Protein AF-A0A927Z2U0-F1 (afdb_monomer)

Solvent-accessible surface area (backbone atoms only — not comparable to full-atom values): 30606 Å² total; per-residue (Å²): 119,67,67,68,53,53,53,54,51,50,52,51,52,52,51,51,52,51,50,50,49,49,51,50,52,56,64,72,67,60,66,59,66,60,62,73,82,60,28,68,40,69,66,58,48,52,53,52,35,52,51,41,39,68,37,99,80,33,80,69,80,88,70,48,33,47,65,49,30,54,66,37,40,65,49,78,51,30,48,90,81,65,57,80,66,95,55,67,40,54,61,51,50,56,79,65,33,74,45,30,27,30,44,34,40,48,46,58,77,95,71,49,55,42,65,80,46,63,65,58,57,59,70,41,84,51,36,31,31,42,32,46,34,44,34,87,47,94,77,64,63,58,61,52,70,34,67,63,23,27,34,44,31,38,35,46,14,51,42,50,74,55,66,44,36,66,51,24,43,49,20,26,32,42,32,38,28,46,19,61,56,47,78,59,72,59,36,60,44,43,28,71,46,28,26,33,44,33,41,26,47,17,62,53,56,79,68,64,36,59,55,72,41,61,49,88,52,27,28,34,44,28,47,20,48,11,70,41,46,76,71,84,49,50,76,85,36,29,88,43,25,31,34,40,32,44,27,40,15,58,28,66,71,78,73,76,36,50,73,18,82,57,32,68,43,52,32,42,22,48,10,38,50,53,54,54,74,46,56,82,24,45,20,63,64,37,69,68,38,68,50,32,50,56,66,22,20,48,77,46,48,49,87,75,78,90,75,86,81,79,80,78,89,76,91,73,94,72,82,93,78,80,88,82,90,80,91,79,90,80,88,81,82,85,75,82,74,76,81,74,89,57,72,42,79,40,69,29,94,52,37,36,40,41,25,33,63,65,90,76,54,46,56,50,58,44,76,60,87,71,85,71,91,80,62,75,55,70,65,60,36,49,77,73,69,57,81,86,91,66,78,51,78,47,39,33,43,39,42,36,31,30,78,42,80,45,78,89,38,86,39,47,37,77,55,63,38,62,91,27,24,43,40,36,39,55,58,52,73,81,75,60,71,71,55,75,68,51,74,47,36,30,40,46,47,97,88,72,49,74,45,82,43,77,59,50,77,55,97,55,32,41,35,35,70,41,60,68,69,42,43,35,37,41,39,39,38,55,57,81,80,89,78,68,99,70,81,80,93,78,87,71,46,74,73,45,54,72,60,44,64,73,67,42,54,64,52,52,53,49,50,53,51,50,47,54,50,49,51,50,51,51,52,50,50,52,53,49,51,54,54,50,54,60,53,53,59,66,72,77,111

Secondary structure (DSSP, 8-state):
-HHHHHHHHHHHHHHHHHHHHHHHHHHTSSPPBPPGGGSS-HHHHHHHHHHHHHSTT---SSS-BHHHHHH--EEEEEGGGT---SSPBP-TTGGG-TT--EEEEE--GGGPPPBTTGGGGGG-TT-SEEEE-S---S--GGGGG-TT--EEE-TT---S--GGGGG-TT-SEEE-TT-TT---GGGGGG-TT-SEEE-TTS-----HHHHHHT-TT--EEE-TTSS----TTGGGTTTT-SEEE-TTS--------TT-TT--EEE-TTS---HHHHGGGS-HHHHTSTTHHHHTTTTSPPSS---TT--S-----------------------------PPEEEEETTEEEEE---TTEEEEEEEE-S--TT--HHHHHHHTT---SSEEEEEEEEEEEEEEEETTEEEEEE---TT-EEEEEE--TTTS-S-EEEEEEEEEPTTS-EEEE-EEEETTEEEEEESS-SEEEEEEEE--------S---SSSHHHHHTTHHHHHHHHHHHHHHHHHHHHHHHHHHHHHHHHHHHHHTTT-

pLDDT: mean 78.48, std 21.74, range [22.83, 98.81]

Sequence (541 aa):
MGLKYVVRKLYIIIGIMLLVALMMSVSVYADEVIDKSEFASEELYNALLDICDRGENGNRNGVIDKSEAEQLGKIELNFERGFKFTEDISLKGIENFPNITEFWWKFQKEDVKQIVDLERIAELEKIDVLALFHQERDDWSFLHNFDNLYFLSLEGSNVDDISFLKNNPRLDGLDLRYCTNIEDFSYIKYCDNMGSLILAETNLEDASFLYEAKFDRIWHLSLSKTPVSDVFFLPDMLDTLENIDFNDMYLEKLPDMSGAEKLSVLSLGGNFLNADEVYNLLPPLVISNPNWLNETGLNQQREGTFDNSEGTSTDNNEQPTSTEENTEENTETNTDESIENNVSTMTDGYVKVEGIFESGAYLEAVKIVGYLDYIDYEKDLYKYQIITGEENVMYYDISVYKDVMISGNVVKLKVQPKGGAKVTIALTDEEIYGHVKEVFVFRWEADGTMTLIECDYDDGVVTFQSDHFSIFSIVMTKIISDDNGNDNGSKNEEWKMANSLKKWIPLAIIVVVLFVVLVGIIVYEIIRRELYKKIEIRFKE

Nearest PDB structures (foldseek):
  4fmz-assembly1_A  TM=7.402E-01  e=5.936E-11  Listeria monocytogenes serotype 4b str. F2365
  8h64-assembly2_C  TM=6.485E-01  e=1.768E-10  Listeria monocytogenes EGD-e
  2omv-assembly1_A  TM=6.295E-01  e=2.156E-10  Listeria monocytogenes EGD-e
  2omu-assembly1_A  TM=6.068E-01  e=4.537E-10  Listeria monocytogenes EGD-e
  6hlu-assembly1_A  TM=7.838E-01  e=6.660E-07  Chlorobaculum tepidum

Radius of gyration: 35.34 Å; Cα contacts (8 Å, |Δi|>4): 926; chains: 1; bounding box: 129×79×78 Å

Structure (mmCIF, N/CA/C/O backbone):
data_AF-A0A927Z2U0-F1
#
_entry.id   AF-A0A927Z2U0-F1
#
loop_
_atom_site.group_PDB
_atom_site.id
_atom_site.type_symbol
_atom_site.label_atom_id
_atom_site.label_alt_id
_atom_site.label_comp_id
_atom_site.label_asym_id
_atom_site.label_entity_id
_atom_site.label_seq_id
_atom_site.pdbx_PDB_ins_code
_atom_site.Cartn_x
_atom_site.Cartn_y
_atom_site.Cartn_z
_atom_site.occupancy
_atom_site.B_iso_or_equiv
_atom_site.auth_seq_id
_atom_site.auth_comp_id
_atom_site.auth_asym_id
_atom_site.auth_atom_id
_atom_site.pdbx_PDB_model_num
ATOM 1 N N . MET A 1 1 ? -65.933 38.365 43.587 1.00 52.34 1 MET A N 1
ATOM 2 C CA . MET A 1 1 ? -64.479 38.387 43.884 1.00 52.34 1 MET A CA 1
ATOM 3 C C . MET A 1 1 ? -63.786 37.025 43.733 1.00 52.34 1 MET A C 1
ATOM 5 O O . MET A 1 1 ? -62.613 37.033 43.391 1.00 52.34 1 MET A O 1
ATOM 9 N N . GLY A 1 2 ? -64.465 35.876 43.892 1.00 54.16 2 GLY A N 1
ATOM 10 C CA . GLY A 1 2 ? -63.821 34.547 43.831 1.00 54.16 2 GLY A CA 1
ATOM 11 C C . GLY A 1 2 ? -63.220 34.137 42.475 1.00 54.16 2 GLY A C 1
ATOM 12 O O . GLY A 1 2 ? -62.098 33.650 42.437 1.00 54.16 2 GLY A O 1
ATOM 13 N N . LEU A 1 3 ? -63.899 34.403 41.352 1.00 48.62 3 LEU A N 1
ATOM 14 C CA . LEU A 1 3 ? -63.445 33.924 40.035 1.00 48.62 3 LEU A CA 1
ATOM 15 C C . LEU A 1 3 ? -62.126 34.573 39.572 1.00 48.62 3 LEU A C 1
ATOM 17 O O . LEU A 1 3 ? -61.235 33.882 39.097 1.00 48.62 3 LEU A O 1
ATOM 21 N N . LYS A 1 4 ? -61.949 35.886 39.791 1.00 52.53 4 LYS A N 1
ATOM 22 C CA . LYS A 1 4 ? -60.693 36.592 39.464 1.00 52.53 4 LYS A CA 1
ATOM 23 C C . LYS A 1 4 ? -59.502 36.080 40.282 1.00 52.53 4 LYS A C 1
ATOM 25 O O . LYS A 1 4 ? -58.386 36.054 39.776 1.00 52.53 4 LYS A O 1
ATOM 30 N N . TYR A 1 5 ? -59.735 35.673 41.531 1.00 55.12 5 TYR A N 1
ATOM 31 C CA . TYR A 1 5 ? -58.689 35.132 42.399 1.00 55.12 5 TYR A CA 1
ATOM 32 C C . TYR A 1 5 ? -58.269 33.718 41.970 1.00 55.12 5 TYR A C 1
ATOM 34 O O . TYR A 1 5 ? -57.076 33.434 41.883 1.00 55.12 5 TYR A O 1
ATOM 42 N N . VAL A 1 6 ? -59.240 32.864 41.625 1.00 60.53 6 VAL A N 1
ATOM 43 C CA . VAL A 1 6 ? -58.990 31.501 41.120 1.00 60.53 6 VAL A CA 1
ATOM 44 C C . VAL A 1 6 ? -58.246 31.536 39.786 1.00 60.53 6 VAL A C 1
ATOM 46 O O . VAL A 1 6 ? -57.233 30.862 39.635 1.00 60.53 6 VAL A O 1
ATOM 49 N N . VAL A 1 7 ? -58.680 32.391 38.858 1.00 61.06 7 VAL A N 1
ATOM 50 C CA . VAL A 1 7 ? -58.034 32.554 37.548 1.00 61.06 7 VAL A CA 1
ATOM 51 C C . VAL A 1 7 ? -56.586 33.035 37.701 1.00 61.06 7 VAL A C 1
ATOM 53 O O . VAL A 1 7 ? -55.688 32.484 37.072 1.00 61.06 7 VAL A O 1
ATOM 56 N N . ARG A 1 8 ? -56.314 33.991 38.600 1.00 60.28 8 ARG A N 1
ATOM 57 C CA . ARG A 1 8 ? -54.949 34.490 38.845 1.00 60.28 8 ARG A CA 1
ATOM 58 C C . ARG A 1 8 ? -54.020 33.422 39.438 1.00 60.28 8 ARG A C 1
ATOM 60 O O . ARG A 1 8 ? -52.862 33.361 39.044 1.00 60.28 8 ARG A O 1
ATOM 67 N N . LYS A 1 9 ? -54.514 32.565 40.342 1.00 59.75 9 LYS A N 1
ATOM 68 C CA . LYS A 1 9 ? -53.739 31.420 40.855 1.00 59.75 9 LYS A CA 1
ATOM 69 C C . LYS A 1 9 ? -53.483 30.367 39.778 1.00 59.75 9 LYS A C 1
ATOM 71 O O . LYS A 1 9 ? -52.380 29.839 39.720 1.00 59.75 9 LYS A O 1
ATOM 76 N N . LEU A 1 10 ? -54.465 30.102 38.918 1.00 58.41 10 LEU A N 1
ATOM 77 C CA . LEU A 1 10 ? -54.320 29.143 37.824 1.00 58.41 10 LEU A CA 1
ATOM 78 C C . LEU A 1 10 ? -53.243 29.592 36.823 1.00 58.41 10 LEU A C 1
ATOM 80 O O . LEU A 1 10 ? -52.400 28.788 36.446 1.00 58.41 10 LEU A O 1
ATOM 84 N N . TYR A 1 11 ? -53.194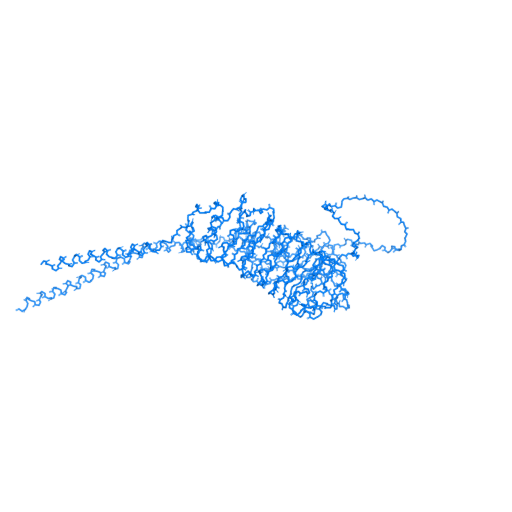 30.885 36.480 1.00 64.56 11 TYR A N 1
ATOM 85 C CA . TYR A 1 11 ? -52.130 31.441 35.633 1.00 64.56 11 TYR A CA 1
ATOM 86 C C . TYR A 1 11 ? -50.736 31.339 36.261 1.00 64.56 11 TYR A C 1
ATOM 88 O O . TYR A 1 11 ? -49.779 31.048 35.553 1.00 64.56 11 TYR A O 1
ATOM 96 N N . ILE A 1 12 ? -50.610 31.544 37.578 1.00 66.75 12 ILE A N 1
ATOM 97 C CA . ILE A 1 12 ? -49.323 31.394 38.278 1.00 66.75 12 ILE A CA 1
ATOM 98 C C . ILE A 1 12 ? -48.870 29.930 38.259 1.00 66.75 12 ILE A C 1
ATOM 100 O O . ILE A 1 12 ? -47.707 29.662 37.986 1.00 66.75 12 ILE A O 1
ATOM 104 N N . ILE A 1 13 ? -49.783 28.982 38.493 1.00 65.75 13 ILE A N 1
ATOM 105 C CA . ILE A 1 13 ? -49.467 27.546 38.472 1.00 65.75 13 ILE A CA 1
ATOM 106 C C . ILE A 1 13 ? -49.063 27.095 37.064 1.00 65.75 13 ILE A C 1
ATOM 108 O O . ILE A 1 13 ? -48.046 26.428 36.919 1.00 65.75 13 ILE A O 1
ATOM 112 N N . ILE A 1 14 ? -49.805 27.503 36.030 1.00 68.25 14 ILE A N 1
ATOM 113 C CA . ILE A 1 14 ? -49.473 27.186 34.633 1.00 68.25 14 ILE A CA 1
ATOM 114 C C . ILE A 1 14 ? -48.138 27.827 34.235 1.00 68.25 14 ILE A C 1
ATOM 116 O O . ILE A 1 14 ? -47.324 27.178 33.590 1.00 68.25 14 ILE A O 1
ATOM 120 N N . GLY A 1 15 ? -47.879 29.069 34.656 1.00 69.62 15 GLY A N 1
ATOM 121 C CA . GLY A 1 15 ? -46.603 29.742 34.414 1.00 69.62 15 GLY A CA 1
ATOM 122 C C . GLY A 1 15 ? -45.422 29.022 35.065 1.00 69.62 15 GLY A C 1
ATOM 123 O O . GLY A 1 15 ? -44.396 28.843 34.420 1.00 69.62 15 GLY A O 1
ATOM 124 N N . ILE A 1 16 ? -45.579 28.548 36.306 1.00 69.56 16 ILE A N 1
ATOM 125 C CA . ILE A 1 16 ? -44.558 27.741 36.991 1.00 69.56 16 ILE A CA 1
ATOM 126 C C . ILE A 1 16 ? -44.376 26.392 36.288 1.00 69.56 16 ILE A C 1
ATOM 128 O O . ILE A 1 16 ? -43.244 25.992 36.061 1.00 69.56 16 ILE A O 1
ATOM 132 N N . MET A 1 17 ? -45.457 25.712 35.893 1.00 66.06 17 MET A N 1
ATOM 133 C CA . MET A 1 17 ? -45.371 24.439 35.165 1.00 66.06 17 MET A CA 1
ATOM 134 C C . MET A 1 17 ? -44.676 24.590 33.810 1.00 66.06 17 MET A C 1
ATOM 136 O O . MET A 1 17 ? -43.862 23.745 33.461 1.00 66.06 17 MET A O 1
ATOM 140 N N . LEU A 1 18 ? -44.948 25.668 33.071 1.00 68.81 18 LEU A N 1
ATOM 141 C CA . LEU A 1 18 ? -44.269 25.965 31.810 1.00 68.81 18 LEU A CA 1
ATOM 142 C C . LEU A 1 18 ? -42.797 26.310 32.027 1.00 68.81 18 LEU A C 1
ATOM 144 O O . LEU A 1 18 ? -41.967 25.847 31.260 1.00 68.81 18 LEU A O 1
ATOM 148 N N . LEU A 1 19 ? -42.458 27.072 33.072 1.00 65.62 19 LEU A N 1
ATOM 149 C CA . LEU A 1 19 ? -41.066 27.391 33.398 1.00 65.62 19 LEU A CA 1
ATOM 150 C C . LEU A 1 19 ? -40.290 26.136 33.815 1.00 65.62 19 LEU A C 1
ATOM 152 O O . LEU A 1 19 ? -39.163 25.946 33.380 1.00 65.62 19 LEU A O 1
ATOM 156 N N . VAL A 1 20 ? -40.912 25.262 34.609 1.00 64.56 20 VAL A N 1
ATOM 157 C CA . VAL A 1 20 ? -40.349 23.967 35.005 1.00 64.56 20 VAL A CA 1
ATOM 158 C C . VAL A 1 20 ? -40.204 23.050 33.793 1.00 64.56 20 VAL A C 1
ATOM 160 O O . VAL A 1 20 ? -39.156 22.442 33.648 1.00 64.56 20 VAL A O 1
ATOM 163 N N . ALA A 1 21 ? -41.185 22.992 32.889 1.00 58.91 21 ALA A N 1
ATOM 164 C CA . ALA A 1 21 ? -41.074 22.233 31.643 1.00 58.91 21 ALA A CA 1
ATOM 165 C C . ALA A 1 21 ? -39.977 22.792 30.722 1.00 58.91 21 ALA A C 1
ATOM 167 O O . ALA A 1 21 ? -39.250 22.016 30.115 1.00 58.91 21 ALA A O 1
ATOM 168 N N . LEU A 1 22 ? -39.809 24.119 30.665 1.00 58.81 22 LEU A N 1
ATOM 169 C CA . LEU A 1 22 ? -38.738 24.767 29.908 1.00 58.81 22 LEU A CA 1
ATOM 170 C C . LEU A 1 22 ? -37.366 24.462 30.528 1.00 58.81 22 LEU A C 1
ATOM 172 O O . LEU A 1 22 ? -36.440 24.095 29.817 1.00 58.81 22 LEU A O 1
ATOM 176 N N . MET A 1 23 ? -37.243 24.554 31.855 1.00 50.88 23 MET A N 1
ATOM 177 C CA . MET A 1 23 ? -36.018 24.216 32.585 1.00 50.88 23 MET A CA 1
ATOM 178 C C . MET A 1 23 ? -35.682 22.727 32.475 1.00 50.88 23 MET A C 1
ATOM 180 O O . MET A 1 23 ? -34.523 22.407 32.257 1.00 50.88 23 MET A O 1
ATOM 184 N N . MET A 1 24 ? -36.684 21.842 32.546 1.00 42.84 24 MET A N 1
ATOM 185 C CA . MET A 1 24 ? -36.526 20.408 32.295 1.00 42.84 24 MET A CA 1
ATOM 186 C C . MET A 1 24 ? -36.123 20.141 30.846 1.00 42.84 24 MET A C 1
ATOM 188 O O . MET A 1 24 ? -35.272 19.299 30.616 1.00 42.84 24 MET A O 1
ATOM 192 N N . SER A 1 25 ? -36.677 20.868 29.869 1.00 47.38 25 SER A N 1
ATOM 193 C CA . SER A 1 25 ? -36.251 20.722 28.475 1.00 47.38 25 SER A CA 1
ATOM 194 C C . SER A 1 25 ? -34.813 21.197 28.270 1.00 47.38 25 SER A C 1
ATOM 196 O O . SER A 1 25 ? -34.051 20.499 27.628 1.00 47.38 25 SER A O 1
ATOM 198 N N . VAL A 1 26 ? -34.392 22.309 28.883 1.00 41.88 26 VAL A N 1
ATOM 199 C CA . VAL A 1 26 ? -33.010 22.812 28.781 1.00 41.88 26 VAL A CA 1
ATOM 200 C C . VAL A 1 26 ? -32.018 21.899 29.512 1.00 41.88 26 VAL A C 1
ATOM 202 O O . VAL A 1 26 ? -30.926 21.682 29.006 1.00 41.88 26 VAL A O 1
ATOM 205 N N . SER A 1 27 ? -32.391 21.310 30.654 1.00 41.31 27 SER A N 1
ATOM 206 C CA . SER A 1 27 ? -31.545 20.335 31.361 1.00 41.31 27 SER A CA 1
ATOM 207 C C . SER A 1 27 ? -31.484 18.962 30.688 1.00 41.31 27 SER A C 1
ATOM 209 O O . SER A 1 27 ? -30.629 18.166 31.043 1.00 41.31 27 SER A O 1
ATOM 211 N N . VAL A 1 28 ? -32.403 18.665 29.763 1.00 43.31 28 VAL A N 1
ATOM 212 C CA . VAL A 1 28 ? -32.424 17.420 28.972 1.00 43.31 28 VAL A CA 1
ATOM 213 C C . VAL A 1 28 ? -31.562 17.535 27.701 1.00 43.31 28 VAL A C 1
ATOM 215 O O . VAL A 1 28 ? -31.321 16.526 27.056 1.00 43.31 28 VAL A O 1
ATOM 218 N N . TYR A 1 29 ? -31.054 18.729 27.366 1.00 47.78 29 TYR A N 1
ATOM 219 C CA . TYR A 1 29 ? -30.196 18.973 26.192 1.00 47.78 29 TYR A CA 1
ATOM 220 C C . TYR A 1 29 ? -28.752 19.380 26.530 1.00 47.78 29 TYR A C 1
ATOM 222 O O . TYR A 1 29 ? -28.023 19.795 25.635 1.00 47.78 29 TYR A O 1
ATOM 230 N N . ALA A 1 30 ? -28.334 19.320 27.796 1.00 55.41 30 ALA A N 1
ATOM 231 C CA . ALA A 1 30 ? -26.911 19.404 28.112 1.00 55.41 30 ALA A CA 1
ATOM 232 C C . ALA A 1 30 ? -26.368 17.976 28.063 1.00 55.41 30 ALA A C 1
ATOM 234 O O . ALA A 1 30 ? -26.598 17.220 29.010 1.00 55.41 30 ALA A O 1
ATOM 235 N N . ASP A 1 31 ? -25.745 17.604 26.944 1.00 71.62 31 ASP A N 1
ATOM 236 C CA . ASP A 1 31 ? -25.036 16.331 26.869 1.00 71.62 31 ASP A CA 1
ATOM 237 C C . ASP A 1 31 ? -23.980 16.262 27.976 1.00 71.62 31 ASP A C 1
ATOM 239 O O . ASP A 1 31 ? -23.391 17.267 28.387 1.00 71.62 31 ASP A O 1
ATOM 243 N N . GLU A 1 32 ? -23.809 15.063 28.523 1.00 87.19 32 GLU A N 1
ATOM 244 C CA . GLU A 1 32 ? -22.819 14.806 29.561 1.00 87.19 32 GLU A CA 1
ATOM 245 C C . GLU A 1 32 ? -21.423 15.003 28.961 1.00 87.19 32 GLU A C 1
ATOM 247 O O . GLU A 1 32 ? -21.048 14.304 28.025 1.00 87.19 32 GLU A O 1
ATOM 252 N N . VAL A 1 33 ? -20.674 15.978 29.478 1.00 92.62 33 VAL A N 1
ATOM 253 C CA . VAL A 1 33 ? -19.299 16.250 29.044 1.00 92.62 33 VAL A CA 1
ATOM 254 C C . VAL A 1 33 ? -18.369 15.225 29.680 1.00 92.62 33 VAL A C 1
ATOM 256 O O . VAL A 1 33 ? -18.395 15.055 30.902 1.00 92.62 33 VAL A O 1
ATOM 259 N N . ILE A 1 34 ? -17.537 14.577 28.867 1.00 94.38 34 ILE A N 1
ATOM 260 C CA . ILE A 1 34 ? -16.516 13.637 29.334 1.00 94.38 34 ILE A CA 1
ATOM 261 C C . ILE A 1 34 ? -15.383 14.435 29.986 1.00 94.38 34 ILE A C 1
ATOM 263 O O . ILE A 1 34 ? -14.859 15.394 29.410 1.00 94.38 34 ILE A O 1
ATOM 267 N N . ASP A 1 35 ? -15.004 14.062 31.209 1.00 94.00 35 ASP A N 1
ATOM 268 C CA . ASP A 1 35 ? -13.982 14.795 31.949 1.00 94.00 35 ASP A CA 1
ATOM 269 C C . ASP A 1 35 ? -12.598 14.520 31.343 1.00 94.00 35 ASP A C 1
ATOM 271 O O . ASP A 1 35 ? -12.150 13.379 31.233 1.00 94.00 35 ASP A O 1
ATOM 275 N N . LYS A 1 36 ? -11.871 15.585 30.993 1.00 95.25 36 LYS A N 1
ATOM 276 C CA . LYS A 1 36 ? -10.499 15.504 30.469 1.00 95.25 36 LYS A CA 1
ATOM 277 C C . LYS A 1 36 ? -9.554 14.693 31.372 1.00 95.25 36 LYS A C 1
ATOM 279 O O . LYS A 1 36 ? -8.580 14.133 30.879 1.00 95.25 36 LYS A O 1
ATOM 284 N N . SER A 1 37 ? -9.819 14.614 32.677 1.00 95.12 37 SER A N 1
ATOM 285 C CA . SER A 1 37 ? -9.034 13.814 33.631 1.00 95.12 37 SER A CA 1
ATOM 286 C C . SER A 1 37 ? -9.200 12.294 33.491 1.00 95.12 37 SER A C 1
ATOM 288 O O . SER A 1 37 ? -8.420 11.535 34.079 1.00 95.12 37 SER A O 1
ATOM 290 N N . GLU A 1 38 ? -10.176 11.832 32.708 1.00 96.19 38 GLU A N 1
ATOM 291 C CA . GLU A 1 38 ? -10.327 10.417 32.358 1.00 96.19 38 GLU A CA 1
ATOM 292 C C . GLU A 1 38 ? -9.217 9.948 31.406 1.00 96.19 38 GLU A C 1
ATOM 294 O O . GLU A 1 38 ? -8.817 8.783 31.453 1.00 96.19 38 GLU A O 1
ATOM 299 N N . PHE A 1 39 ? -8.636 10.874 30.640 1.00 96.38 39 PHE A N 1
ATOM 300 C CA . PHE A 1 39 ? -7.584 10.606 29.668 1.00 96.38 39 PHE A CA 1
ATOM 301 C C . PHE A 1 39 ? -6.190 10.595 30.303 1.00 96.38 39 PHE A C 1
ATOM 303 O O . PHE A 1 39 ? -5.923 11.302 31.278 1.00 96.38 39 PHE A O 1
ATOM 310 N N . ALA A 1 40 ? -5.279 9.784 29.756 1.00 92.25 40 ALA A N 1
ATOM 311 C CA . ALA A 1 40 ? -3.895 9.724 30.244 1.00 92.25 40 ALA A CA 1
ATOM 312 C C . ALA A 1 40 ? -3.102 11.010 29.984 1.00 92.25 40 ALA A C 1
ATOM 314 O O . ALA A 1 40 ? -2.299 11.404 30.832 1.00 92.25 40 ALA A O 1
ATOM 315 N N . SER A 1 41 ? -3.318 11.657 28.836 1.00 92.19 41 SER A N 1
ATOM 316 C CA . SER A 1 41 ? -2.621 12.886 28.471 1.00 92.19 41 SER A CA 1
ATOM 317 C C . SER A 1 41 ? -3.556 13.919 27.858 1.00 92.19 41 SER A C 1
ATOM 319 O O . SER A 1 41 ? -4.605 13.620 27.281 1.00 92.19 41 SER A O 1
ATOM 321 N N . GLU A 1 42 ? -3.143 15.178 27.984 1.00 93.44 42 GLU A N 1
ATOM 322 C CA . GLU A 1 42 ? -3.808 16.291 27.321 1.00 93.44 42 GLU A CA 1
ATOM 323 C C . GLU A 1 42 ? -3.674 16.205 25.797 1.00 93.44 42 GLU A C 1
ATOM 325 O O . GLU A 1 42 ? -4.597 16.609 25.093 1.00 93.44 42 GLU A O 1
ATOM 330 N N . GLU A 1 43 ? -2.577 15.649 25.278 1.00 93.62 43 GLU A N 1
ATOM 331 C CA . GLU A 1 43 ? -2.402 15.477 23.834 1.00 93.62 43 GLU A CA 1
ATOM 332 C C . GLU A 1 43 ? -3.394 14.465 23.260 1.00 93.62 43 GLU A C 1
ATOM 334 O O . GLU A 1 43 ? -3.986 14.750 22.220 1.00 93.62 43 GLU A O 1
ATOM 339 N N . LEU A 1 44 ? -3.645 13.339 23.948 1.00 94.69 44 LEU A N 1
ATOM 340 C CA . LEU A 1 44 ? -4.663 12.376 23.517 1.00 94.69 44 LEU A CA 1
ATOM 341 C C . LEU A 1 44 ? -6.051 13.018 23.525 1.00 94.69 44 LEU A C 1
ATOM 343 O O . LEU A 1 44 ? -6.764 12.949 22.526 1.00 94.69 44 LEU A O 1
ATOM 347 N N . TYR A 1 45 ? -6.420 13.675 24.629 1.00 96.25 45 TYR A N 1
ATOM 348 C CA . TYR A 1 45 ? -7.712 14.352 24.736 1.00 96.25 45 TYR A CA 1
ATOM 349 C C . TYR A 1 45 ? -7.901 15.384 23.621 1.00 96.25 45 TYR A C 1
ATOM 351 O O . TYR A 1 45 ? -8.932 15.392 22.957 1.00 96.25 45 TYR A O 1
ATOM 359 N N . ASN A 1 46 ? -6.904 16.239 23.383 1.00 94.12 46 ASN A N 1
ATOM 360 C CA . ASN A 1 46 ? -6.993 17.281 22.362 1.00 94.12 46 ASN A CA 1
ATOM 361 C C . ASN A 1 46 ? -7.069 16.692 20.945 1.00 94.12 46 ASN A C 1
ATOM 363 O O . ASN A 1 46 ? -7.774 17.245 20.104 1.00 94.12 46 ASN A O 1
ATOM 367 N N . ALA A 1 47 ? -6.376 15.581 20.676 1.00 94.44 47 ALA A N 1
ATOM 368 C CA . ALA A 1 47 ? -6.470 14.894 19.392 1.00 94.44 47 ALA A CA 1
ATOM 369 C C . ALA A 1 47 ? -7.869 14.295 19.170 1.00 94.44 47 ALA A C 1
ATOM 371 O O . ALA A 1 47 ? -8.461 14.481 18.108 1.00 94.44 47 ALA A O 1
ATOM 372 N N . LEU A 1 48 ? -8.433 13.635 20.185 1.00 95.00 48 LEU A N 1
ATOM 373 C CA . LEU A 1 48 ? -9.786 13.074 20.124 1.00 95.00 48 LEU A CA 1
ATOM 374 C C . LEU A 1 48 ? -10.860 14.166 20.039 1.00 95.00 48 LEU A C 1
ATOM 376 O O . LEU A 1 48 ? -11.824 14.009 19.294 1.00 95.00 48 LEU A O 1
ATOM 380 N N . LEU A 1 49 ? -10.667 15.290 20.733 1.00 94.81 49 LEU A N 1
ATOM 381 C CA . LEU A 1 49 ? -11.521 16.470 20.623 1.00 94.81 49 LEU A CA 1
ATOM 382 C C . LEU A 1 49 ? -11.513 17.033 19.200 1.00 94.81 49 LEU A C 1
ATOM 384 O O . LEU A 1 49 ? -12.578 17.267 18.643 1.00 94.81 49 LEU A O 1
ATOM 388 N N . ASP A 1 50 ? -10.338 17.210 18.588 1.00 92.62 50 ASP A N 1
ATOM 389 C CA . ASP A 1 50 ? -10.238 17.690 17.204 1.00 92.62 50 ASP A CA 1
ATOM 390 C C . ASP A 1 50 ? -10.947 16.742 16.224 1.00 92.62 50 ASP A C 1
ATOM 392 O O . ASP A 1 50 ? -11.646 17.202 15.321 1.00 92.62 50 ASP A O 1
ATOM 396 N N . ILE A 1 51 ? -10.842 15.424 16.438 1.00 92.06 51 ILE A N 1
ATOM 397 C CA . ILE A 1 51 ? -11.577 14.426 15.650 1.00 92.06 51 ILE A CA 1
ATOM 398 C C . ILE A 1 51 ? -13.093 14.584 15.833 1.00 92.06 51 ILE A C 1
ATOM 400 O O . ILE A 1 51 ? -13.819 14.606 14.836 1.00 92.06 51 ILE A O 1
ATOM 404 N N . CYS A 1 52 ? -13.574 14.719 17.072 1.00 90.50 52 CYS A N 1
ATOM 405 C CA . CYS A 1 52 ? -14.999 14.905 17.362 1.00 90.50 52 CYS A CA 1
ATOM 406 C C . CYS A 1 52 ? -15.534 16.198 16.728 1.00 90.50 52 CYS A C 1
ATOM 408 O O . CYS A 1 52 ? -16.520 16.164 15.995 1.00 90.50 52 CYS A O 1
ATOM 410 N N . ASP A 1 53 ? -14.829 17.315 16.915 1.00 85.75 53 ASP A N 1
ATOM 411 C CA . ASP A 1 53 ? -15.233 18.650 16.459 1.00 85.75 53 ASP A CA 1
ATOM 412 C C . ASP A 1 53 ? -15.198 18.826 14.932 1.00 85.75 53 ASP A C 1
ATOM 414 O O . ASP A 1 53 ? -15.918 19.666 14.371 1.00 85.75 53 ASP A O 1
ATOM 418 N N . ARG A 1 54 ? -14.337 18.070 14.240 1.00 80.81 54 ARG A N 1
ATOM 419 C CA . ARG A 1 54 ? -14.265 18.054 12.770 1.00 80.81 54 ARG A CA 1
ATOM 420 C C . ARG A 1 54 ? -15.215 17.049 12.130 1.00 80.81 54 ARG A C 1
ATOM 422 O O . ARG A 1 54 ? -15.444 17.152 10.924 1.00 80.81 54 ARG A O 1
ATOM 429 N N . GLY A 1 55 ? -15.736 16.095 12.900 1.00 70.12 55 GLY A N 1
ATOM 430 C CA . GLY A 1 55 ? -16.695 15.105 12.427 1.00 70.12 55 GLY A CA 1
ATOM 431 C C . GLY A 1 55 ? -17.995 15.737 11.926 1.00 70.12 55 GLY A C 1
ATOM 432 O O . GLY A 1 55 ? -18.310 16.888 12.222 1.00 70.12 55 GLY A O 1
ATOM 433 N N . GLU A 1 56 ? -18.786 14.963 11.180 1.00 67.56 56 GLU A N 1
ATOM 4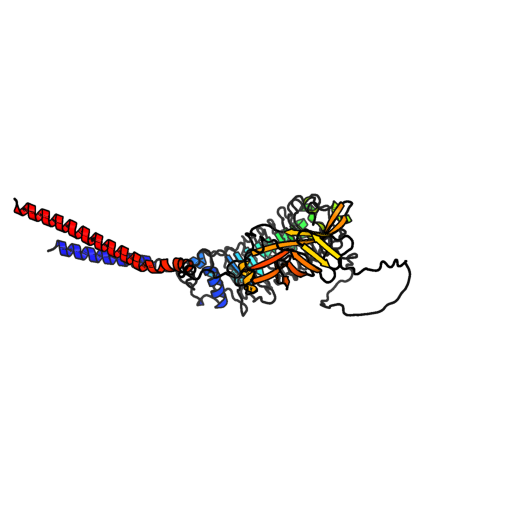34 C CA . GLU A 1 56 ? -20.061 15.412 10.594 1.00 67.56 56 GLU A CA 1
ATOM 435 C C . GLU A 1 56 ? -21.047 15.958 11.648 1.00 67.56 56 GLU A C 1
ATOM 437 O O . GLU A 1 56 ? -21.838 16.856 11.359 1.00 67.56 56 GLU A O 1
ATOM 442 N N . ASN A 1 57 ? -20.934 15.471 12.888 1.00 68.88 57 ASN A N 1
ATOM 443 C CA . ASN A 1 57 ? -21.764 15.863 14.027 1.00 68.88 57 ASN A CA 1
ATOM 444 C C . ASN A 1 57 ? -21.033 16.744 15.059 1.00 68.88 57 ASN A C 1
ATOM 446 O O . ASN A 1 57 ? -21.597 17.019 16.117 1.00 68.88 57 ASN A O 1
ATOM 450 N N . GLY A 1 58 ? -19.806 17.187 14.766 1.00 74.69 58 GLY A N 1
ATOM 451 C CA . GLY A 1 58 ? -18.993 17.984 15.682 1.00 74.69 58 GLY A CA 1
ATOM 452 C C . GLY A 1 58 ? -19.606 19.352 15.965 1.00 74.69 58 GLY A C 1
ATOM 453 O O . GLY A 1 58 ? -19.987 20.090 15.045 1.00 74.69 58 GLY A O 1
ATOM 454 N N . ASN A 1 59 ? -19.711 19.713 17.243 1.00 77.06 59 ASN A N 1
ATOM 455 C CA . ASN A 1 59 ? -20.385 20.946 17.652 1.00 77.06 59 ASN A CA 1
ATOM 456 C C . ASN A 1 59 ? -19.420 22.141 17.852 1.00 77.06 59 ASN A C 1
ATOM 458 O O . ASN A 1 59 ? -19.883 23.291 17.924 1.00 77.06 59 ASN A O 1
ATOM 462 N N . ARG A 1 60 ? -18.097 21.898 17.874 1.00 85.44 60 ARG A N 1
ATOM 463 C CA . ARG A 1 60 ? -17.029 22.904 18.044 1.00 85.44 60 ARG A CA 1
ATOM 464 C C . ARG A 1 60 ? -17.147 23.691 19.346 1.00 85.44 60 ARG A C 1
ATOM 466 O O . ARG A 1 60 ? -16.851 24.893 19.380 1.00 85.44 60 ARG A O 1
ATOM 473 N N . ASN A 1 61 ? -17.629 23.044 20.405 1.00 81.38 61 ASN A N 1
ATOM 474 C CA . ASN A 1 61 ? -17.796 23.640 21.730 1.00 81.38 61 ASN A CA 1
ATOM 475 C C . ASN A 1 61 ? -16.491 23.600 22.561 1.00 81.38 61 ASN A C 1
ATOM 477 O O . ASN A 1 61 ? -16.413 24.286 23.585 1.00 81.38 61 ASN A O 1
ATOM 481 N N . GLY A 1 62 ? -15.466 22.872 22.093 1.00 89.00 62 GLY A N 1
ATOM 482 C CA . GLY A 1 62 ? -14.161 22.735 22.742 1.00 89.00 62 GLY A CA 1
ATOM 483 C C . GLY A 1 62 ? -14.115 21.717 23.888 1.00 89.00 62 GLY A C 1
ATOM 484 O O . GLY A 1 62 ? -13.173 21.745 24.685 1.00 89.00 62 GLY A O 1
ATOM 485 N N . VAL A 1 63 ? -15.119 20.850 24.002 1.00 92.31 63 VAL A N 1
ATOM 486 C CA . VAL A 1 63 ? -15.173 19.713 24.924 1.00 92.31 63 VAL A CA 1
ATOM 487 C C . VAL A 1 63 ? -15.728 18.481 24.208 1.00 92.31 63 VAL A C 1
ATOM 489 O O . VAL A 1 63 ? -16.321 18.609 23.150 1.00 92.31 63 VAL A O 1
ATOM 492 N N . ILE A 1 64 ? -15.483 17.289 24.755 1.00 94.12 64 ILE A N 1
ATOM 493 C CA . ILE A 1 64 ? -16.023 16.050 24.185 1.00 94.12 64 ILE A CA 1
ATOM 494 C C . ILE A 1 64 ? -17.313 15.710 24.923 1.00 94.12 64 ILE A C 1
ATOM 496 O O . ILE A 1 64 ? -17.295 15.396 26.119 1.00 94.12 64 ILE A O 1
ATOM 500 N N . ASP A 1 65 ? -18.424 15.753 24.203 1.00 90.94 65 ASP A N 1
ATOM 501 C CA . ASP A 1 65 ? -19.729 15.383 24.730 1.00 90.94 65 ASP A CA 1
ATOM 502 C C . ASP A 1 65 ? -19.952 13.873 24.538 1.00 90.94 65 ASP A C 1
ATOM 504 O O . ASP A 1 65 ? -19.535 13.277 23.542 1.00 90.94 65 ASP A O 1
ATOM 508 N N . LYS A 1 66 ? -20.667 13.221 25.458 1.00 91.1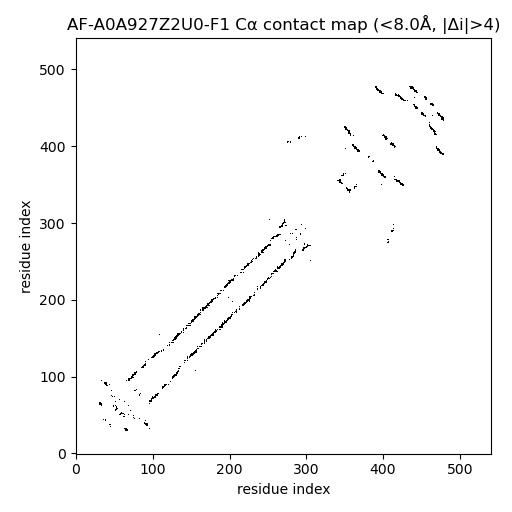2 66 LYS A N 1
ATOM 509 C CA . LYS A 1 66 ? -20.952 11.780 25.372 1.00 91.12 66 LYS A CA 1
ATOM 510 C C . LYS A 1 66 ? -21.632 11.385 24.060 1.00 91.12 66 LYS A C 1
ATOM 512 O O . LYS A 1 66 ? -21.306 10.349 23.492 1.00 91.12 66 LYS A O 1
ATOM 517 N N . SER A 1 67 ? -22.540 12.222 23.554 1.00 88.50 67 SER A N 1
ATOM 518 C CA . SER A 1 67 ? -23.172 11.993 22.253 1.00 88.50 67 SER A CA 1
ATOM 519 C C . SER A 1 67 ? -22.164 12.036 21.099 1.00 88.50 67 SER A C 1
ATOM 521 O O . SER A 1 67 ? -22.339 11.297 20.134 1.00 88.50 67 SER A O 1
ATOM 523 N N . GLU A 1 68 ? -21.130 12.879 21.156 1.00 91.25 68 GLU A N 1
ATOM 524 C CA . GLU A 1 68 ? -20.084 12.917 20.124 1.00 91.25 68 GLU A CA 1
ATOM 525 C C . GLU A 1 68 ? -19.248 11.638 20.172 1.00 91.25 68 GLU A C 1
ATOM 527 O O . GLU A 1 68 ? -19.053 10.989 19.144 1.00 91.25 68 GLU A O 1
ATOM 532 N N . ALA A 1 69 ? -18.846 11.217 21.374 1.00 93.00 69 ALA A N 1
ATOM 533 C CA . ALA A 1 69 ? -18.082 9.989 21.567 1.00 93.00 69 ALA A CA 1
ATOM 534 C C . ALA A 1 69 ? -18.867 8.725 21.160 1.00 93.00 69 ALA A C 1
ATOM 536 O O . ALA A 1 69 ? -18.308 7.812 20.555 1.00 93.00 69 ALA A O 1
ATOM 537 N N . GLU A 1 70 ? -20.177 8.680 21.429 1.00 92.56 70 GLU A N 1
ATOM 538 C CA . GLU A 1 70 ? -21.062 7.590 20.999 1.00 92.56 70 GLU A CA 1
ATOM 539 C C . GLU A 1 70 ? -21.315 7.588 19.482 1.00 92.56 70 GLU A C 1
ATOM 541 O O . GLU A 1 70 ? -21.591 6.535 18.912 1.00 92.56 70 GLU A O 1
ATOM 546 N N . GLN A 1 71 ? -21.256 8.729 18.799 1.00 90.81 71 GLN A N 1
ATOM 547 C CA . GLN A 1 71 ? -21.477 8.788 17.348 1.00 90.81 71 GLN A CA 1
ATOM 548 C C . GLN A 1 71 ? -20.206 8.541 16.538 1.00 90.81 71 GLN A C 1
ATOM 550 O O . GLN A 1 71 ? -20.292 8.231 15.347 1.00 90.81 71 GLN A O 1
ATOM 555 N N . LEU A 1 72 ? -19.035 8.684 17.158 1.00 92.56 72 LEU A N 1
ATOM 556 C CA . LEU A 1 72 ? -17.769 8.476 16.485 1.00 92.56 72 LEU A CA 1
ATOM 557 C C . LEU A 1 72 ? -17.578 6.987 16.163 1.00 92.56 72 LEU A C 1
ATOM 559 O O . LEU A 1 72 ? -17.527 6.148 17.058 1.00 92.56 72 LEU A O 1
ATOM 563 N N . GLY A 1 73 ? -17.467 6.674 14.870 1.00 94.00 73 GLY A N 1
ATOM 564 C CA . GLY A 1 73 ? -17.146 5.327 14.379 1.00 94.00 73 GLY A CA 1
ATOM 565 C C . GLY A 1 73 ? -15.675 5.139 14.001 1.00 94.00 73 GLY A C 1
ATOM 566 O O . GLY A 1 73 ? -15.196 4.013 13.912 1.00 94.00 73 GLY A O 1
ATOM 567 N N . LYS A 1 74 ? -14.937 6.234 13.797 1.00 95.00 74 LYS A N 1
ATOM 568 C CA . LYS A 1 74 ? -13.558 6.209 13.306 1.00 95.00 74 LYS A CA 1
ATOM 569 C C . LYS A 1 74 ? -12.671 7.158 14.098 1.00 95.00 74 LYS A C 1
ATOM 571 O O . LYS A 1 74 ? -12.933 8.359 14.140 1.00 95.00 74 LYS A O 1
ATOM 576 N N . ILE A 1 75 ? -11.572 6.631 14.627 1.00 95.00 75 ILE A N 1
ATOM 577 C CA . ILE A 1 75 ? -10.440 7.416 15.123 1.00 95.00 75 ILE A CA 1
ATOM 578 C C . ILE A 1 75 ? -9.307 7.273 14.114 1.00 95.00 75 ILE A C 1
ATOM 580 O O . ILE A 1 75 ? -8.845 6.172 13.831 1.00 95.00 75 ILE A O 1
ATOM 584 N N . GLU A 1 76 ? -8.860 8.396 13.559 1.00 93.50 76 GLU A N 1
ATOM 585 C CA . GLU A 1 76 ? -7.699 8.437 12.674 1.00 93.50 76 GLU A CA 1
ATOM 586 C C . GLU A 1 76 ? -6.713 9.495 13.159 1.00 93.50 76 GLU A C 1
ATOM 588 O O . GLU A 1 76 ? -6.917 10.700 12.975 1.00 93.50 76 GLU A O 1
ATOM 593 N N . LEU A 1 77 ? -5.653 8.997 13.793 1.00 91.75 77 LEU A N 1
ATOM 594 C CA . LEU A 1 77 ? -4.515 9.734 14.312 1.00 91.75 77 LEU A CA 1
ATOM 595 C C . LEU A 1 77 ? -3.361 9.557 13.325 1.00 91.75 77 LEU A C 1
ATOM 597 O O . LEU A 1 77 ? -2.785 8.476 13.212 1.00 91.75 77 LEU A O 1
ATOM 601 N N . ASN A 1 78 ? -3.060 10.610 12.568 1.00 86.31 78 ASN A N 1
ATOM 602 C CA . ASN A 1 78 ? -1.994 10.593 11.578 1.00 86.31 78 ASN A CA 1
ATOM 603 C C . ASN A 1 78 ? -1.276 11.948 11.470 1.00 86.31 78 ASN A C 1
ATOM 605 O O . ASN A 1 78 ? -1.817 12.993 11.855 1.00 86.31 78 ASN A O 1
ATOM 609 N N . PHE A 1 79 ? -0.049 11.921 10.943 1.00 77.69 79 PHE A N 1
ATOM 610 C CA . PHE A 1 79 ? 0.773 13.123 10.763 1.00 77.69 79 PHE A CA 1
ATOM 611 C C . PHE A 1 79 ? 0.157 14.116 9.762 1.00 77.69 79 PHE A C 1
ATOM 613 O O . PHE A 1 79 ? 0.254 15.327 9.958 1.00 77.69 79 PHE A O 1
ATOM 620 N N . GLU A 1 80 ? -0.522 13.623 8.722 1.00 77.81 80 GLU A N 1
ATOM 621 C CA . GLU A 1 80 ? -1.154 14.441 7.672 1.00 77.81 80 GLU A CA 1
ATOM 622 C C . GLU A 1 80 ? -2.258 15.358 8.220 1.00 77.81 80 GLU A C 1
ATOM 624 O O . GLU A 1 80 ? -2.465 16.469 7.734 1.00 77.81 80 GLU A O 1
ATOM 629 N N . ARG A 1 81 ? -2.935 14.935 9.292 1.00 76.06 81 ARG A N 1
ATOM 630 C CA . ARG A 1 81 ? -3.920 15.739 10.031 1.00 76.06 81 ARG A CA 1
ATOM 631 C C . ARG A 1 81 ? -3.280 16.736 10.998 1.00 76.06 81 ARG A C 1
ATOM 633 O O . ARG A 1 81 ? -3.993 17.516 11.629 1.00 76.06 81 ARG A O 1
ATOM 640 N N . GLY A 1 82 ? -1.952 16.748 11.090 1.00 81.19 82 GLY A N 1
ATOM 641 C CA . GLY A 1 82 ? -1.181 17.641 11.946 1.00 81.19 82 GLY A CA 1
ATOM 642 C C . GLY A 1 82 ? -1.104 17.192 13.403 1.00 81.19 82 GLY A C 1
ATOM 643 O O . GLY A 1 82 ? -0.650 17.973 14.242 1.00 81.19 82 GLY A O 1
ATOM 644 N N . PHE A 1 83 ? -1.525 15.964 13.724 1.00 84.69 83 PHE A N 1
ATOM 645 C CA . PHE A 1 83 ? -1.341 15.419 15.065 1.00 84.69 83 PHE A CA 1
ATOM 646 C C . PHE A 1 83 ? 0.144 15.174 15.324 1.00 84.69 83 PHE A C 1
ATOM 648 O O . PHE A 1 83 ? 0.864 14.679 14.459 1.00 84.69 83 PHE A O 1
ATOM 655 N N . LYS A 1 84 ? 0.609 15.551 16.516 1.00 84.56 84 LYS A N 1
ATOM 656 C CA . LYS A 1 84 ? 1.979 15.323 16.981 1.00 84.56 84 LYS A CA 1
ATOM 657 C C . LYS A 1 84 ? 1.947 15.032 18.471 1.00 84.56 84 LYS A C 1
ATOM 659 O O . LYS A 1 84 ? 1.343 15.791 19.226 1.00 84.56 84 LYS A O 1
ATOM 664 N N . PHE A 1 85 ? 2.626 13.969 18.874 1.00 88.75 85 PHE A N 1
ATOM 665 C CA . PHE A 1 85 ? 2.765 13.578 20.271 1.00 88.75 85 PHE A CA 1
ATOM 666 C C . PHE A 1 85 ? 4.197 13.838 20.729 1.00 88.75 85 PHE A C 1
ATOM 668 O O . PHE A 1 85 ? 5.154 13.550 20.006 1.00 88.75 85 PHE A O 1
ATOM 675 N N . THR A 1 86 ? 4.359 14.442 21.907 1.00 89.94 86 THR A N 1
ATOM 676 C CA . THR A 1 86 ? 5.698 14.795 22.406 1.00 89.94 86 THR A CA 1
ATOM 677 C C . THR A 1 86 ? 6.384 13.630 23.119 1.00 89.94 86 THR A C 1
ATOM 679 O O . THR A 1 86 ? 7.616 13.556 23.134 1.00 89.94 86 THR A O 1
ATOM 682 N N . GLU A 1 87 ? 5.601 12.665 23.593 1.00 91.81 87 GLU A N 1
ATOM 683 C CA . GLU A 1 87 ? 6.021 11.465 24.313 1.00 91.81 87 GLU A CA 1
ATOM 684 C C . GLU A 1 87 ? 5.174 10.247 23.921 1.00 91.81 87 GLU A C 1
ATOM 686 O O . GLU A 1 87 ? 4.161 10.387 23.233 1.00 91.81 87 GLU A O 1
ATOM 691 N N . ASP A 1 88 ? 5.617 9.059 24.338 1.00 93.62 88 ASP A N 1
ATOM 692 C CA . ASP A 1 88 ? 4.848 7.819 24.209 1.00 93.62 88 ASP A CA 1
ATOM 693 C C . ASP A 1 88 ? 3.479 7.972 24.872 1.00 93.62 88 ASP A C 1
ATOM 695 O O . ASP A 1 88 ? 3.357 8.537 25.963 1.00 93.62 88 ASP A O 1
ATOM 699 N N . ILE A 1 89 ? 2.436 7.487 24.203 1.00 92.88 89 ILE A N 1
ATOM 700 C CA . ILE A 1 89 ? 1.057 7.742 24.602 1.00 92.88 89 ILE A CA 1
ATOM 701 C C . ILE A 1 89 ? 0.449 6.525 25.285 1.00 92.88 89 ILE A C 1
ATOM 703 O O . ILE A 1 89 ? 0.613 5.390 24.846 1.00 92.88 89 ILE A O 1
ATOM 707 N N . SER A 1 90 ? -0.321 6.772 26.338 1.00 95.06 90 SER A N 1
ATOM 708 C CA . SER A 1 90 ? -1.307 5.814 26.832 1.00 95.06 90 SER A CA 1
ATOM 709 C C . SER A 1 90 ? -2.664 6.138 26.220 1.00 95.06 90 SER A C 1
ATOM 711 O O . SER A 1 90 ? -3.060 7.303 26.200 1.00 95.06 90 SER A O 1
ATOM 713 N N . LEU A 1 91 ? -3.392 5.117 25.770 1.00 95.56 91 LEU A N 1
ATOM 714 C CA . LEU A 1 91 ? -4.753 5.222 25.238 1.00 95.56 91 LEU A CA 1
ATOM 715 C C . LEU A 1 91 ? -5.831 5.248 26.328 1.00 95.56 91 LEU A C 1
ATOM 717 O O . LEU A 1 91 ? -7.013 5.130 26.024 1.00 95.56 91 LEU A O 1
ATOM 721 N N . LYS A 1 92 ? -5.476 5.395 27.607 1.00 96.69 92 LYS A N 1
ATOM 722 C CA . LYS A 1 92 ? -6.479 5.532 28.670 1.00 96.69 92 LYS A CA 1
ATOM 723 C C . LYS A 1 92 ? -7.446 6.682 28.352 1.00 96.69 92 LYS A C 1
ATOM 725 O O . LYS A 1 92 ? -7.004 7.792 28.047 1.00 96.69 92 LYS A O 1
ATOM 730 N N . GLY A 1 93 ? -8.741 6.413 28.487 1.00 95.44 93 GLY A N 1
ATOM 731 C CA . GLY A 1 93 ? -9.842 7.293 28.109 1.00 95.44 93 GLY A CA 1
ATOM 732 C C . GLY A 1 93 ? -10.462 6.923 26.758 1.00 95.44 93 GLY A C 1
ATOM 733 O O . GLY A 1 93 ? -11.545 7.416 26.448 1.00 95.44 93 GLY A O 1
ATOM 734 N N . ILE A 1 94 ? -9.827 6.046 25.967 1.00 95.44 94 ILE A N 1
ATOM 735 C CA . ILE A 1 94 ? -10.382 5.553 24.698 1.00 95.44 94 ILE A CA 1
ATOM 736 C C . ILE A 1 94 ? -11.650 4.714 24.900 1.00 95.44 94 ILE A C 1
ATOM 738 O O . ILE A 1 94 ? -12.513 4.686 24.027 1.00 95.44 94 ILE A O 1
ATOM 742 N N . GLU A 1 95 ? -11.817 4.107 26.077 1.00 94.19 95 GLU A N 1
ATOM 743 C CA . GLU A 1 95 ? -13.019 3.368 26.472 1.00 94.19 95 GLU A CA 1
ATOM 744 C C . GLU A 1 95 ? -14.296 4.232 26.472 1.00 94.19 95 GLU A C 1
ATOM 746 O O . GLU A 1 95 ? -15.408 3.705 26.425 1.00 94.19 95 GLU A O 1
ATOM 751 N N . ASN A 1 96 ? -14.154 5.563 26.463 1.00 95.44 96 ASN A N 1
ATOM 752 C CA . ASN A 1 96 ? -15.270 6.496 26.323 1.00 95.44 96 ASN A CA 1
ATOM 753 C C . ASN A 1 96 ? -15.864 6.550 24.904 1.00 95.44 96 ASN A C 1
ATOM 755 O O . ASN A 1 96 ? -16.890 7.201 24.714 1.00 95.44 96 ASN A O 1
ATOM 759 N N . PHE A 1 97 ? -15.270 5.860 23.924 1.00 95.44 97 PHE A N 1
ATOM 760 C CA . PHE A 1 97 ? -15.718 5.814 22.527 1.00 95.44 97 PHE A CA 1
ATOM 761 C C . PHE A 1 97 ? -16.234 4.406 22.165 1.00 95.44 97 PHE A C 1
ATOM 763 O O . PHE A 1 97 ? -15.553 3.630 21.494 1.00 95.44 97 PHE A O 1
ATOM 770 N N . PRO A 1 98 ? -17.455 4.031 22.591 1.00 94.00 98 PRO A N 1
ATOM 771 C CA . PRO A 1 98 ? -17.925 2.640 22.561 1.00 94.00 98 PRO A CA 1
ATOM 772 C C . PRO A 1 98 ? -18.323 2.120 21.170 1.00 94.00 98 PRO A C 1
ATOM 774 O O . PRO A 1 98 ? -18.651 0.941 21.017 1.00 94.00 98 PRO A O 1
ATOM 777 N N . ASN A 1 99 ? -18.385 2.994 20.163 1.00 95.25 99 ASN A N 1
ATOM 778 C CA . ASN A 1 99 ? -18.869 2.666 18.819 1.00 95.25 99 ASN A CA 1
ATOM 779 C C . ASN A 1 99 ? -17.777 2.732 17.745 1.00 95.25 99 ASN A C 1
ATOM 781 O O . ASN A 1 99 ? -18.101 2.692 16.561 1.00 95.25 99 ASN A O 1
ATOM 785 N N . ILE A 1 100 ? -16.507 2.778 18.153 1.00 96.12 100 ILE A N 1
ATOM 786 C CA . ILE A 1 100 ? -15.376 2.761 17.228 1.00 96.12 100 ILE A CA 1
ATOM 787 C C . ILE A 1 100 ? -15.312 1.419 16.506 1.00 96.12 100 ILE A C 1
ATOM 789 O O . ILE A 1 100 ? -15.170 0.366 17.127 1.00 96.12 100 ILE A O 1
ATOM 793 N N . THR A 1 101 ? -15.395 1.491 15.183 1.00 96.75 101 THR A N 1
ATOM 794 C CA . THR A 1 101 ? -15.196 0.376 14.257 1.00 96.75 101 THR A CA 1
ATOM 795 C C . THR A 1 101 ? -13.861 0.477 13.534 1.00 96.75 101 THR A C 1
ATOM 797 O O . THR A 1 101 ? -13.328 -0.535 13.088 1.00 96.75 101 THR A O 1
ATOM 800 N N . GLU A 1 102 ? -13.295 1.682 13.439 1.00 97.50 102 GLU A N 1
ATOM 801 C CA . GLU A 1 102 ? -12.011 1.915 12.790 1.00 97.50 102 GLU A CA 1
ATOM 802 C C . GLU A 1 102 ? -11.039 2.678 13.691 1.00 97.50 102 GLU A C 1
ATOM 804 O O . GLU A 1 102 ? -11.315 3.811 14.103 1.00 97.50 102 GLU A O 1
ATOM 809 N N . PHE A 1 103 ? -9.868 2.096 13.938 1.00 97.06 103 PHE A N 1
ATOM 810 C CA . PHE A 1 103 ? -8.782 2.755 14.658 1.00 97.06 103 PHE A CA 1
ATOM 811 C C . PHE A 1 103 ? -7.519 2.792 13.800 1.00 97.06 103 PHE A C 1
ATOM 813 O O . PHE A 1 103 ? -6.977 1.752 13.426 1.00 97.06 103 PHE A O 1
ATOM 820 N N . TRP A 1 104 ? -7.041 4.001 13.507 1.00 95.69 104 TRP A N 1
ATOM 821 C CA . TRP A 1 104 ? -5.858 4.227 12.690 1.00 95.69 104 TRP A CA 1
ATOM 822 C C . TRP A 1 104 ? -4.827 5.064 13.447 1.00 95.69 104 TRP A C 1
ATOM 824 O O . TRP A 1 104 ? -5.079 6.224 13.774 1.00 95.69 104 TRP A O 1
ATOM 834 N N . TRP A 1 105 ? -3.650 4.485 13.655 1.00 94.12 105 TRP A N 1
ATOM 835 C CA . TRP A 1 105 ? -2.438 5.134 14.139 1.00 94.12 105 TRP A CA 1
ATOM 836 C C . TRP A 1 105 ? -1.398 5.113 13.012 1.00 94.12 105 TRP A C 1
ATOM 838 O O . TRP A 1 105 ? -0.680 4.129 12.845 1.00 94.12 105 TRP A O 1
ATOM 848 N N . LYS A 1 106 ? -1.358 6.180 12.201 1.00 89.94 106 LYS A N 1
ATOM 849 C CA . LYS A 1 106 ? -0.505 6.300 11.001 1.00 89.94 106 LYS A CA 1
ATOM 850 C C . LYS A 1 106 ? 0.504 7.435 11.163 1.00 89.94 106 LYS A C 1
ATOM 852 O O . LYS A 1 106 ? 0.306 8.553 10.680 1.00 89.94 106 LYS A O 1
ATOM 857 N N . PHE A 1 107 ? 1.579 7.162 11.879 1.00 86.25 107 PHE A N 1
ATOM 858 C CA . PHE A 1 107 ? 2.718 8.074 11.984 1.00 86.25 107 PHE A CA 1
ATOM 859 C C . PHE A 1 107 ? 3.895 7.496 11.197 1.00 86.25 107 PHE A C 1
ATOM 861 O O . PHE A 1 107 ? 3.894 6.300 10.945 1.00 86.25 107 PHE A O 1
ATOM 868 N N . GLN A 1 108 ? 4.855 8.328 10.785 1.00 78.19 108 GLN A N 1
ATOM 869 C CA . GLN A 1 108 ? 6.075 7.898 10.081 1.00 78.19 108 GLN A CA 1
ATOM 870 C C . GLN A 1 108 ? 7.188 7.564 11.077 1.00 78.19 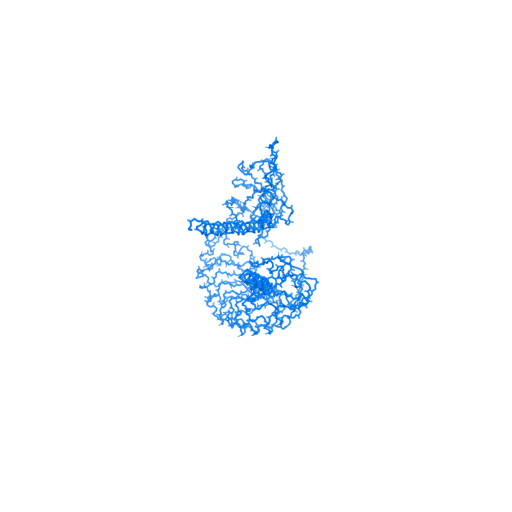108 GLN A C 1
ATOM 872 O O . GLN A 1 108 ? 7.292 8.233 12.107 1.00 78.19 108 GLN A O 1
ATOM 877 N N . LYS A 1 109 ? 8.022 6.564 10.764 1.00 77.56 109 LYS A N 1
ATOM 878 C CA . LYS A 1 109 ? 9.022 5.963 11.666 1.00 77.56 109 LYS A CA 1
ATOM 879 C C . LYS A 1 109 ? 9.826 6.968 12.501 1.00 77.56 109 LYS A C 1
ATOM 881 O O . LYS A 1 109 ? 10.008 6.746 13.694 1.00 77.56 109 LYS A O 1
ATOM 886 N N . GLU A 1 110 ? 10.293 8.066 11.912 1.00 74.31 110 GLU A N 1
ATOM 887 C CA . GLU A 1 110 ? 11.170 9.045 12.570 1.00 74.31 110 GLU A CA 1
ATOM 888 C C . GLU A 1 110 ? 10.467 9.879 13.656 1.00 74.31 110 GLU A C 1
ATOM 890 O O . GLU A 1 110 ? 11.130 10.395 14.558 1.00 74.31 110 GLU A O 1
ATOM 895 N N . ASP A 1 111 ? 9.138 9.982 13.592 1.00 69.81 111 ASP A N 1
ATOM 896 C CA . ASP A 1 111 ? 8.309 10.817 14.468 1.00 69.81 111 ASP A CA 1
ATOM 897 C C . ASP A 1 111 ? 7.309 9.996 15.317 1.00 69.81 111 ASP A C 1
ATOM 899 O O . ASP A 1 111 ? 6.516 10.578 16.067 1.00 69.81 111 ASP A O 1
ATOM 903 N N . VAL A 1 112 ? 7.318 8.654 15.238 1.00 79.44 112 VAL A N 1
ATOM 904 C CA . VAL A 1 112 ? 6.330 7.812 15.939 1.00 79.44 112 VAL A CA 1
ATOM 905 C C . VAL A 1 112 ? 6.613 7.738 17.436 1.00 79.44 112 VAL A C 1
ATOM 907 O O . VAL A 1 112 ? 7.687 7.346 17.890 1.00 79.44 112 VAL A O 1
ATOM 910 N N . LYS A 1 113 ? 5.584 8.069 18.213 1.00 91.31 113 LYS A N 1
ATOM 911 C CA . LYS A 1 113 ? 5.489 7.746 19.635 1.00 91.31 113 LYS A CA 1
ATOM 912 C C . LYS A 1 113 ? 4.842 6.385 19.820 1.00 91.31 113 LYS A C 1
ATOM 914 O O . LYS A 1 113 ? 3.946 6.015 19.061 1.00 91.31 113 LYS A O 1
ATOM 919 N N . GLN A 1 114 ? 5.308 5.643 20.814 1.00 92.25 114 GLN A N 1
ATOM 920 C CA . GLN A 1 114 ? 4.805 4.304 21.084 1.00 92.25 114 GLN A CA 1
ATOM 921 C C . GLN A 1 114 ? 3.486 4.384 21.847 1.00 92.25 114 GLN A C 1
ATOM 923 O O . GLN A 1 114 ? 3.316 5.241 22.717 1.00 92.25 114 GLN A O 1
ATOM 928 N N . ILE A 1 115 ? 2.556 3.480 21.545 1.00 93.00 115 ILE A N 1
ATOM 929 C CA . ILE A 1 115 ? 1.387 3.260 22.390 1.00 93.00 115 ILE A CA 1
ATOM 930 C C . ILE A 1 115 ? 1.793 2.293 23.503 1.00 93.00 115 ILE A C 1
ATOM 932 O O . ILE A 1 115 ? 2.031 1.104 23.277 1.00 93.00 115 ILE A O 1
ATOM 936 N N . VAL A 1 116 ? 1.865 2.797 24.733 1.00 93.31 116 VAL A N 1
ATOM 937 C CA . VAL A 1 116 ? 2.394 2.016 25.860 1.00 93.31 116 VAL A CA 1
ATOM 938 C C . VAL A 1 116 ? 1.435 0.929 26.343 1.00 93.31 116 VAL A C 1
ATOM 940 O O . VAL A 1 116 ? 1.888 -0.027 26.966 1.00 93.31 116 VAL A O 1
ATOM 943 N N . ASP A 1 117 ? 0.139 1.037 26.042 1.00 93.12 117 ASP A N 1
ATOM 944 C CA . ASP A 1 117 ? -0.937 0.153 26.509 1.00 93.12 117 ASP A CA 1
ATOM 945 C C . ASP A 1 117 ? -1.909 -0.252 25.380 1.00 93.12 117 ASP A C 1
ATOM 947 O O . ASP A 1 117 ? -3.129 -0.123 25.506 1.00 93.12 117 ASP A O 1
ATOM 951 N N . LEU A 1 118 ? -1.365 -0.772 24.268 1.00 90.69 118 LEU A N 1
ATOM 952 C CA . LEU A 1 118 ? -2.129 -1.256 23.102 1.00 90.69 118 LEU A CA 1
ATOM 953 C C . LEU A 1 118 ? -3.256 -2.229 23.463 1.00 90.69 118 LEU A C 1
ATOM 955 O O . LEU A 1 118 ? -4.279 -2.259 22.783 1.00 90.69 118 LEU A O 1
ATOM 959 N N . GLU A 1 119 ? -3.111 -2.993 24.547 1.00 89.31 119 GLU A N 1
ATOM 960 C CA . GLU A 1 119 ? -4.155 -3.890 25.036 1.00 89.31 119 GLU A CA 1
ATOM 961 C C . GLU A 1 119 ? -5.487 -3.178 25.336 1.00 89.31 119 GLU A C 1
ATOM 963 O O . GLU A 1 119 ? -6.531 -3.823 25.287 1.00 89.31 119 GLU A O 1
ATOM 968 N N . ARG A 1 120 ? -5.495 -1.855 25.562 1.00 92.12 120 ARG A N 1
ATOM 969 C CA . ARG A 1 120 ? -6.731 -1.060 25.690 1.00 92.12 120 ARG A CA 1
ATOM 970 C C . ARG A 1 120 ? -7.563 -1.024 24.419 1.00 92.12 120 ARG A C 1
ATOM 972 O O . ARG A 1 120 ? -8.774 -0.860 24.497 1.00 92.12 120 ARG A O 1
ATOM 979 N N . ILE A 1 121 ? -6.949 -1.205 23.251 1.00 91.50 121 ILE A N 1
ATOM 980 C CA . ILE A 1 121 ? -7.691 -1.307 21.989 1.00 91.50 121 ILE A CA 1
ATOM 981 C C . ILE A 1 121 ? -8.619 -2.528 22.034 1.00 91.50 121 ILE A C 1
ATOM 983 O O . ILE A 1 121 ? -9.699 -2.484 21.457 1.00 91.50 121 ILE A O 1
ATOM 987 N N . ALA A 1 122 ? -8.267 -3.587 22.776 1.00 88.25 122 ALA A N 1
ATOM 988 C CA . ALA A 1 122 ? -9.140 -4.749 22.954 1.00 88.25 122 ALA A CA 1
ATOM 989 C C . ALA A 1 122 ? -10.427 -4.441 23.743 1.00 88.25 122 ALA A C 1
ATOM 991 O O . ALA A 1 122 ? -11.354 -5.246 23.716 1.00 88.25 122 ALA A O 1
ATOM 992 N N . GLU A 1 123 ? -10.516 -3.290 24.420 1.00 87.50 123 GLU A N 1
ATOM 993 C CA . GLU A 1 123 ? -11.754 -2.813 25.055 1.00 87.50 123 GLU A CA 1
ATOM 994 C C . GLU A 1 123 ? -12.750 -2.249 24.019 1.00 87.50 123 GLU A C 1
ATOM 996 O O . GLU A 1 123 ? -13.940 -2.112 24.307 1.00 87.50 123 GLU A O 1
ATOM 1001 N N . LEU A 1 124 ? -12.295 -1.964 22.793 1.00 91.75 124 LEU A N 1
ATOM 1002 C CA . LEU A 1 124 ? -13.134 -1.537 21.676 1.00 91.75 124 LEU A CA 1
ATOM 1003 C C . LEU A 1 124 ? -13.737 -2.770 20.980 1.00 91.75 124 LEU A C 1
ATOM 1005 O O . LEU A 1 124 ? -13.214 -3.289 19.997 1.00 91.75 124 LEU A O 1
ATOM 1009 N N . GLU A 1 125 ? -14.873 -3.244 21.492 1.00 87.38 125 GLU A N 1
ATOM 1010 C CA . GLU A 1 125 ? -15.512 -4.511 21.080 1.00 87.38 125 GLU A CA 1
ATOM 1011 C C . GLU A 1 125 ? -15.971 -4.573 19.605 1.00 87.38 125 GLU A C 1
ATOM 1013 O O . GLU A 1 125 ? -16.374 -5.634 19.127 1.00 87.38 125 GLU A O 1
ATOM 1018 N N . LYS A 1 126 ? -15.974 -3.443 18.886 1.00 94.00 126 LYS A N 1
ATOM 1019 C CA . LYS A 1 126 ? -16.545 -3.311 17.532 1.00 94.00 126 LYS A CA 1
ATOM 1020 C C . LYS A 1 126 ? -15.508 -3.063 16.441 1.00 94.00 126 LYS A C 1
ATOM 1022 O O . LYS A 1 126 ? -15.892 -2.704 15.334 1.00 94.00 126 LYS A O 1
ATOM 1027 N N . ILE A 1 127 ? -14.221 -3.220 16.745 1.00 96.12 127 ILE A N 1
ATOM 1028 C CA . ILE A 1 127 ? -13.153 -2.980 15.775 1.00 96.12 127 ILE A CA 1
ATOM 1029 C C . ILE A 1 127 ? -13.271 -3.953 14.599 1.00 96.12 127 ILE A C 1
ATOM 1031 O O . ILE A 1 127 ? -13.154 -5.171 14.747 1.00 96.12 127 ILE A O 1
ATOM 1035 N N . ASP A 1 128 ? -13.450 -3.358 13.428 1.00 97.19 128 ASP A N 1
ATOM 1036 C CA . ASP A 1 128 ? -13.514 -4.003 12.124 1.00 97.19 128 ASP A CA 1
ATOM 1037 C C . ASP A 1 128 ? -12.254 -3.662 11.296 1.00 97.19 128 ASP A C 1
ATOM 1039 O O . ASP A 1 128 ? -11.793 -4.471 10.486 1.00 97.19 128 ASP A O 1
ATOM 1043 N N . VAL A 1 129 ? -11.660 -2.487 11.549 1.00 98.38 129 VAL A N 1
ATOM 1044 C CA . VAL A 1 129 ? -10.439 -1.971 10.912 1.00 98.38 129 VAL A CA 1
ATOM 1045 C C . VAL A 1 129 ? -9.446 -1.526 11.974 1.00 98.38 129 VAL A C 1
ATOM 1047 O O . VAL A 1 129 ? -9.745 -0.647 12.789 1.00 98.38 129 VAL A O 1
ATOM 1050 N N . LEU A 1 130 ? -8.237 -2.076 11.918 1.00 98.06 130 LEU A N 1
ATOM 1051 C CA . LEU A 1 130 ? -7.148 -1.699 12.808 1.00 98.06 130 LEU A CA 1
ATOM 1052 C C . LEU A 1 130 ? -5.870 -1.425 12.018 1.00 98.06 130 LEU A C 1
ATOM 1054 O O . LEU A 1 130 ? -5.393 -2.278 11.274 1.00 98.06 130 LEU A O 1
ATOM 1058 N N . ALA A 1 131 ? -5.294 -0.244 12.210 1.00 97.44 131 ALA A N 1
ATOM 1059 C CA . ALA A 1 131 ? -4.002 0.124 11.651 1.00 97.44 131 ALA A CA 1
ATOM 1060 C C . ALA A 1 131 ? -3.101 0.697 12.744 1.00 97.44 131 ALA A C 1
ATOM 1062 O O . ALA A 1 131 ? -3.442 1.709 13.359 1.00 97.44 131 ALA A O 1
ATOM 1063 N N . LEU A 1 132 ? -1.961 0.053 12.976 1.00 95.56 132 LEU A N 1
ATOM 1064 C CA . LEU A 1 132 ? -0.996 0.394 14.019 1.00 95.56 132 LEU A CA 1
ATOM 1065 C C . LEU A 1 132 ? 0.404 0.436 13.409 1.00 95.56 132 LEU A C 1
ATOM 1067 O O . LEU A 1 132 ? 1.062 -0.593 13.291 1.00 95.56 132 LEU A O 1
ATOM 1071 N N . PHE A 1 133 ? 0.838 1.619 12.977 1.00 94.12 133 PHE A N 1
ATOM 1072 C CA . PHE A 1 133 ? 2.095 1.763 12.245 1.00 94.12 133 PHE A CA 1
ATOM 1073 C C . PHE A 1 133 ? 3.261 1.988 13.215 1.00 94.12 133 PHE A C 1
ATOM 1075 O O . PHE A 1 133 ? 3.123 2.699 14.220 1.00 94.12 133 PHE A O 1
ATOM 1082 N N . HIS A 1 134 ? 4.412 1.401 12.887 1.00 93.56 134 HIS A N 1
ATOM 1083 C CA . HIS A 1 134 ? 5.697 1.577 13.570 1.00 93.56 134 HIS A CA 1
ATOM 1084 C C . HIS A 1 134 ? 5.649 1.420 15.098 1.00 93.56 134 HIS A C 1
ATOM 1086 O O . HIS A 1 134 ? 6.212 2.232 15.839 1.00 93.56 134 HIS A O 1
ATOM 1092 N N . GLN A 1 135 ? 4.964 0.381 15.578 1.00 94.12 135 GLN A N 1
ATOM 1093 C CA . GLN A 1 135 ? 4.948 0.031 16.997 1.00 94.12 135 GLN A CA 1
ATOM 1094 C C . GLN A 1 135 ? 6.058 -0.972 17.338 1.00 94.12 135 GLN A C 1
ATOM 1096 O O . GLN A 1 135 ? 6.195 -2.017 16.705 1.00 94.12 135 GLN A O 1
ATOM 1101 N N . GLU A 1 136 ? 6.832 -0.681 18.378 1.00 90.25 136 GLU A N 1
ATOM 1102 C CA . GLU A 1 136 ? 7.921 -1.514 18.894 1.00 90.25 136 GLU A CA 1
ATOM 1103 C C . GLU A 1 136 ? 7.416 -2.379 20.062 1.00 90.25 136 GLU A C 1
ATOM 1105 O O . GLU A 1 136 ? 7.703 -2.123 21.233 1.00 90.25 136 GLU A O 1
ATOM 1110 N N . ARG A 1 137 ? 6.605 -3.395 19.750 1.00 83.69 137 ARG A N 1
ATOM 1111 C CA . ARG A 1 137 ? 6.010 -4.321 20.727 1.00 83.69 137 ARG A CA 1
ATOM 1112 C C . ARG A 1 137 ? 6.332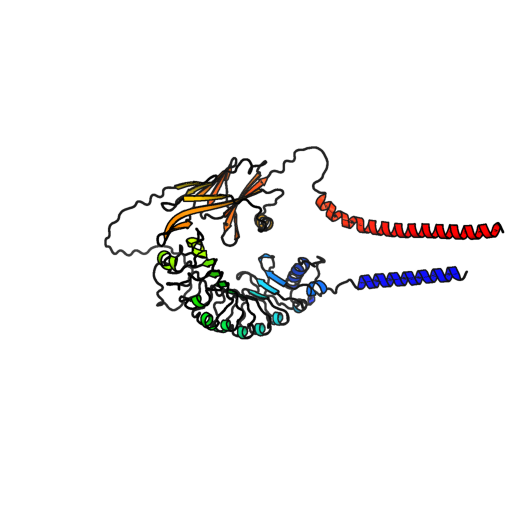 -5.765 20.369 1.00 83.69 137 ARG A C 1
ATOM 1114 O O . ARG A 1 137 ? 6.283 -6.127 19.207 1.00 83.69 137 ARG A O 1
ATOM 1121 N N . ASP A 1 138 ? 6.567 -6.586 21.387 1.00 81.38 138 ASP A N 1
ATOM 1122 C CA . ASP A 1 138 ? 6.851 -8.019 21.206 1.00 81.38 138 ASP A CA 1
ATOM 1123 C C . ASP A 1 138 ? 5.598 -8.900 21.384 1.00 81.38 138 ASP A C 1
ATOM 1125 O O . ASP A 1 138 ? 5.628 -10.093 21.115 1.00 81.38 138 ASP A O 1
ATOM 1129 N N . ASP A 1 139 ? 4.486 -8.344 21.884 1.00 88.88 139 ASP A N 1
ATOM 1130 C CA . ASP A 1 139 ? 3.259 -9.104 22.165 1.00 88.88 139 ASP A CA 1
ATOM 1131 C C . ASP A 1 139 ? 2.042 -8.485 21.470 1.00 88.88 139 ASP A C 1
ATOM 1133 O O . ASP A 1 139 ? 1.519 -7.443 21.884 1.00 88.88 139 ASP A O 1
ATOM 1137 N N . TRP A 1 140 ? 1.585 -9.184 20.430 1.00 93.25 140 TRP A N 1
ATOM 1138 C CA . TRP A 1 140 ? 0.413 -8.862 19.613 1.00 93.25 140 TRP A CA 1
ATOM 1139 C C . TRP A 1 140 ? -0.803 -9.739 19.930 1.00 93.25 140 TRP A C 1
ATOM 1141 O O . TRP A 1 140 ? -1.805 -9.706 19.213 1.00 93.25 140 TRP A O 1
ATOM 1151 N N . SER A 1 141 ? -0.755 -10.524 21.012 1.00 90.44 141 SER A N 1
ATOM 1152 C CA . SER A 1 141 ? -1.795 -11.506 21.328 1.00 90.44 141 SER A CA 1
ATOM 1153 C C . SER A 1 141 ? -3.189 -10.890 21.463 1.00 90.44 141 SER A C 1
ATOM 1155 O O . SER A 1 141 ? -4.156 -11.531 21.065 1.00 90.44 141 SER A O 1
ATOM 1157 N N . PHE A 1 142 ? -3.317 -9.635 21.911 1.00 92.12 142 PHE A N 1
ATOM 1158 C CA . PHE A 1 142 ? -4.610 -8.948 22.060 1.00 92.12 142 PHE A CA 1
ATOM 1159 C C . PHE A 1 142 ? -5.461 -8.918 20.775 1.00 92.12 142 PHE A C 1
ATOM 1161 O O . PHE A 1 142 ? -6.686 -8.802 20.872 1.00 92.12 142 PHE A O 1
ATOM 1168 N N . LEU A 1 143 ? -4.846 -9.072 19.594 1.00 94.06 143 LEU A N 1
ATOM 1169 C CA . LEU A 1 143 ? -5.532 -9.155 18.301 1.00 94.06 143 LEU A CA 1
ATOM 1170 C C . LEU A 1 143 ? -6.486 -10.356 18.193 1.00 94.06 143 LEU A C 1
ATOM 1172 O O . LEU A 1 143 ? -7.428 -10.324 17.398 1.00 94.06 143 LEU A O 1
ATOM 1176 N N . HIS A 1 144 ? -6.318 -11.382 19.038 1.00 91.25 144 HIS A N 1
ATOM 1177 C CA . HIS A 1 144 ? -7.245 -12.513 19.117 1.00 91.25 144 HIS A CA 1
ATOM 1178 C C . HIS A 1 144 ? -8.661 -12.116 19.576 1.00 91.25 144 HIS A C 1
ATOM 1180 O O . HIS A 1 144 ? -9.553 -12.957 19.551 1.00 91.25 144 HIS A O 1
ATOM 1186 N N . ASN A 1 145 ? -8.867 -10.890 20.075 1.00 90.12 145 ASN A N 1
ATOM 1187 C CA . ASN A 1 145 ? -10.169 -10.417 20.557 1.00 90.12 145 ASN A CA 1
ATOM 1188 C C . ASN A 1 145 ? -11.065 -9.845 19.444 1.00 90.12 145 ASN A C 1
ATOM 1190 O O . ASN A 1 145 ? -12.250 -9.618 19.683 1.00 90.12 145 ASN A O 1
ATOM 1194 N N . PHE A 1 146 ? -10.532 -9.601 18.243 1.00 92.50 146 PHE A N 1
ATOM 1195 C CA . PHE A 1 146 ? -11.267 -8.939 17.161 1.00 92.50 146 PHE A CA 1
ATOM 1196 C C . PHE A 1 146 ? -11.832 -9.946 16.150 1.00 92.50 146 PHE A C 1
ATOM 1198 O O . PHE A 1 146 ? -11.324 -10.107 15.039 1.00 92.50 146 PHE A O 1
ATOM 1205 N N . ASP A 1 147 ? -12.926 -10.612 16.528 1.00 87.25 147 ASP A N 1
ATOM 1206 C CA . ASP A 1 147 ? -13.592 -11.647 15.713 1.00 87.25 147 ASP A CA 1
ATOM 1207 C C . ASP A 1 147 ? -14.135 -11.130 14.361 1.00 87.25 147 ASP A C 1
ATOM 1209 O O . ASP A 1 147 ? -14.343 -11.911 13.426 1.00 87.25 147 ASP A O 1
ATOM 1213 N N . ASN A 1 148 ? -14.411 -9.823 14.256 1.00 91.00 148 ASN A N 1
ATOM 1214 C CA . ASN A 1 148 ? -14.963 -9.184 13.054 1.00 91.00 148 ASN A CA 1
ATOM 1215 C C . ASN A 1 148 ? -13.923 -8.434 12.215 1.00 91.00 148 ASN A C 1
ATOM 1217 O O . ASN A 1 148 ? -14.292 -7.879 11.181 1.00 91.00 148 ASN A O 1
ATOM 1221 N N . LEU A 1 149 ? -12.648 -8.453 12.619 1.00 96.50 149 LEU A N 1
ATOM 1222 C CA . LEU A 1 149 ? -11.583 -7.729 11.935 1.00 96.50 149 LEU A CA 1
ATOM 1223 C C . LEU A 1 149 ? -11.515 -8.145 10.460 1.00 96.50 149 LEU A C 1
ATOM 1225 O O . LEU A 1 149 ? -11.269 -9.315 10.151 1.00 96.50 149 LEU A O 1
ATOM 1229 N N . TYR A 1 150 ? -11.743 -7.188 9.559 1.00 97.38 150 TYR A N 1
ATOM 1230 C CA . TYR A 1 150 ? -11.639 -7.395 8.114 1.00 97.38 150 TYR A CA 1
ATOM 1231 C C . TYR A 1 150 ? -10.424 -6.684 7.512 1.00 97.38 150 TYR A C 1
ATOM 1233 O O . TYR A 1 150 ? -9.968 -7.089 6.447 1.00 97.38 150 TYR A O 1
ATOM 1241 N N . PHE A 1 151 ? -9.868 -5.673 8.185 1.00 98.56 151 PHE A N 1
ATOM 1242 C CA . PHE A 1 151 ? -8.624 -5.025 7.773 1.00 98.56 151 PHE A CA 1
ATOM 1243 C C . PHE A 1 151 ? -7.656 -4.889 8.948 1.00 98.56 151 PHE A C 1
ATOM 1245 O O . PHE A 1 151 ? -8.009 -4.323 9.986 1.00 98.56 151 PHE A O 1
ATOM 1252 N N . LEU A 1 152 ? -6.424 -5.355 8.749 1.00 98.56 152 LEU A N 1
ATOM 1253 C CA . LEU A 1 152 ? -5.314 -5.184 9.679 1.00 98.56 152 LEU A CA 1
ATOM 1254 C C . LEU A 1 152 ? -4.093 -4.628 8.946 1.00 98.56 152 LEU A C 1
ATOM 1256 O O . LEU A 1 152 ? -3.628 -5.225 7.978 1.00 98.56 152 LEU A O 1
ATOM 1260 N N . SER A 1 153 ? -3.529 -3.535 9.452 1.00 98.38 153 SER A N 1
ATOM 1261 C CA . SER A 1 153 ? -2.194 -3.084 9.062 1.00 98.38 153 SER A CA 1
ATOM 1262 C C . SER A 1 153 ? -1.308 -2.910 10.288 1.00 98.38 153 SER A C 1
ATOM 1264 O O . SER A 1 153 ? -1.675 -2.209 11.234 1.00 98.38 153 SER A O 1
ATOM 1266 N N . LEU A 1 154 ? -0.141 -3.547 10.256 1.00 97.31 154 LEU A N 1
ATOM 1267 C CA . LEU A 1 154 ? 0.919 -3.414 11.257 1.00 97.31 154 LEU A CA 1
ATOM 1268 C C . LEU A 1 154 ? 2.189 -2.815 10.639 1.00 97.31 154 LEU A C 1
ATOM 1270 O O . LEU A 1 154 ? 3.282 -3.069 11.137 1.00 97.31 154 LEU A O 1
ATOM 1274 N N . GLU A 1 155 ? 2.049 -2.036 9.559 1.00 96.12 155 GLU A N 1
ATOM 1275 C CA . GLU A 1 155 ? 3.158 -1.499 8.763 1.00 96.12 155 GLU A CA 1
ATOM 1276 C C . GLU A 1 155 ? 4.324 -0.987 9.626 1.00 96.12 155 GLU A C 1
ATOM 1278 O O . GLU A 1 155 ? 4.170 -0.127 10.497 1.00 96.12 155 GLU A O 1
ATOM 1283 N N . GLY A 1 156 ? 5.506 -1.552 9.386 1.00 94.38 156 GLY A N 1
ATOM 1284 C CA . GLY A 1 156 ? 6.770 -1.200 10.016 1.00 94.38 156 GLY A CA 1
ATOM 1285 C C . GLY A 1 156 ? 6.813 -1.379 11.526 1.00 94.38 156 GLY A C 1
ATOM 1286 O O . GLY A 1 156 ? 7.701 -0.810 12.162 1.00 94.38 156 GLY A O 1
ATOM 1287 N N . SER A 1 157 ? 5.869 -2.127 12.097 1.00 95.62 157 SER A N 1
ATOM 1288 C CA . SER A 1 157 ? 5.901 -2.550 13.492 1.00 95.62 157 SER A CA 1
ATOM 1289 C C . SER A 1 157 ? 6.828 -3.748 13.687 1.00 95.62 157 SER A C 1
ATOM 1291 O O . SER A 1 157 ? 7.052 -4.546 12.772 1.00 95.62 157 SER A O 1
ATOM 1293 N N . ASN A 1 158 ? 7.342 -3.897 14.906 1.00 94.44 158 ASN A N 1
ATOM 1294 C CA . ASN A 1 158 ? 8.057 -5.097 15.314 1.00 94.44 158 ASN A CA 1
ATOM 1295 C C . ASN A 1 158 ? 7.049 -6.239 15.492 1.00 94.44 158 ASN A C 1
ATOM 1297 O O . ASN A 1 158 ? 6.269 -6.219 16.435 1.00 94.44 158 ASN A O 1
ATOM 1301 N N . VAL A 1 159 ? 7.030 -7.207 14.579 1.00 95.69 159 VAL A N 1
ATOM 1302 C CA . VAL A 1 159 ? 6.161 -8.388 14.655 1.00 95.69 159 VAL A CA 1
ATOM 1303 C C . VAL A 1 159 ? 7.019 -9.607 14.351 1.00 95.69 159 VAL A C 1
ATOM 1305 O O . VAL A 1 159 ? 7.632 -9.661 13.288 1.00 95.69 159 VAL A O 1
ATOM 1308 N N . ASP A 1 160 ? 7.074 -10.561 15.274 1.00 95.00 160 ASP A N 1
ATOM 1309 C CA . ASP A 1 160 ? 7.799 -11.827 15.133 1.00 95.00 160 ASP A CA 1
ATOM 1310 C C . ASP A 1 160 ? 6.844 -13.031 15.042 1.00 95.00 160 ASP A C 1
ATOM 1312 O O . ASP A 1 160 ? 7.022 -13.907 14.191 1.00 95.00 160 ASP A O 1
ATOM 1316 N N . ASP A 1 161 ? 5.777 -13.027 15.847 1.00 95.44 161 ASP A N 1
ATOM 1317 C CA . ASP A 1 161 ? 4.714 -14.031 15.855 1.00 95.44 161 ASP A CA 1
ATOM 1318 C C . ASP A 1 161 ? 3.381 -13.479 15.319 1.00 95.44 161 ASP A C 1
ATOM 1320 O O . ASP A 1 161 ? 2.699 -12.676 15.960 1.00 95.44 161 ASP A O 1
ATOM 1324 N N . ILE A 1 162 ? 2.958 -13.991 14.160 1.00 96.62 162 ILE A N 1
ATOM 1325 C CA . ILE A 1 162 ? 1.646 -13.709 13.554 1.00 96.62 162 ILE A CA 1
ATOM 1326 C C . ILE A 1 162 ? 0.610 -14.816 13.814 1.00 96.62 162 ILE A C 1
ATOM 1328 O O . ILE A 1 162 ? -0.409 -14.917 13.123 1.00 96.62 162 ILE A O 1
ATOM 1332 N N . SER A 1 163 ? 0.830 -15.671 14.817 1.00 96.38 163 SER A N 1
ATOM 1333 C CA . SER A 1 163 ? -0.054 -16.805 15.107 1.00 96.38 163 SER A CA 1
ATOM 1334 C C . SER A 1 163 ? -1.482 -16.416 15.485 1.00 96.38 163 SER A C 1
ATOM 1336 O O . SER A 1 163 ? -2.405 -17.229 15.324 1.00 96.38 163 SER A O 1
ATOM 1338 N N . PHE A 1 164 ? -1.685 -15.168 15.919 1.00 94.69 164 PHE A N 1
ATOM 1339 C CA . PHE A 1 164 ? -2.996 -14.591 16.205 1.00 94.69 164 PHE A CA 1
ATOM 1340 C C . PHE A 1 164 ? -3.941 -14.620 14.993 1.00 94.69 164 PHE A C 1
ATOM 1342 O O . PHE A 1 164 ? -5.146 -14.765 15.205 1.00 94.69 164 PHE A O 1
ATOM 1349 N N . LEU A 1 165 ? -3.420 -14.611 13.753 1.00 96.31 165 LEU A N 1
ATOM 1350 C CA . LEU A 1 165 ? -4.211 -14.635 12.511 1.00 96.31 165 LEU A CA 1
ATOM 1351 C C . LEU A 1 165 ? -5.134 -15.859 12.391 1.00 96.31 165 LEU A C 1
ATOM 1353 O O . LEU A 1 165 ? -6.155 -15.798 11.709 1.00 96.31 165 LEU A O 1
ATOM 1357 N N . LYS A 1 166 ? -4.859 -16.948 13.127 1.00 95.38 166 LYS A N 1
ATOM 1358 C CA . LYS A 1 166 ? -5.780 -18.097 13.266 1.00 95.38 166 LYS A CA 1
ATOM 1359 C C . LYS A 1 166 ? -7.179 -17.707 13.757 1.00 95.38 166 LYS A C 1
ATOM 1361 O O . LYS A 1 166 ? -8.120 -18.469 13.543 1.00 95.38 166 LYS A O 1
ATOM 1366 N N . ASN A 1 167 ? -7.305 -16.573 14.444 1.00 93.81 167 ASN A N 1
ATOM 1367 C CA . ASN A 1 167 ? -8.558 -16.091 15.020 1.00 93.81 167 ASN A CA 1
ATOM 1368 C C . ASN A 1 167 ? -9.246 -15.026 14.152 1.00 93.81 167 ASN A C 1
ATOM 1370 O O . ASN A 1 167 ? -10.348 -14.610 14.490 1.00 93.81 167 ASN A O 1
ATOM 1374 N N . ASN A 1 168 ? -8.652 -14.613 13.026 1.00 93.81 168 ASN A N 1
ATOM 1375 C CA . ASN A 1 168 ? -9.197 -13.560 12.165 1.00 93.81 168 ASN A CA 1
ATOM 1376 C C . ASN A 1 168 ? -9.527 -14.078 10.743 1.00 93.81 168 ASN A C 1
ATOM 1378 O O . ASN A 1 168 ? -9.077 -13.499 9.755 1.00 93.81 168 ASN A O 1
ATOM 1382 N N . PRO A 1 169 ? -10.358 -15.132 10.583 1.00 94.25 169 PRO A N 1
ATOM 1383 C CA . PRO A 1 169 ? -10.659 -15.717 9.267 1.00 94.25 169 PRO A CA 1
ATOM 1384 C C . PRO A 1 169 ? -11.442 -14.777 8.328 1.00 94.25 169 PRO A C 1
ATOM 1386 O O . PRO A 1 169 ? -11.673 -15.092 7.160 1.00 94.25 169 PRO A O 1
ATOM 1389 N N . ARG A 1 170 ? -11.907 -13.633 8.845 1.00 95.81 170 ARG A N 1
ATOM 1390 C CA . ARG A 1 170 ? -12.646 -12.600 8.108 1.00 95.81 170 ARG A CA 1
ATOM 1391 C C . ARG A 1 170 ? -11.759 -11.527 7.486 1.00 95.81 170 ARG A C 1
ATOM 1393 O O . ARG A 1 170 ? -12.304 -10.690 6.773 1.00 95.81 170 ARG A O 1
ATOM 1400 N N . LEU A 1 171 ? -10.447 -11.563 7.729 1.00 97.50 171 LEU A N 1
ATOM 1401 C CA . LEU A 1 171 ? -9.518 -10.619 7.120 1.00 97.50 171 LEU A CA 1
ATOM 1402 C C . LEU A 1 171 ? -9.631 -10.670 5.595 1.00 97.50 171 LEU A C 1
ATOM 1404 O O . LEU A 1 171 ? -9.452 -11.718 4.978 1.00 97.50 171 LEU A O 1
ATOM 1408 N N . ASP A 1 172 ? -9.948 -9.509 5.038 1.00 98.06 172 ASP A N 1
ATOM 1409 C CA . ASP A 1 172 ? -9.982 -9.189 3.616 1.00 98.06 172 ASP A CA 1
ATOM 1410 C C . ASP A 1 172 ? -8.728 -8.385 3.241 1.00 98.06 172 ASP A C 1
ATOM 1412 O O . ASP A 1 172 ? -8.158 -8.590 2.178 1.00 98.06 172 ASP A O 1
ATOM 1416 N N . GLY A 1 173 ? -8.229 -7.529 4.138 1.00 98.69 173 GLY A N 1
ATOM 1417 C CA . GLY A 1 173 ? -6.976 -6.797 3.961 1.00 98.69 173 GLY A CA 1
ATOM 1418 C C . GLY A 1 173 ? -5.958 -7.082 5.061 1.00 98.69 173 GLY A C 1
ATOM 1419 O O . GLY A 1 173 ? -6.272 -6.939 6.245 1.00 98.69 173 GLY A O 1
ATOM 1420 N N . LEU A 1 174 ? -4.733 -7.427 4.668 1.00 98.81 174 LEU A N 1
ATOM 1421 C CA . LEU A 1 174 ? -3.586 -7.564 5.562 1.00 98.81 174 LEU A CA 1
ATOM 1422 C C . LEU A 1 174 ? -2.368 -6.836 4.990 1.00 98.81 174 LEU A C 1
ATOM 1424 O O . LEU A 1 174 ? -1.904 -7.148 3.893 1.00 98.81 174 LEU A O 1
ATOM 1428 N N . ASP A 1 175 ? -1.828 -5.910 5.773 1.00 98.75 175 ASP A N 1
ATOM 1429 C CA . ASP A 1 175 ? -0.625 -5.152 5.443 1.00 98.75 175 ASP A CA 1
ATOM 1430 C C . ASP A 1 175 ? 0.422 -5.294 6.551 1.00 98.75 175 ASP A C 1
ATOM 1432 O O . ASP A 1 175 ? 0.242 -4.828 7.678 1.00 98.75 175 ASP A O 1
ATOM 1436 N N . LEU A 1 176 ? 1.514 -5.976 6.218 1.00 98.50 176 LEU A N 1
ATOM 1437 C CA . LEU A 1 176 ? 2.658 -6.226 7.094 1.00 98.50 176 LEU A CA 1
ATOM 1438 C C . LEU A 1 176 ? 3.941 -5.653 6.489 1.00 98.50 176 LEU A C 1
ATOM 1440 O O . LEU A 1 176 ? 5.031 -6.160 6.757 1.00 98.50 176 LEU A O 1
ATOM 1444 N N . ARG A 1 177 ? 3.833 -4.629 5.633 1.00 97.62 177 ARG A N 1
ATOM 1445 C CA . ARG A 1 177 ? 5.015 -4.015 5.024 1.00 97.62 177 ARG A CA 1
ATOM 1446 C C . ARG A 1 177 ? 6.022 -3.591 6.076 1.00 97.62 177 ARG A C 1
ATOM 1448 O O . ARG A 1 177 ? 5.630 -3.124 7.139 1.00 97.62 177 ARG A O 1
ATOM 1455 N N . TYR A 1 178 ? 7.310 -3.731 5.777 1.00 96.19 178 TYR A N 1
ATOM 1456 C CA . TYR A 1 178 ? 8.406 -3.376 6.689 1.00 96.19 178 TYR A CA 1
ATOM 1457 C C . TYR A 1 178 ? 8.442 -4.153 8.024 1.00 96.19 178 TYR A C 1
ATOM 1459 O O . TYR A 1 178 ? 9.246 -3.820 8.897 1.00 96.19 178 TYR A O 1
ATOM 1467 N N . CYS A 1 179 ? 7.618 -5.190 8.219 1.00 96.94 179 CYS A N 1
ATOM 1468 C CA . CYS A 1 179 ? 7.732 -6.096 9.364 1.00 96.94 179 CYS A CA 1
ATOM 1469 C C . CYS A 1 179 ? 8.833 -7.134 9.094 1.00 96.94 179 CYS A C 1
ATOM 1471 O O . CYS A 1 179 ? 8.585 -8.200 8.535 1.00 96.94 179 CYS A O 1
ATOM 1473 N N . THR A 1 180 ? 10.074 -6.817 9.466 1.00 96.19 180 THR A N 1
ATOM 1474 C CA . THR A 1 180 ? 11.262 -7.600 9.070 1.00 96.19 180 THR A CA 1
ATOM 1475 C C . THR A 1 180 ? 11.599 -8.785 9.979 1.00 96.19 180 THR A C 1
ATOM 1477 O O . THR A 1 180 ? 12.568 -9.487 9.703 1.00 96.19 180 THR A O 1
ATOM 1480 N N . ASN A 1 181 ? 10.861 -8.988 11.074 1.00 95.94 181 ASN A N 1
ATOM 1481 C CA . ASN A 1 181 ? 11.193 -9.976 12.109 1.00 95.94 181 ASN A CA 1
ATOM 1482 C C . ASN A 1 181 ? 10.253 -11.194 12.123 1.00 95.94 181 ASN A C 1
ATOM 1484 O O . ASN A 1 181 ? 10.393 -12.047 12.996 1.00 95.94 181 ASN A O 1
ATOM 1488 N N . ILE A 1 182 ? 9.320 -11.302 11.170 1.00 96.88 182 ILE A N 1
ATOM 1489 C CA . ILE A 1 182 ? 8.332 -12.387 11.124 1.00 96.88 182 ILE A CA 1
ATOM 1490 C C . ILE A 1 182 ? 9.031 -13.696 10.747 1.00 96.88 182 ILE A C 1
ATOM 1492 O O . ILE A 1 182 ? 9.620 -13.806 9.675 1.00 96.88 182 ILE A O 1
ATOM 1496 N N . GLU A 1 183 ? 8.949 -14.720 11.595 1.00 92.31 183 GLU A N 1
ATOM 1497 C CA . GLU A 1 183 ? 9.623 -16.000 11.321 1.00 92.31 183 GLU A CA 1
ATOM 1498 C C . GLU A 1 183 ? 8.764 -16.978 10.498 1.00 92.31 183 GLU A C 1
ATOM 1500 O O . GLU A 1 183 ? 9.298 -17.771 9.723 1.00 92.31 183 GLU A O 1
ATOM 1505 N N . ASP A 1 184 ? 7.435 -16.946 10.659 1.00 96.81 184 ASP A N 1
ATOM 1506 C CA . ASP A 1 184 ? 6.516 -17.915 10.048 1.00 96.81 184 ASP A CA 1
ATOM 1507 C C . ASP A 1 184 ? 5.283 -17.237 9.431 1.00 96.81 184 ASP A C 1
ATOM 1509 O O . ASP A 1 184 ? 4.279 -16.971 10.096 1.00 96.81 184 ASP A O 1
ATOM 1513 N N . PHE A 1 185 ? 5.327 -17.028 8.114 1.00 98.19 185 PHE A N 1
ATOM 1514 C CA . PHE A 1 185 ? 4.214 -16.469 7.339 1.00 98.19 185 PHE A CA 1
ATOM 1515 C C . PHE A 1 185 ? 3.068 -17.466 7.094 1.00 98.19 185 PHE A C 1
ATOM 1517 O O . PHE A 1 185 ? 1.994 -17.082 6.621 1.00 98.19 185 PHE A O 1
ATOM 1524 N N . SER A 1 186 ? 3.233 -18.750 7.437 1.00 97.56 186 SER A N 1
ATOM 1525 C CA . SER A 1 186 ? 2.252 -19.791 7.103 1.00 97.56 186 SER A CA 1
ATOM 1526 C C . SER A 1 186 ? 0.904 -19.625 7.805 1.00 97.56 186 SER A C 1
ATOM 1528 O O . SER A 1 186 ? -0.085 -20.226 7.384 1.00 97.56 186 SER A O 1
ATOM 1530 N N . TYR A 1 187 ? 0.823 -18.792 8.843 1.00 97.56 187 TYR A N 1
ATOM 1531 C CA . TYR A 1 187 ? -0.423 -18.453 9.531 1.00 97.56 187 TYR A CA 1
ATOM 1532 C C . TYR A 1 187 ? -1.372 -17.584 8.698 1.00 97.56 187 TYR A C 1
ATOM 1534 O O . TYR A 1 187 ? -2.571 -17.570 8.974 1.00 97.56 187 TYR A O 1
ATOM 1542 N N . ILE A 1 188 ? -0.891 -16.932 7.639 1.00 98.06 188 ILE A N 1
ATOM 1543 C CA . ILE A 1 188 ? -1.744 -16.142 6.738 1.00 98.06 188 ILE A CA 1
ATOM 1544 C C . ILE A 1 188 ? -2.776 -17.035 6.028 1.00 98.06 188 ILE A C 1
ATOM 1546 O O . ILE A 1 188 ? -3.867 -16.580 5.695 1.00 98.06 188 ILE A O 1
ATOM 1550 N N . LYS A 1 189 ? -2.504 -18.340 5.878 1.00 96.75 189 LYS A N 1
ATOM 1551 C CA . LYS A 1 189 ? -3.433 -19.288 5.239 1.00 96.75 189 LYS A CA 1
ATOM 1552 C C . LYS A 1 189 ? -4.763 -19.496 5.965 1.00 96.75 189 LYS A C 1
ATOM 1554 O O . LYS A 1 189 ? -5.635 -20.149 5.410 1.00 96.75 189 LYS A O 1
ATOM 1559 N N . TYR A 1 190 ? -4.905 -19.011 7.200 1.00 96.19 190 TYR A N 1
ATOM 1560 C CA . TYR A 1 190 ? -6.171 -19.068 7.941 1.00 96.19 190 TYR A CA 1
ATOM 1561 C C . TYR A 1 190 ? -7.114 -17.895 7.608 1.00 96.19 190 TYR A C 1
ATOM 1563 O O . TYR A 1 190 ? -8.258 -17.886 8.061 1.00 96.19 190 TYR A O 1
ATOM 1571 N N . CYS A 1 191 ? -6.658 -16.911 6.826 1.00 96.19 191 CYS A N 1
ATOM 1572 C CA . CYS A 1 191 ? -7.436 -15.743 6.423 1.00 96.19 191 CYS A CA 1
ATOM 1573 C C . CYS A 1 191 ? -8.245 -16.025 5.143 1.00 96.19 191 CYS A C 1
ATOM 1575 O O . CYS A 1 191 ? -7.963 -15.476 4.082 1.00 96.19 191 CYS A O 1
ATOM 1577 N N . ASP A 1 192 ? -9.256 -16.892 5.234 1.00 90.19 192 ASP A N 1
ATOM 1578 C CA . ASP A 1 192 ? -10.018 -17.422 4.084 1.00 90.19 192 ASP A CA 1
ATOM 1579 C C . ASP A 1 192 ? -10.684 -16.354 3.184 1.00 90.19 192 ASP A C 1
ATOM 1581 O O . ASP A 1 192 ? -11.065 -16.649 2.050 1.00 90.19 192 ASP A O 1
ATOM 1585 N N . ASN A 1 193 ? -10.877 -15.126 3.681 1.00 95.62 193 ASN A N 1
ATOM 1586 C CA . ASN A 1 193 ? -11.528 -14.033 2.949 1.00 95.62 193 ASN A CA 1
ATOM 1587 C C . ASN A 1 193 ? -10.553 -13.040 2.303 1.00 95.62 193 ASN A C 1
ATOM 1589 O O . ASN A 1 193 ? -11.015 -12.016 1.809 1.00 95.62 193 ASN A O 1
ATOM 1593 N N . MET A 1 194 ? -9.252 -13.347 2.272 1.00 97.81 194 MET A N 1
ATOM 1594 C CA . MET A 1 194 ? -8.208 -12.441 1.786 1.00 97.81 194 MET A CA 1
ATOM 1595 C C . MET A 1 194 ? -8.498 -11.901 0.375 1.00 97.81 194 MET A C 1
ATOM 1597 O O . MET A 1 194 ? -8.556 -12.664 -0.595 1.00 97.81 194 MET A O 1
ATOM 1601 N N . GLY A 1 195 ? -8.624 -10.580 0.265 1.00 98.12 195 GLY A N 1
ATOM 1602 C CA . GLY A 1 195 ? -8.689 -9.829 -0.985 1.00 98.12 195 GLY A CA 1
ATOM 1603 C C . GLY A 1 195 ? -7.421 -9.021 -1.268 1.00 98.12 195 GLY A C 1
ATOM 1604 O O . GLY A 1 195 ? -7.003 -8.928 -2.419 1.00 98.12 195 GLY A O 1
ATOM 1605 N N . SER A 1 196 ? -6.772 -8.475 -0.240 1.00 98.69 196 SER A N 1
ATOM 1606 C CA . SER A 1 196 ? -5.572 -7.644 -0.359 1.00 98.69 196 SER A CA 1
ATOM 1607 C C . SER A 1 196 ? -4.491 -8.083 0.624 1.00 98.69 196 SER A C 1
ATOM 1609 O O . SER A 1 196 ? -4.679 -7.999 1.837 1.00 98.69 196 SER A O 1
ATOM 1611 N N . LEU A 1 197 ? -3.350 -8.527 0.096 1.00 98.81 197 LEU A N 1
ATOM 1612 C CA . LEU A 1 197 ? -2.204 -8.972 0.882 1.00 98.81 197 LEU A CA 1
ATOM 1613 C C . LEU A 1 197 ? -0.949 -8.188 0.496 1.00 98.81 197 LEU A C 1
ATOM 1615 O O . LEU A 1 197 ? -0.483 -8.266 -0.642 1.00 98.81 197 LEU A O 1
ATOM 1619 N N . ILE A 1 198 ? -0.384 -7.467 1.462 1.00 98.81 198 ILE A N 1
ATOM 1620 C CA . ILE A 1 198 ? 0.778 -6.602 1.263 1.00 98.81 198 ILE A CA 1
ATOM 1621 C C . ILE A 1 198 ? 1.878 -7.009 2.247 1.00 98.81 198 ILE A C 1
ATOM 1623 O O . ILE A 1 198 ? 1.767 -6.786 3.451 1.00 98.81 198 ILE A O 1
ATOM 1627 N N . LEU A 1 199 ? 2.942 -7.620 1.726 1.00 98.69 199 LEU A N 1
ATOM 1628 C CA . LEU A 1 199 ? 4.091 -8.133 2.485 1.00 98.69 199 LEU A CA 1
ATOM 1629 C C . LEU A 1 199 ? 5.415 -7.517 2.005 1.00 98.69 199 LEU A C 1
ATOM 1631 O O . LEU A 1 199 ? 6.476 -8.115 2.185 1.00 98.69 199 LEU A O 1
ATOM 1635 N N . ALA A 1 200 ? 5.364 -6.351 1.355 1.00 98.00 200 ALA A N 1
ATOM 1636 C CA . ALA A 1 200 ? 6.556 -5.731 0.789 1.00 98.00 200 ALA A CA 1
ATOM 1637 C C . ALA A 1 200 ? 7.591 -5.353 1.860 1.00 98.00 200 ALA A C 1
ATOM 1639 O O . ALA A 1 200 ? 7.240 -4.951 2.969 1.00 98.00 200 ALA A O 1
ATOM 1640 N N . GLU A 1 201 ? 8.875 -5.459 1.522 1.00 97.19 201 GLU A N 1
ATOM 1641 C CA . GLU A 1 201 ? 9.993 -5.165 2.435 1.00 97.19 201 GLU A CA 1
ATOM 1642 C C . GLU A 1 201 ? 9.940 -5.969 3.751 1.00 97.19 201 GLU A C 1
ATOM 1644 O O . GLU A 1 201 ? 10.357 -5.501 4.811 1.00 97.19 201 GLU A O 1
ATOM 1649 N N . THR A 1 202 ? 9.421 -7.198 3.688 1.00 98.44 202 THR A N 1
ATOM 1650 C CA . THR A 1 202 ? 9.519 -8.189 4.769 1.00 98.44 202 THR A CA 1
ATOM 1651 C C . THR A 1 202 ? 10.650 -9.183 4.500 1.00 98.44 202 THR A C 1
ATOM 1653 O O . THR A 1 202 ? 11.228 -9.232 3.414 1.00 98.44 202 THR A O 1
ATOM 1656 N N . ASN A 1 203 ? 10.954 -10.024 5.485 1.00 96.56 203 ASN A N 1
ATOM 1657 C CA . ASN A 1 203 ? 11.911 -11.126 5.372 1.00 96.56 203 ASN A CA 1
ATOM 1658 C C . ASN A 1 203 ? 11.293 -12.416 4.783 1.00 96.56 203 ASN A C 1
ATOM 1660 O O . ASN A 1 203 ? 11.799 -13.507 5.036 1.00 96.56 203 ASN A O 1
ATOM 1664 N N . LEU A 1 204 ? 10.190 -12.321 4.032 1.00 98.00 204 LEU A N 1
ATOM 1665 C CA . LEU A 1 204 ? 9.526 -13.480 3.433 1.00 98.00 204 LEU A CA 1
ATOM 1666 C C . LEU A 1 204 ? 10.417 -14.158 2.377 1.00 98.00 204 LEU A C 1
ATOM 1668 O O . LEU A 1 204 ? 10.692 -13.576 1.334 1.00 98.00 204 LEU A O 1
ATOM 1672 N N . GLU A 1 205 ? 10.790 -15.419 2.597 1.00 94.69 205 GLU A N 1
ATOM 1673 C CA . GLU A 1 205 ? 11.541 -16.221 1.610 1.00 94.69 205 GLU A CA 1
ATOM 1674 C C . GLU A 1 205 ? 10.701 -17.364 1.008 1.00 94.69 205 GLU A C 1
ATOM 1676 O O . GLU A 1 205 ? 10.835 -17.685 -0.172 1.00 94.69 205 GLU A O 1
ATOM 1681 N N . ASP A 1 206 ? 9.809 -17.970 1.803 1.00 94.88 206 ASP A N 1
ATOM 1682 C CA . ASP A 1 206 ? 8.951 -19.089 1.393 1.00 94.88 206 ASP A CA 1
ATOM 1683 C C . ASP A 1 206 ? 7.475 -18.673 1.311 1.00 94.88 206 ASP A C 1
ATOM 1685 O O . ASP A 1 206 ? 6.759 -18.589 2.311 1.00 94.88 206 ASP A O 1
ATOM 1689 N N . ALA A 1 207 ? 7.000 -18.463 0.084 1.00 96.62 207 ALA A N 1
ATOM 1690 C CA . ALA A 1 207 ? 5.619 -18.093 -0.211 1.00 96.62 207 ALA A CA 1
ATOM 1691 C C . ALA A 1 207 ? 4.673 -19.297 -0.418 1.00 96.62 207 ALA A C 1
ATOM 1693 O O . ALA A 1 207 ? 3.562 -19.131 -0.929 1.00 96.62 207 ALA A O 1
ATOM 1694 N N . SER A 1 208 ? 5.059 -20.518 -0.022 1.00 96.00 208 SER A N 1
ATOM 1695 C CA . SER A 1 208 ? 4.247 -21.728 -0.252 1.00 96.00 208 SER A CA 1
ATOM 1696 C C . SER A 1 208 ? 2.860 -21.686 0.389 1.00 96.00 208 SER A C 1
ATOM 1698 O O . SER A 1 208 ? 1.929 -22.329 -0.103 1.00 96.00 208 SER A O 1
ATOM 1700 N N . PHE A 1 209 ? 2.682 -20.891 1.445 1.00 96.56 209 PHE A N 1
ATOM 1701 C CA . PHE A 1 209 ? 1.378 -20.699 2.076 1.00 96.56 209 PHE A CA 1
ATOM 1702 C C . PHE A 1 209 ? 0.333 -20.106 1.117 1.00 96.56 209 PHE A C 1
ATOM 1704 O O . PHE A 1 209 ? -0.846 -20.406 1.281 1.00 96.56 209 PHE A O 1
ATOM 1711 N N . LEU A 1 210 ? 0.737 -19.327 0.103 1.00 96.38 210 LEU A N 1
ATOM 1712 C CA . LEU A 1 210 ? -0.177 -18.770 -0.903 1.00 96.38 210 LEU A CA 1
ATOM 1713 C C . LEU A 1 210 ? -0.837 -19.874 -1.735 1.00 96.38 210 LEU A C 1
ATOM 1715 O O . LEU A 1 210 ? -2.041 -19.832 -1.987 1.00 96.38 210 LEU A O 1
ATOM 1719 N N . TYR A 1 211 ? -0.065 -20.898 -2.100 1.00 93.31 211 TYR A N 1
ATOM 1720 C CA . TYR A 1 211 ? -0.573 -22.074 -2.804 1.00 93.31 211 TYR A CA 1
ATOM 1721 C C . TYR A 1 211 ? -1.462 -22.947 -1.900 1.00 93.31 211 TYR A C 1
ATOM 1723 O O . TYR A 1 211 ? -2.479 -23.483 -2.344 1.00 93.31 211 TYR A O 1
ATOM 1731 N N . GLU A 1 212 ? -1.114 -23.085 -0.614 1.00 93.50 212 GLU A N 1
ATOM 1732 C CA . GLU A 1 212 ? -1.929 -23.838 0.351 1.00 93.50 212 GLU A CA 1
ATOM 1733 C C . GLU A 1 212 ? -3.277 -23.169 0.648 1.00 93.50 212 GLU A C 1
ATOM 1735 O O . GLU A 1 212 ? -4.283 -23.870 0.789 1.00 93.50 212 GLU A O 1
ATOM 1740 N N . ALA A 1 213 ? -3.286 -21.839 0.764 1.00 92.38 213 ALA A N 1
ATOM 1741 C CA . ALA A 1 213 ? -4.435 -21.066 1.219 1.00 92.38 213 ALA A CA 1
ATOM 1742 C C . ALA A 1 213 ? -5.568 -20.989 0.190 1.00 92.38 213 ALA A C 1
ATOM 1744 O O . ALA A 1 213 ? -6.729 -20.930 0.583 1.00 92.38 213 ALA A O 1
ATOM 1745 N N . LYS A 1 214 ? -5.241 -21.027 -1.113 1.00 88.00 214 LYS A N 1
ATOM 1746 C CA . LYS A 1 214 ? -6.211 -20.911 -2.219 1.00 88.00 214 LYS A CA 1
ATOM 1747 C C . LYS A 1 214 ? -7.119 -19.691 -2.064 1.00 88.00 214 LYS A C 1
ATOM 1749 O O . LYS A 1 214 ? -8.335 -19.807 -1.923 1.00 88.00 214 LYS A O 1
ATOM 1754 N N . PHE A 1 215 ? -6.510 -18.511 -2.042 1.00 94.31 215 PHE A N 1
ATOM 1755 C CA . PHE A 1 215 ? -7.243 -17.256 -1.920 1.00 94.31 215 PHE A CA 1
ATOM 1756 C C . PHE A 1 215 ? -8.071 -16.961 -3.180 1.00 94.31 215 PHE A C 1
ATOM 1758 O O . PHE A 1 215 ? -7.663 -16.190 -4.040 1.00 94.31 215 PHE A O 1
ATOM 1765 N N . ASP A 1 216 ? -9.279 -17.521 -3.259 1.00 92.94 216 ASP A N 1
ATOM 1766 C CA . ASP A 1 216 ? -10.212 -17.387 -4.393 1.00 92.94 216 ASP A CA 1
ATOM 1767 C C . ASP A 1 216 ? -10.804 -15.962 -4.560 1.00 92.94 216 ASP A C 1
ATOM 1769 O O . ASP A 1 216 ? -11.758 -15.755 -5.318 1.00 92.94 216 ASP A O 1
ATOM 1773 N N . ARG A 1 217 ? -10.314 -14.976 -3.796 1.00 95.56 217 ARG A N 1
ATOM 1774 C CA . ARG A 1 217 ? -10.788 -13.581 -3.777 1.00 95.56 217 ARG A CA 1
ATOM 1775 C C . ARG A 1 217 ? -9.670 -12.546 -3.849 1.00 95.56 217 ARG A C 1
ATOM 1777 O O . ARG A 1 217 ? -9.981 -11.356 -3.871 1.00 95.56 217 ARG A O 1
ATOM 1784 N N . ILE A 1 218 ? -8.407 -12.974 -3.903 1.00 97.69 218 ILE A N 1
ATOM 1785 C CA . ILE A 1 218 ? -7.275 -12.051 -3.883 1.00 97.69 218 ILE A CA 1
ATOM 1786 C C . ILE A 1 218 ? -7.260 -11.205 -5.158 1.00 97.69 218 ILE A C 1
ATOM 1788 O O . ILE A 1 218 ? -7.154 -11.727 -6.267 1.00 97.69 218 ILE A O 1
ATOM 1792 N N . TRP A 1 219 ? -7.401 -9.895 -4.996 1.00 98.19 219 TRP A N 1
ATOM 1793 C CA . TRP A 1 219 ? -7.366 -8.907 -6.070 1.00 98.19 219 TRP A CA 1
ATOM 1794 C C . TRP A 1 219 ? -6.096 -8.049 -6.005 1.00 98.19 219 TRP 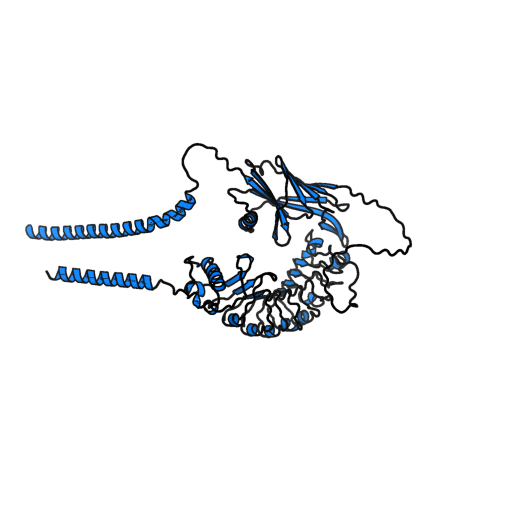A C 1
ATOM 1796 O O . TRP A 1 219 ? -5.661 -7.546 -7.039 1.00 98.19 219 TRP A O 1
ATOM 1806 N N . HIS A 1 220 ? -5.459 -7.930 -4.833 1.00 98.56 220 HIS A N 1
ATOM 1807 C CA . HIS A 1 220 ? -4.201 -7.205 -4.650 1.00 98.56 220 HIS A CA 1
ATOM 1808 C C . HIS A 1 220 ? -3.159 -8.059 -3.925 1.00 98.56 220 HIS A C 1
ATOM 1810 O O . HIS A 1 220 ? -3.402 -8.539 -2.817 1.00 98.56 220 HIS A O 1
ATOM 1816 N N . LEU A 1 221 ? -1.990 -8.225 -4.545 1.00 98.69 221 LEU A N 1
ATOM 1817 C CA . LEU A 1 221 ? -0.858 -8.943 -3.966 1.00 98.69 221 LEU A CA 1
ATOM 1818 C C . LEU A 1 221 ? 0.433 -8.147 -4.165 1.00 98.69 221 LEU A C 1
ATOM 1820 O O . LEU A 1 221 ? 0.870 -7.942 -5.296 1.00 98.69 221 LEU A O 1
ATOM 1824 N N . SER A 1 222 ? 1.071 -7.749 -3.068 1.00 98.69 222 SER A N 1
ATOM 1825 C CA . SER A 1 222 ? 2.394 -7.122 -3.090 1.00 98.69 222 SER A CA 1
ATOM 1826 C C . SER A 1 222 ? 3.378 -7.937 -2.260 1.00 98.69 222 SER A C 1
ATOM 1828 O O . SER A 1 222 ? 3.190 -8.117 -1.057 1.00 98.69 222 SER A O 1
ATOM 1830 N N . LEU A 1 223 ? 4.430 -8.419 -2.919 1.00 98.56 223 LEU A N 1
ATOM 1831 C CA . LEU A 1 223 ? 5.577 -9.109 -2.314 1.00 98.56 223 LEU A CA 1
ATOM 1832 C C . LEU A 1 223 ? 6.891 -8.375 -2.636 1.00 98.56 223 LEU A C 1
ATOM 1834 O O . LEU A 1 223 ? 7.972 -8.954 -2.555 1.00 98.56 223 LEU A O 1
ATOM 1838 N N . SER A 1 224 ? 6.788 -7.110 -3.045 1.00 98.12 224 SER A N 1
ATOM 1839 C CA . SER A 1 224 ? 7.910 -6.286 -3.486 1.00 98.12 224 SER A CA 1
ATOM 1840 C C . SER A 1 224 ? 9.052 -6.264 -2.468 1.00 98.12 224 SER A C 1
ATOM 1842 O O . SER A 1 224 ? 8.819 -6.188 -1.261 1.00 98.12 224 SER A O 1
ATOM 1844 N N . LYS A 1 225 ? 10.298 -6.337 -2.947 1.00 97.19 225 LYS A N 1
ATOM 1845 C CA . LYS A 1 225 ? 11.518 -6.335 -2.124 1.00 97.19 225 LYS A CA 1
ATOM 1846 C C . LYS A 1 225 ? 11.534 -7.416 -1.032 1.00 97.19 225 LYS A C 1
ATOM 1848 O O . LYS A 1 225 ? 12.081 -7.202 0.049 1.00 97.19 225 LYS A O 1
ATOM 1853 N N . THR A 1 226 ? 10.939 -8.573 -1.304 1.00 98.19 226 THR A N 1
ATOM 1854 C CA . THR A 1 226 ? 11.124 -9.782 -0.490 1.00 98.19 226 THR A CA 1
ATOM 1855 C C . THR A 1 226 ? 12.120 -10.726 -1.175 1.00 98.19 226 THR A C 1
ATOM 1857 O O . THR A 1 226 ? 12.263 -10.677 -2.399 1.00 98.19 226 THR A O 1
ATOM 1860 N N . PRO A 1 227 ? 12.809 -11.614 -0.437 1.00 95.94 227 PRO A N 1
ATOM 1861 C CA . PRO A 1 227 ? 13.665 -12.641 -1.045 1.00 95.94 227 PRO A CA 1
ATOM 1862 C C . PRO A 1 227 ? 12.944 -13.731 -1.871 1.00 95.94 227 PRO A C 1
ATOM 1864 O O . PRO A 1 227 ? 13.603 -14.648 -2.373 1.00 95.94 227 PRO A O 1
ATOM 1867 N N . VAL A 1 228 ? 11.613 -13.684 -2.012 1.00 96.38 228 VAL A N 1
ATOM 1868 C CA . VAL A 1 228 ? 10.845 -14.650 -2.816 1.00 96.38 228 VAL A CA 1
ATOM 1869 C C . VAL A 1 228 ? 11.211 -14.517 -4.294 1.00 96.38 228 VAL A C 1
ATOM 1871 O O . VAL A 1 228 ? 10.851 -13.539 -4.934 1.00 96.38 228 VAL A O 1
ATOM 1874 N N . SER A 1 229 ? 11.833 -15.548 -4.865 1.00 92.81 229 SER A N 1
ATOM 1875 C CA . SER A 1 229 ? 12.283 -15.559 -6.271 1.00 92.81 229 SER A CA 1
ATOM 1876 C C . SER A 1 229 ? 11.541 -16.557 -7.177 1.00 92.81 229 SER A C 1
ATOM 1878 O O . SER A 1 229 ? 11.725 -16.542 -8.396 1.00 92.81 229 SER A O 1
ATOM 1880 N N . ASP A 1 230 ? 10.674 -17.415 -6.620 1.00 93.25 230 ASP A N 1
ATOM 1881 C CA . ASP A 1 230 ? 9.781 -18.293 -7.390 1.00 93.25 230 ASP A CA 1
ATOM 1882 C C . ASP A 1 230 ? 8.315 -18.012 -7.039 1.00 93.25 230 ASP A C 1
ATOM 1884 O O . ASP A 1 230 ? 7.890 -18.111 -5.888 1.00 93.25 230 ASP A O 1
ATOM 1888 N N . VAL A 1 231 ? 7.532 -17.688 -8.064 1.00 96.50 231 VAL A N 1
ATOM 1889 C CA . VAL A 1 231 ? 6.117 -17.317 -7.972 1.00 96.50 231 VAL A CA 1
ATOM 1890 C C . VAL A 1 231 ? 5.196 -18.435 -8.474 1.00 96.50 231 VAL A C 1
ATOM 1892 O O . VAL A 1 231 ? 4.192 -18.197 -9.143 1.00 96.50 231 VAL A O 1
ATOM 1895 N N . PHE A 1 232 ? 5.530 -19.689 -8.165 1.00 95.44 232 PHE A N 1
ATOM 1896 C CA . PHE A 1 232 ? 4.787 -20.880 -8.601 1.00 95.44 232 PHE A CA 1
ATOM 1897 C C . PHE A 1 232 ? 3.295 -20.900 -8.219 1.00 95.44 232 PHE A C 1
ATOM 1899 O O . PHE A 1 232 ? 2.534 -21.660 -8.812 1.00 95.44 232 PHE A O 1
ATOM 1906 N N . PHE A 1 233 ? 2.883 -20.098 -7.234 1.00 95.12 233 PHE A N 1
ATOM 1907 C CA . PHE A 1 233 ? 1.501 -19.973 -6.760 1.00 95.12 233 PHE A CA 1
ATOM 1908 C C . PHE A 1 233 ? 0.614 -19.105 -7.674 1.00 95.12 233 PHE A C 1
ATOM 1910 O O . PHE A 1 233 ? -0.608 -19.215 -7.613 1.00 95.12 233 PHE A O 1
ATOM 1917 N N . LEU A 1 234 ? 1.202 -18.248 -8.521 1.00 95.69 234 LEU A N 1
ATOM 1918 C CA . LEU A 1 234 ? 0.474 -17.294 -9.373 1.00 95.69 234 LEU A CA 1
ATOM 1919 C C . LEU A 1 234 ? -0.607 -17.918 -10.267 1.00 95.69 234 LEU A C 1
ATOM 1921 O O . LEU A 1 234 ? -1.694 -17.343 -10.331 1.00 95.69 234 LEU A O 1
ATOM 1925 N N . PRO A 1 235 ? -0.362 -19.049 -10.964 1.00 94.75 235 PRO A N 1
ATOM 1926 C CA . PRO A 1 235 ? -1.338 -19.614 -11.895 1.00 94.75 235 PRO A CA 1
ATOM 1927 C C . PRO A 1 235 ? -2.709 -19.907 -11.274 1.00 94.75 235 PRO A C 1
ATOM 1929 O O . PRO A 1 235 ? -3.714 -19.820 -11.974 1.00 94.75 235 PRO A O 1
ATOM 1932 N N . ASP A 1 236 ? -2.766 -20.211 -9.973 1.00 92.38 236 ASP A N 1
ATOM 1933 C CA . ASP A 1 236 ? -4.009 -20.555 -9.271 1.00 92.38 236 ASP A CA 1
ATOM 1934 C C . ASP A 1 236 ? -4.840 -19.327 -8.844 1.00 92.38 236 ASP A C 1
ATOM 1936 O O . ASP A 1 236 ? -5.950 -19.488 -8.342 1.00 92.38 236 ASP A O 1
ATOM 1940 N N . MET A 1 237 ? -4.330 -18.107 -9.046 1.00 95.25 237 MET A N 1
ATOM 1941 C CA . MET A 1 237 ? -4.970 -16.846 -8.627 1.00 95.25 237 MET A CA 1
ATOM 1942 C C . MET A 1 237 ? -5.151 -15.825 -9.766 1.00 95.25 237 MET A C 1
ATOM 1944 O O . MET A 1 237 ? -5.616 -14.708 -9.538 1.00 95.25 237 MET A O 1
ATOM 1948 N N . LEU A 1 238 ? -4.834 -16.190 -11.016 1.00 94.88 238 LEU A N 1
ATOM 1949 C CA . LEU A 1 238 ? -4.925 -15.275 -12.168 1.00 94.88 238 LEU A CA 1
ATOM 1950 C C . LEU A 1 238 ? -6.356 -14.782 -12.457 1.00 94.88 238 LEU A C 1
ATOM 1952 O O . LEU A 1 238 ? -6.527 -13.684 -12.981 1.00 94.88 238 LEU A O 1
ATOM 1956 N N . ASP A 1 239 ? -7.383 -15.555 -12.090 1.00 95.50 239 ASP A N 1
ATOM 1957 C CA . ASP A 1 239 ? -8.794 -15.221 -12.349 1.00 95.50 239 ASP A CA 1
ATOM 1958 C C . ASP A 1 239 ? -9.326 -14.072 -11.462 1.00 95.50 239 ASP A C 1
ATOM 1960 O O . ASP A 1 239 ? -10.415 -13.523 -11.708 1.00 95.50 239 ASP A O 1
ATOM 1964 N N . THR A 1 240 ? -8.600 -13.715 -10.398 1.00 96.38 240 THR A N 1
ATOM 1965 C CA . THR A 1 240 ? -9.034 -12.734 -9.391 1.00 96.38 240 THR A CA 1
ATOM 1966 C C . THR A 1 240 ? -8.117 -11.527 -9.284 1.00 96.38 240 THR A C 1
ATOM 1968 O O . THR A 1 240 ? -8.623 -10.450 -8.981 1.00 96.38 240 THR A O 1
ATOM 1971 N N . LEU A 1 241 ? -6.820 -11.683 -9.562 1.00 97.62 241 LEU A N 1
ATOM 1972 C CA . LEU A 1 241 ? -5.834 -10.615 -9.416 1.00 97.62 241 LEU A CA 1
ATOM 1973 C C . LEU A 1 241 ? -6.119 -9.425 -10.343 1.00 97.62 241 LEU A C 1
ATOM 1975 O O . LEU A 1 241 ? -6.247 -9.567 -11.558 1.00 97.62 241 LEU A O 1
ATOM 1979 N N . GLU A 1 242 ? -6.158 -8.240 -9.743 1.00 97.56 242 GLU A N 1
ATOM 1980 C CA . GLU A 1 242 ? -6.299 -6.946 -10.415 1.00 97.56 242 GLU A CA 1
ATOM 1981 C C . GLU A 1 242 ? -4.996 -6.143 -10.350 1.00 97.56 242 GLU A C 1
ATOM 1983 O O . GLU A 1 242 ? -4.669 -5.439 -11.311 1.00 97.56 242 GLU A O 1
ATOM 1988 N N . ASN A 1 243 ? -4.246 -6.300 -9.251 1.00 97.62 243 ASN A N 1
ATOM 1989 C CA . ASN A 1 243 ? -3.033 -5.557 -8.932 1.00 97.62 243 ASN A CA 1
ATOM 1990 C C . ASN A 1 243 ? -1.942 -6.481 -8.362 1.00 97.62 243 ASN A C 1
ATOM 1992 O O . ASN A 1 243 ? -2.153 -7.147 -7.345 1.00 97.62 243 ASN A O 1
ATOM 1996 N N . ILE A 1 244 ? -0.762 -6.471 -8.979 1.00 98.38 244 ILE A N 1
ATOM 1997 C CA . ILE A 1 244 ? 0.428 -7.199 -8.525 1.00 98.38 244 ILE A CA 1
ATOM 1998 C C . ILE A 1 244 ? 1.598 -6.229 -8.385 1.00 98.38 244 ILE A C 1
ATOM 2000 O O . ILE A 1 244 ? 1.908 -5.495 -9.322 1.00 98.38 244 ILE A O 1
ATOM 2004 N N . ASP A 1 245 ? 2.297 -6.292 -7.256 1.00 98.44 245 ASP A N 1
ATOM 2005 C CA . ASP A 1 245 ? 3.575 -5.611 -7.064 1.00 98.44 245 ASP A CA 1
ATOM 2006 C C . ASP A 1 245 ? 4.667 -6.598 -6.638 1.00 98.44 245 ASP A C 1
ATOM 2008 O O . ASP A 1 245 ? 4.731 -7.036 -5.487 1.00 98.44 245 ASP A O 1
ATOM 2012 N N . PHE A 1 246 ? 5.522 -6.940 -7.601 1.00 98.06 246 PHE A N 1
ATOM 2013 C CA . PHE A 1 246 ? 6.656 -7.848 -7.466 1.00 98.06 246 PHE A CA 1
ATOM 2014 C C . PHE A 1 246 ? 7.979 -7.165 -7.818 1.00 98.06 246 PHE A C 1
ATOM 2016 O O . PHE A 1 246 ? 8.890 -7.794 -8.362 1.00 98.06 246 PHE A O 1
ATOM 2023 N N . ASN A 1 247 ? 8.098 -5.862 -7.553 1.00 97.06 247 ASN A N 1
ATOM 2024 C CA . ASN A 1 247 ? 9.372 -5.178 -7.743 1.00 97.06 247 ASN A CA 1
ATOM 2025 C C . ASN A 1 247 ? 10.468 -5.802 -6.855 1.00 97.06 247 ASN A C 1
ATOM 2027 O O . ASN A 1 247 ? 10.195 -6.225 -5.737 1.00 97.06 247 ASN A O 1
ATOM 2031 N N . ASP A 1 248 ? 11.711 -5.846 -7.335 1.00 95.88 248 ASP A N 1
ATOM 2032 C CA . ASP A 1 248 ? 12.895 -6.221 -6.546 1.00 95.88 248 ASP A CA 1
ATOM 2033 C C . ASP A 1 248 ? 12.806 -7.581 -5.818 1.00 95.88 248 ASP A C 1
ATOM 2035 O O . ASP A 1 248 ? 13.314 -7.747 -4.711 1.00 95.88 248 ASP A O 1
ATOM 2039 N N . MET A 1 249 ? 12.184 -8.572 -6.455 1.00 96.44 249 MET A N 1
ATOM 2040 C CA . MET A 1 249 ? 12.047 -9.950 -5.955 1.00 96.44 249 MET A CA 1
ATOM 2041 C C . MET A 1 249 ? 13.085 -10.915 -6.546 1.00 96.44 249 MET A C 1
ATOM 2043 O O . MET A 1 249 ? 13.030 -12.123 -6.331 1.00 96.44 249 MET A O 1
ATOM 2047 N N . TYR A 1 250 ? 14.045 -10.397 -7.319 1.00 94.38 250 TYR A N 1
ATOM 2048 C CA . TYR A 1 250 ? 15.073 -11.202 -7.987 1.00 94.38 250 TYR A CA 1
ATOM 2049 C C . TYR A 1 250 ? 14.478 -12.279 -8.922 1.00 94.38 250 TYR A C 1
ATOM 2051 O O . TYR A 1 250 ? 15.078 -13.333 -9.124 1.00 94.38 250 TYR A O 1
ATOM 2059 N N . LEU A 1 251 ? 13.298 -12.028 -9.506 1.00 95.50 251 LEU A N 1
ATOM 2060 C CA . LEU A 1 251 ? 12.636 -12.965 -10.417 1.00 95.50 251 LEU A CA 1
ATOM 2061 C C . LEU A 1 251 ? 13.454 -13.143 -11.702 1.00 95.50 251 LEU A C 1
ATOM 2063 O O . LEU A 1 251 ? 13.781 -12.167 -12.375 1.00 95.50 251 LEU A O 1
ATOM 2067 N N . GLU A 1 252 ? 13.717 -14.394 -12.076 1.00 94.00 252 GLU A N 1
ATOM 2068 C CA . GLU A 1 252 ? 14.377 -14.753 -13.347 1.00 94.00 252 GLU A CA 1
ATOM 2069 C C . GLU A 1 252 ? 13.390 -15.274 -14.402 1.00 94.00 252 GLU A C 1
ATOM 2071 O O . GLU A 1 252 ? 13.696 -15.345 -15.589 1.00 94.00 252 GLU A O 1
ATOM 2076 N N . LYS A 1 253 ? 12.189 -15.672 -13.977 1.00 94.19 253 LYS A N 1
ATOM 2077 C CA . LYS A 1 253 ? 11.150 -16.239 -14.840 1.00 94.19 253 LYS A CA 1
ATOM 2078 C C . LYS A 1 253 ? 9.771 -15.838 -14.335 1.00 94.19 253 LYS A C 1
ATOM 2080 O O . LYS A 1 253 ? 9.561 -15.691 -13.132 1.00 94.19 253 LYS A O 1
ATOM 2085 N N . LEU A 1 254 ? 8.818 -15.760 -15.255 1.00 95.81 254 LEU A N 1
ATOM 2086 C CA . LEU A 1 254 ? 7.396 -15.659 -14.941 1.00 95.81 254 LEU A CA 1
ATOM 2087 C C . LEU A 1 254 ? 6.655 -16.897 -15.464 1.00 95.81 254 LEU A C 1
ATOM 2089 O O . LEU A 1 254 ? 7.062 -17.471 -16.479 1.00 95.81 254 LEU A O 1
ATOM 2093 N N . PRO A 1 255 ? 5.578 -17.337 -14.791 1.00 96.38 255 PRO A N 1
ATOM 2094 C CA . PRO A 1 255 ? 4.628 -18.264 -15.390 1.00 96.38 255 PRO A CA 1
ATOM 2095 C C . PRO A 1 255 ? 3.877 -17.591 -16.550 1.00 96.38 255 PRO A C 1
ATOM 2097 O O . PRO A 1 255 ? 3.959 -16.381 -16.747 1.00 96.38 255 PRO A O 1
ATOM 2100 N N . ASP A 1 256 ? 3.122 -18.376 -17.318 1.00 96.94 256 ASP A N 1
ATOM 2101 C CA . ASP A 1 256 ? 2.174 -17.823 -18.289 1.00 96.94 256 ASP A CA 1
ATOM 2102 C C . ASP A 1 256 ? 1.035 -17.108 -17.544 1.00 96.94 256 ASP A C 1
ATOM 2104 O O . ASP A 1 256 ? 0.267 -17.741 -16.818 1.00 96.94 256 ASP A O 1
ATOM 2108 N N . MET A 1 257 ? 0.954 -15.788 -17.709 1.00 96.25 257 MET A N 1
ATOM 2109 C CA . MET A 1 257 ? -0.046 -14.904 -17.103 1.00 96.25 257 MET A CA 1
ATOM 2110 C C . MET A 1 257 ? -1.068 -14.402 -18.134 1.00 96.25 257 MET A C 1
ATOM 2112 O O . MET A 1 257 ? -1.885 -13.537 -17.819 1.00 96.25 257 MET A O 1
ATOM 2116 N N . SER A 1 258 ? -1.069 -14.945 -19.359 1.00 94.31 258 SER A N 1
ATOM 2117 C CA . SER A 1 258 ? -1.949 -14.491 -20.446 1.00 94.31 258 SER A CA 1
ATOM 2118 C C . SER A 1 258 ? -3.443 -14.636 -20.123 1.00 94.31 258 SER A C 1
ATOM 2120 O O . SER A 1 258 ? -4.268 -13.924 -20.696 1.00 94.31 258 SER A O 1
ATOM 2122 N N . GLY A 1 259 ? -3.783 -15.523 -19.181 1.00 95.06 259 GLY A N 1
ATOM 2123 C CA . GLY A 1 259 ? -5.138 -15.737 -18.670 1.00 95.06 259 GLY A CA 1
ATOM 2124 C C . GLY A 1 259 ? -5.607 -14.755 -17.588 1.00 95.06 259 GLY A C 1
ATOM 2125 O O . GLY A 1 259 ? -6.765 -14.835 -17.196 1.00 95.06 259 GLY A O 1
ATOM 2126 N N . ALA A 1 260 ? -4.768 -13.833 -17.098 1.00 96.94 260 ALA A N 1
ATOM 2127 C CA . ALA A 1 260 ? -5.159 -12.900 -16.035 1.00 96.94 260 ALA A CA 1
ATOM 2128 C C . ALA A 1 260 ? -5.995 -11.724 -16.579 1.00 96.94 260 ALA A C 1
ATOM 2130 O O . ALA A 1 260 ? -5.516 -10.600 -16.725 1.00 96.94 260 ALA A O 1
ATOM 2131 N N . GLU A 1 261 ? -7.261 -11.985 -16.912 1.00 95.19 261 GLU A N 1
ATOM 2132 C CA . GLU A 1 261 ? -8.140 -11.041 -17.627 1.00 95.19 261 GLU A CA 1
ATOM 2133 C C . GLU A 1 261 ? -8.447 -9.743 -16.857 1.00 95.19 261 GLU A C 1
ATOM 2135 O O . GLU A 1 261 ? -8.840 -8.748 -17.468 1.00 95.19 261 GLU A O 1
ATOM 2140 N N . LYS A 1 262 ? -8.285 -9.750 -15.528 1.00 95.81 262 LYS A N 1
ATOM 2141 C CA . LYS A 1 262 ? -8.546 -8.598 -14.651 1.00 95.81 262 LYS A CA 1
ATOM 2142 C C . LYS A 1 262 ? -7.291 -7.814 -14.272 1.00 95.81 262 LYS A C 1
ATOM 2144 O O . LYS A 1 262 ? -7.418 -6.709 -13.750 1.00 95.81 262 LYS A O 1
ATOM 2149 N N . LEU A 1 263 ? -6.102 -8.362 -14.535 1.00 96.81 263 LEU A N 1
ATOM 2150 C CA . LEU A 1 263 ? -4.845 -7.769 -14.098 1.00 96.81 263 LEU A CA 1
ATOM 2151 C C . LEU A 1 263 ? -4.585 -6.479 -14.880 1.00 96.81 263 LEU A C 1
ATOM 2153 O O . LEU A 1 263 ? -4.331 -6.506 -16.086 1.00 96.81 263 LEU A O 1
ATOM 2157 N N . SER A 1 264 ? -4.677 -5.353 -14.177 1.00 89.75 264 SER A N 1
ATOM 2158 C CA . SER A 1 264 ? -4.556 -4.007 -14.742 1.00 89.75 264 SER A CA 1
ATOM 2159 C C . SER A 1 264 ? -3.296 -3.286 -14.274 1.00 89.75 264 SER A C 1
ATOM 2161 O O . SER A 1 264 ? -2.732 -2.509 -15.040 1.00 89.75 264 SER A O 1
ATOM 2163 N N . VAL A 1 265 ? -2.819 -3.593 -13.064 1.00 92.75 265 VAL A N 1
ATOM 2164 C CA . VAL A 1 265 ? -1.562 -3.070 -12.522 1.00 92.75 265 VAL A CA 1
ATOM 2165 C C . VAL A 1 265 ? -0.626 -4.238 -12.245 1.00 92.75 265 VAL A C 1
ATOM 2167 O O . VAL A 1 265 ? -0.961 -5.155 -11.499 1.00 92.75 265 VAL A O 1
ATOM 2170 N N . LEU A 1 266 ? 0.555 -4.209 -12.851 1.00 97.06 266 LEU A N 1
ATOM 2171 C CA . LEU A 1 266 ? 1.592 -5.217 -12.676 1.00 97.06 266 LEU A CA 1
ATOM 2172 C C . LEU A 1 266 ? 2.926 -4.499 -12.566 1.00 97.06 266 LEU A C 1
ATOM 2174 O O . LEU A 1 266 ? 3.313 -3.867 -13.536 1.00 97.06 266 LEU A O 1
ATOM 2178 N N . SER A 1 267 ? 3.630 -4.641 -11.447 1.00 97.00 267 SER A N 1
ATOM 2179 C CA . SER A 1 267 ? 4.960 -4.059 -11.237 1.00 97.00 267 SER A CA 1
ATOM 2180 C C . SER A 1 267 ? 6.014 -5.161 -11.107 1.00 97.00 267 SER A C 1
ATOM 2182 O O . SER A 1 267 ? 5.859 -6.081 -10.306 1.00 97.00 267 SER A O 1
ATOM 2184 N N . LEU A 1 268 ? 7.067 -5.084 -11.921 1.00 97.19 268 LEU A N 1
ATOM 2185 C CA . LEU A 1 268 ? 8.134 -6.083 -12.083 1.00 97.19 268 LEU A CA 1
ATOM 2186 C C . LEU A 1 268 ? 9.536 -5.441 -12.163 1.00 97.19 268 LEU A C 1
ATOM 2188 O O . LEU A 1 268 ? 10.497 -6.104 -12.564 1.00 97.19 268 LEU A O 1
ATOM 2192 N N . GLY A 1 269 ? 9.677 -4.159 -11.834 1.00 94.88 269 GLY A N 1
ATOM 2193 C CA . GLY A 1 269 ? 10.952 -3.441 -11.822 1.00 94.88 269 GLY A CA 1
ATOM 2194 C C . GLY A 1 269 ? 11.978 -4.074 -10.884 1.00 94.88 269 GLY A C 1
ATOM 2195 O O . GLY A 1 269 ? 11.621 -4.737 -9.917 1.00 94.88 269 GLY A O 1
ATOM 2196 N N . GLY A 1 270 ? 13.267 -3.919 -11.180 1.00 94.12 270 GLY A N 1
ATOM 2197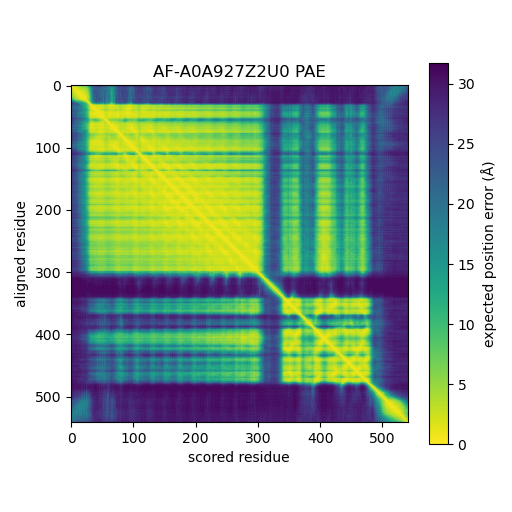 C CA . GLY A 1 270 ? 14.332 -4.425 -10.310 1.00 94.12 270 GLY A CA 1
ATOM 2198 C C . GLY A 1 270 ? 14.463 -5.954 -10.254 1.00 94.12 270 GLY A C 1
ATOM 2199 O O . GLY A 1 270 ? 15.143 -6.467 -9.369 1.00 94.12 270 GLY A O 1
ATOM 2200 N N . ASN A 1 271 ? 13.853 -6.692 -11.185 1.00 96.50 271 ASN A N 1
ATOM 2201 C CA . ASN A 1 271 ? 14.044 -8.139 -11.351 1.00 96.50 271 ASN A CA 1
ATOM 2202 C C . ASN A 1 271 ? 15.093 -8.451 -12.436 1.00 96.50 271 ASN A C 1
ATOM 2204 O O . ASN A 1 271 ? 15.693 -7.535 -12.995 1.00 96.50 271 ASN A O 1
ATOM 2208 N N . PHE A 1 272 ? 15.327 -9.732 -12.734 1.00 95.00 272 PHE A N 1
ATOM 2209 C CA . PHE A 1 272 ? 16.209 -10.203 -13.814 1.00 95.00 272 PHE A CA 1
ATOM 2210 C C . PHE A 1 272 ? 15.407 -10.694 -15.030 1.00 95.00 272 PHE A C 1
ATOM 2212 O O . PHE A 1 272 ? 15.795 -11.647 -15.706 1.00 95.00 272 PHE A O 1
ATOM 2219 N N . LEU A 1 273 ? 14.250 -10.082 -15.297 1.00 93.69 273 LEU A N 1
ATOM 2220 C CA . LEU A 1 273 ? 13.367 -10.494 -16.384 1.00 93.69 273 LEU A CA 1
ATOM 2221 C C . LEU A 1 273 ? 13.767 -9.809 -17.690 1.00 93.69 273 LEU A C 1
ATOM 2223 O O . LEU A 1 273 ? 14.084 -8.624 -17.722 1.00 93.69 273 LEU A O 1
ATOM 2227 N N . ASN A 1 274 ? 13.679 -10.535 -18.802 1.00 91.31 274 ASN A N 1
ATOM 2228 C CA . ASN A 1 274 ? 13.852 -9.956 -20.128 1.00 91.31 274 ASN A CA 1
ATOM 2229 C C . ASN A 1 274 ? 12.485 -9.636 -20.754 1.00 91.31 274 ASN A C 1
ATOM 2231 O O . ASN A 1 274 ? 11.656 -10.528 -20.941 1.00 91.31 274 ASN A O 1
ATOM 2235 N N . ALA A 1 275 ? 12.262 -8.370 -21.121 1.00 92.94 275 ALA A N 1
ATOM 2236 C CA . ALA A 1 275 ? 11.007 -7.903 -21.711 1.00 92.94 275 ALA A CA 1
ATOM 2237 C C . ALA A 1 275 ? 10.601 -8.666 -22.990 1.00 92.94 275 ALA A C 1
ATOM 2239 O O . ALA A 1 275 ? 9.418 -8.953 -23.167 1.00 92.94 275 ALA A O 1
ATOM 2240 N N . ASP A 1 276 ? 11.551 -9.034 -23.860 1.00 91.50 276 ASP A N 1
ATOM 2241 C CA . ASP A 1 276 ? 11.278 -9.821 -25.074 1.00 91.50 276 ASP A CA 1
ATOM 2242 C C . ASP A 1 276 ? 10.790 -11.238 -24.753 1.00 91.50 276 ASP A C 1
ATOM 2244 O O . ASP A 1 276 ? 9.935 -11.780 -25.464 1.00 91.50 276 ASP A O 1
ATOM 2248 N N . GLU A 1 277 ? 11.327 -11.833 -23.686 1.00 92.69 277 GLU A N 1
ATOM 2249 C CA . GLU A 1 277 ? 11.010 -13.197 -23.259 1.00 92.69 277 GLU A CA 1
ATOM 2250 C C . GLU A 1 277 ? 9.655 -13.267 -22.557 1.00 92.69 277 GLU A C 1
ATOM 2252 O O . GLU A 1 277 ? 8.872 -14.184 -22.818 1.00 92.69 277 GLU A O 1
ATOM 2257 N N . VAL A 1 278 ? 9.347 -12.279 -21.710 1.00 95.06 278 VAL A N 1
ATOM 2258 C CA . VAL A 1 278 ? 8.101 -12.274 -20.934 1.00 95.06 278 VAL A CA 1
ATOM 2259 C C . VAL A 1 278 ? 6.919 -11.660 -21.677 1.00 95.06 278 VAL A C 1
ATOM 2261 O O . VAL A 1 278 ? 5.790 -11.916 -21.279 1.00 95.06 278 VAL A O 1
ATOM 2264 N N . TYR A 1 279 ? 7.125 -10.915 -22.773 1.00 94.56 279 TYR A N 1
ATOM 2265 C CA . TYR A 1 279 ? 6.048 -10.233 -23.512 1.00 94.56 279 TYR A CA 1
ATOM 2266 C C . TYR A 1 279 ? 4.837 -11.133 -23.806 1.00 94.56 279 TYR A C 1
ATOM 2268 O O . TYR A 1 279 ? 3.696 -10.739 -23.582 1.00 94.56 279 TYR A O 1
ATOM 2276 N N . ASN A 1 280 ? 5.084 -12.362 -24.271 1.00 94.12 280 ASN A N 1
ATOM 2277 C CA . ASN A 1 280 ? 4.021 -13.310 -24.628 1.00 94.12 280 ASN A CA 1
ATOM 2278 C C . ASN A 1 280 ? 3.399 -14.029 -23.420 1.00 94.12 280 ASN A C 1
ATOM 2280 O O . ASN A 1 280 ? 2.432 -14.765 -23.595 1.00 94.12 280 ASN A O 1
ATOM 2284 N N . LEU A 1 281 ? 3.965 -13.850 -22.225 1.00 96.56 281 LEU A N 1
ATOM 2285 C CA . LEU A 1 281 ? 3.429 -14.358 -20.963 1.00 96.56 281 LEU A CA 1
ATOM 2286 C C . LEU A 1 281 ? 2.515 -13.332 -20.291 1.00 96.56 281 LEU A C 1
ATOM 2288 O O . LEU A 1 281 ? 1.751 -13.704 -19.411 1.00 96.56 281 LEU A O 1
ATOM 2292 N N . LEU A 1 282 ? 2.599 -12.051 -20.662 1.00 96.00 282 LEU A N 1
ATOM 2293 C CA . LEU A 1 282 ? 1.842 -10.989 -20.008 1.00 96.00 282 LEU A CA 1
ATOM 2294 C C . LEU A 1 282 ? 0.359 -10.985 -20.430 1.00 96.00 282 LEU A C 1
ATOM 2296 O O . LEU A 1 282 ? 0.026 -11.370 -21.556 1.00 96.00 282 LEU A O 1
ATOM 2300 N N . PRO A 1 283 ? -0.549 -10.499 -19.562 1.00 95.25 283 PRO A N 1
ATOM 2301 C CA . PRO A 1 283 ? -1.962 -10.396 -19.898 1.00 95.25 283 PRO A CA 1
ATOM 2302 C C . PRO A 1 283 ? -2.206 -9.378 -21.022 1.00 95.25 283 PRO A C 1
ATOM 2304 O O . PRO A 1 283 ? -1.597 -8.302 -21.014 1.00 95.25 283 PRO A O 1
ATOM 2307 N N . PRO A 1 284 ? -3.165 -9.632 -21.937 1.00 92.06 284 PRO A N 1
ATOM 2308 C CA . PRO A 1 284 ? -3.520 -8.694 -23.002 1.00 92.06 284 PRO A CA 1
ATOM 2309 C C . PRO A 1 284 ? -3.885 -7.291 -22.504 1.00 92.06 284 PRO A C 1
ATOM 2311 O O . PRO A 1 284 ? -3.560 -6.313 -23.172 1.00 92.06 284 PRO A O 1
ATOM 2314 N N . LEU A 1 285 ? -4.542 -7.185 -21.341 1.00 91.88 285 LEU A N 1
ATOM 2315 C CA . LEU A 1 285 ? -4.926 -5.900 -20.753 1.00 91.88 285 LEU A CA 1
ATOM 2316 C C . LEU A 1 285 ? -3.692 -5.050 -20.417 1.00 91.88 285 LEU A C 1
ATOM 2318 O O . LEU A 1 285 ? -3.653 -3.881 -20.795 1.00 91.88 285 LEU A O 1
ATOM 2322 N N . VAL A 1 286 ? -2.659 -5.659 -19.826 1.00 93.31 286 VAL A N 1
ATOM 2323 C CA . VAL A 1 286 ? -1.384 -5.000 -19.501 1.00 93.31 286 VAL A CA 1
ATOM 2324 C C . VAL A 1 286 ? -0.688 -4.523 -20.775 1.00 93.31 286 VAL A C 1
ATOM 2326 O O . VAL A 1 286 ? -0.426 -3.335 -20.925 1.00 93.31 286 VAL A O 1
ATOM 2329 N N . ILE A 1 287 ? -0.449 -5.417 -21.741 1.00 91.94 287 ILE A N 1
ATOM 2330 C CA . ILE A 1 287 ? 0.305 -5.069 -22.962 1.00 91.94 287 ILE A CA 1
ATOM 2331 C C . ILE A 1 287 ? -0.478 -4.182 -23.944 1.00 91.94 287 ILE A C 1
ATOM 2333 O O . ILE A 1 287 ? 0.108 -3.641 -24.882 1.00 91.94 287 ILE A O 1
ATOM 2337 N N . SER A 1 288 ? -1.794 -4.021 -23.753 1.00 90.38 288 SER A N 1
ATOM 2338 C CA . SER A 1 288 ? -2.607 -3.067 -24.519 1.00 90.38 288 SER A CA 1
ATOM 2339 C C . SER A 1 288 ? -2.348 -1.610 -24.130 1.00 90.38 288 SER A C 1
ATOM 2341 O O . SER A 1 288 ? -2.629 -0.709 -24.927 1.00 90.38 288 SER A O 1
ATOM 2343 N N . ASN A 1 289 ? -1.781 -1.369 -22.943 1.00 87.69 289 ASN A N 1
ATOM 2344 C CA . ASN A 1 289 ? -1.341 -0.044 -22.538 1.00 87.69 289 ASN A CA 1
ATOM 2345 C C . ASN A 1 289 ? -0.081 0.344 -23.336 1.00 87.69 289 ASN A C 1
ATOM 2347 O O . ASN A 1 289 ? 0.929 -0.347 -23.235 1.00 87.69 289 ASN A O 1
ATOM 2351 N N . PRO A 1 290 ? -0.061 1.453 -24.100 1.00 83.19 290 PRO A N 1
ATOM 2352 C CA . PRO A 1 290 ? 1.124 1.860 -24.861 1.00 83.19 290 PRO A CA 1
ATOM 2353 C C . PRO A 1 290 ? 2.368 2.127 -23.995 1.00 83.19 290 PRO A C 1
ATOM 2355 O O . PRO A 1 290 ? 3.480 2.047 -24.513 1.00 83.19 290 PRO A O 1
ATOM 2358 N N . ASN A 1 291 ? 2.185 2.408 -22.701 1.00 83.31 291 ASN A N 1
ATOM 2359 C CA . ASN A 1 291 ? 3.245 2.653 -21.724 1.00 83.31 291 ASN A CA 1
ATOM 2360 C C . ASN A 1 291 ? 3.556 1.437 -20.837 1.00 83.31 291 ASN A C 1
ATOM 2362 O O . ASN A 1 291 ? 4.329 1.591 -19.888 1.00 83.31 291 ASN A O 1
ATOM 2366 N N . TRP A 1 292 ? 3.017 0.250 -21.153 1.00 91.25 292 TRP A N 1
ATOM 2367 C CA . TRP A 1 292 ? 3.136 -0.960 -20.330 1.00 91.25 292 TRP A CA 1
ATOM 2368 C C . TRP A 1 292 ? 4.573 -1.236 -19.879 1.00 91.25 292 TRP A C 1
ATOM 2370 O O . TRP A 1 292 ? 4.795 -1.521 -18.715 1.00 91.25 292 TRP A O 1
ATOM 2380 N N . LEU A 1 293 ? 5.563 -1.069 -20.764 1.00 92.69 293 LEU A N 1
ATOM 2381 C CA . LEU A 1 293 ? 6.966 -1.366 -20.465 1.00 92.69 293 LEU A CA 1
ATOM 2382 C C . LEU A 1 293 ? 7.528 -0.501 -19.320 1.00 92.69 293 LEU A C 1
ATOM 2384 O O . LEU A 1 293 ? 8.391 -0.958 -18.572 1.00 92.69 293 LEU A O 1
ATOM 2388 N N . ASN A 1 294 ? 7.037 0.737 -19.183 1.00 88.31 294 ASN A N 1
ATOM 2389 C CA . ASN A 1 294 ? 7.407 1.637 -18.089 1.00 88.31 294 ASN A CA 1
ATOM 2390 C C . ASN A 1 294 ? 6.597 1.338 -16.829 1.00 88.31 294 ASN A C 1
ATOM 2392 O O . ASN A 1 294 ? 7.166 1.310 -15.744 1.00 88.31 294 ASN A O 1
ATOM 2396 N N . GLU A 1 295 ? 5.287 1.122 -16.974 1.00 88.38 295 GLU A N 1
ATOM 2397 C CA . GLU A 1 295 ? 4.392 0.846 -15.844 1.00 88.38 295 GLU A CA 1
ATOM 2398 C C . GLU A 1 295 ? 4.748 -0.463 -15.145 1.00 88.38 295 GLU A C 1
ATOM 2400 O O . GLU A 1 295 ? 4.750 -0.519 -13.921 1.00 88.38 295 GLU A O 1
ATOM 2405 N N . THR A 1 296 ? 5.148 -1.481 -15.910 1.00 93.81 296 THR A N 1
ATOM 2406 C CA . THR A 1 296 ? 5.629 -2.736 -15.340 1.00 93.81 296 THR A CA 1
ATOM 2407 C C . THR A 1 296 ? 7.055 -2.663 -14.825 1.00 93.81 296 THR A C 1
ATOM 2409 O O . THR A 1 296 ? 7.524 -3.631 -14.239 1.00 93.81 296 THR A O 1
ATOM 2412 N N . GLY A 1 297 ? 7.793 -1.579 -15.068 1.00 92.50 297 GLY A N 1
ATOM 2413 C CA . GLY A 1 297 ? 9.211 -1.494 -14.716 1.00 92.50 297 GLY A CA 1
ATOM 2414 C C . GLY A 1 297 ? 10.101 -2.495 -15.466 1.00 92.50 297 GLY A C 1
ATOM 2415 O O . GLY A 1 297 ? 11.260 -2.685 -15.100 1.00 92.50 297 GLY A O 1
ATOM 2416 N N . LEU A 1 298 ? 9.615 -3.130 -16.542 1.00 93.19 298 LEU A N 1
ATOM 2417 C CA . LEU A 1 298 ? 10.408 -4.072 -17.354 1.00 93.19 298 LEU A CA 1
ATOM 2418 C C . LEU A 1 298 ? 11.519 -3.370 -18.159 1.00 93.19 298 LEU A C 1
ATOM 2420 O O . LEU A 1 298 ? 12.378 -4.025 -18.741 1.00 93.19 298 LEU A O 1
ATOM 2424 N N . ASN A 1 299 ? 11.544 -2.037 -18.138 1.00 86.69 299 ASN A N 1
ATOM 2425 C CA . ASN A 1 299 ? 12.660 -1.201 -18.576 1.00 86.69 299 ASN A CA 1
ATOM 2426 C C . ASN A 1 299 ? 13.753 -0.966 -17.509 1.00 86.69 299 ASN A C 1
ATOM 2428 O O . ASN A 1 299 ? 14.786 -0.389 -17.837 1.00 86.69 299 ASN A O 1
ATOM 2432 N N . GLN A 1 300 ? 13.540 -1.372 -16.254 1.00 82.12 300 GLN A N 1
ATOM 2433 C CA . GLN A 1 300 ? 14.427 -1.133 -15.101 1.00 82.12 300 GLN A CA 1
ATOM 2434 C C . GLN A 1 300 ? 14.944 -2.457 -14.513 1.00 82.12 300 GLN A C 1
ATOM 2436 O O . GLN A 1 300 ? 14.809 -2.718 -13.319 1.00 82.12 300 GLN A O 1
ATOM 2441 N N . GLN A 1 301 ? 15.464 -3.344 -15.359 1.00 82.19 301 GLN A N 1
ATOM 2442 C CA . GLN A 1 301 ? 15.855 -4.700 -14.959 1.00 82.19 301 GLN A CA 1
ATOM 2443 C C . GLN A 1 301 ? 17.324 -4.757 -14.529 1.00 82.19 301 GLN A C 1
ATOM 2445 O O . GLN A 1 301 ? 18.165 -4.012 -15.036 1.00 82.19 301 GLN A O 1
ATOM 2450 N N . ARG A 1 302 ? 17.626 -5.639 -13.575 1.00 84.44 302 ARG A N 1
ATOM 2451 C CA . ARG A 1 302 ? 18.989 -5.932 -13.128 1.00 84.44 302 ARG A CA 1
ATOM 2452 C C . ARG A 1 302 ? 19.729 -6.703 -14.219 1.00 84.44 302 ARG A C 1
ATOM 2454 O O . ARG A 1 302 ? 19.162 -7.567 -14.883 1.00 84.44 302 ARG A O 1
ATOM 2461 N N . GLU A 1 303 ? 21.014 -6.412 -14.380 1.00 75.19 303 GLU A N 1
ATOM 2462 C CA . GLU A 1 303 ? 21.891 -7.178 -15.266 1.00 75.19 303 GLU A CA 1
ATOM 2463 C C . GLU A 1 303 ? 22.424 -8.433 -14.551 1.00 75.19 303 GLU A C 1
ATOM 2465 O O . GLU A 1 303 ? 22.792 -8.375 -13.378 1.00 75.19 303 GLU A O 1
ATOM 2470 N N . GLY A 1 304 ? 22.512 -9.560 -15.266 1.00 68.25 304 GLY A N 1
ATOM 2471 C CA . GLY A 1 304 ? 23.080 -10.815 -14.752 1.00 68.25 304 GLY A CA 1
ATOM 2472 C C . GLY A 1 304 ? 22.043 -11.827 -14.250 1.00 68.25 304 GLY A C 1
ATOM 2473 O O . GLY A 1 304 ? 20.883 -11.783 -14.643 1.00 68.25 304 GLY A O 1
ATOM 2474 N N . THR A 1 305 ? 22.489 -12.777 -13.427 1.00 63.03 305 THR A N 1
ATOM 2475 C CA . THR A 1 305 ? 21.667 -13.815 -12.770 1.00 63.03 305 THR A CA 1
ATOM 2476 C C . THR A 1 305 ? 21.860 -13.732 -11.261 1.00 63.03 305 THR A C 1
ATOM 2478 O O . THR A 1 305 ? 22.943 -13.341 -10.813 1.00 63.03 305 THR A O 1
ATOM 2481 N N . PHE A 1 306 ? 20.861 -14.124 -10.471 1.00 64.06 306 PHE A N 1
ATOM 2482 C CA . PHE A 1 306 ? 20.962 -14.078 -9.014 1.00 64.06 306 PHE A CA 1
ATOM 2483 C C . PHE A 1 306 ? 21.853 -15.220 -8.493 1.00 64.06 306 PHE A C 1
ATOM 2485 O O . PHE A 1 306 ? 21.489 -16.393 -8.572 1.00 64.06 306 PHE A O 1
ATOM 2492 N N . ASP A 1 307 ? 23.041 -14.901 -7.962 1.00 55.22 307 ASP A N 1
ATOM 2493 C CA . ASP A 1 307 ? 23.921 -15.889 -7.324 1.00 55.22 307 ASP A CA 1
ATOM 2494 C C . ASP A 1 307 ? 23.645 -15.951 -5.816 1.00 55.22 307 ASP A C 1
ATOM 2496 O O . ASP A 1 307 ? 24.051 -15.086 -5.043 1.00 55.22 307 ASP A O 1
ATOM 2500 N N . ASN A 1 308 ? 22.956 -17.009 -5.394 1.00 49.16 308 ASN A N 1
ATOM 2501 C CA . ASN A 1 308 ? 22.537 -17.237 -4.010 1.00 49.16 308 ASN A CA 1
ATOM 2502 C C . ASN A 1 308 ? 23.681 -17.759 -3.100 1.00 49.16 308 ASN A C 1
ATOM 2504 O O . ASN A 1 308 ? 23.424 -18.380 -2.066 1.00 49.16 308 ASN A O 1
ATOM 2508 N N . SER A 1 309 ? 24.952 -17.605 -3.504 1.00 41.22 309 SER A N 1
ATOM 2509 C CA . SER A 1 309 ? 26.111 -18.180 -2.800 1.00 41.22 309 SER A CA 1
ATOM 2510 C C . SER A 1 309 ? 26.728 -17.302 -1.702 1.00 41.22 309 SER A C 1
ATOM 2512 O O . SER A 1 309 ? 27.558 -17.805 -0.939 1.00 41.22 309 SER A O 1
ATOM 2514 N N . GLU A 1 310 ? 26.278 -16.058 -1.521 1.00 37.56 310 GLU A N 1
ATOM 2515 C CA . GLU A 1 310 ? 26.687 -15.208 -0.392 1.00 37.56 310 GLU A CA 1
ATOM 2516 C C . GLU A 1 310 ? 25.565 -15.065 0.641 1.00 37.56 310 GLU A C 1
ATOM 2518 O O . GLU A 1 310 ? 24.801 -14.106 0.679 1.00 37.56 310 GLU A O 1
ATOM 2523 N N . GLY A 1 311 ? 25.473 -16.066 1.516 1.00 35.56 311 GLY A N 1
ATOM 2524 C CA . GLY A 1 311 ? 24.694 -15.970 2.742 1.00 35.56 311 GLY A CA 1
ATOM 2525 C C . GLY A 1 311 ? 25.376 -15.069 3.778 1.00 35.56 311 GLY A C 1
ATOM 2526 O O . GLY A 1 311 ? 26.573 -15.200 4.035 1.00 35.56 311 GLY A O 1
ATOM 2527 N N . THR A 1 312 ? 24.550 -14.270 4.456 1.00 32.66 312 THR A N 1
ATOM 2528 C CA . THR A 1 312 ? 24.784 -13.440 5.658 1.00 32.66 312 THR A CA 1
ATOM 2529 C C . THR A 1 312 ? 25.247 -11.989 5.459 1.00 32.66 312 THR A C 1
ATOM 2531 O O . THR A 1 312 ? 26.371 -11.706 5.073 1.00 32.66 312 THR A O 1
ATOM 2534 N N . SER A 1 313 ? 24.315 -11.096 5.818 1.00 35.50 313 SER A N 1
ATOM 2535 C CA . SER A 1 313 ? 24.422 -9.713 6.306 1.00 35.50 313 SER A CA 1
ATOM 2536 C C . SER A 1 313 ? 25.767 -8.984 6.199 1.00 35.50 313 SER A C 1
ATOM 2538 O O . SER A 1 313 ? 26.726 -9.364 6.866 1.00 35.50 313 SER A O 1
ATOM 2540 N N . THR A 1 314 ? 25.725 -7.783 5.623 1.00 30.39 314 THR A N 1
ATOM 2541 C CA . THR A 1 314 ? 25.967 -6.545 6.386 1.00 30.39 314 THR A CA 1
ATOM 2542 C C . THR A 1 314 ? 25.339 -5.360 5.661 1.00 30.39 314 THR A C 1
ATOM 2544 O O . THR A 1 314 ? 25.487 -5.233 4.448 1.00 30.39 314 THR A O 1
ATOM 2547 N N . ASP A 1 315 ? 24.691 -4.485 6.436 1.00 34.44 315 ASP A N 1
ATOM 2548 C CA . ASP A 1 315 ? 24.563 -3.059 6.136 1.00 34.44 315 ASP A CA 1
ATOM 2549 C C . ASP A 1 315 ? 25.823 -2.525 5.444 1.00 34.44 315 ASP A C 1
ATOM 2551 O O . ASP A 1 315 ? 26.933 -2.836 5.875 1.00 34.44 315 ASP A O 1
ATOM 2555 N N . ASN A 1 316 ? 25.651 -1.670 4.436 1.00 29.86 316 ASN A N 1
ATOM 2556 C CA . ASN A 1 316 ? 26.241 -0.333 4.460 1.00 29.86 316 ASN A CA 1
ATOM 2557 C C . ASN A 1 316 ? 25.734 0.508 3.287 1.00 29.86 316 ASN A C 1
ATOM 2559 O O . ASN A 1 316 ? 25.994 0.248 2.116 1.00 29.86 316 ASN A O 1
ATOM 2563 N N . ASN A 1 317 ? 25.063 1.590 3.669 1.00 36.09 317 ASN A N 1
ATOM 2564 C CA . ASN A 1 317 ? 25.199 2.901 3.054 1.00 36.09 317 ASN A CA 1
ATOM 2565 C C . ASN A 1 317 ? 26.659 3.132 2.624 1.00 36.09 317 ASN A C 1
ATOM 2567 O O . ASN A 1 317 ? 27.509 3.289 3.493 1.00 36.09 317 ASN A O 1
ATOM 2571 N N . GLU A 1 318 ? 26.953 3.204 1.327 1.00 27.20 318 GLU A N 1
ATOM 2572 C CA . GLU A 1 318 ? 28.113 3.952 0.839 1.00 27.20 318 GLU A CA 1
ATOM 2573 C C . GLU A 1 318 ? 27.971 4.289 -0.652 1.00 27.20 318 GLU A C 1
ATOM 2575 O O . GLU A 1 318 ? 27.805 3.430 -1.517 1.00 27.20 318 GLU A O 1
ATOM 2580 N N . GLN A 1 319 ? 28.030 5.592 -0.945 1.00 27.94 319 GLN A N 1
ATOM 2581 C CA . GLN A 1 319 ? 28.296 6.115 -2.282 1.00 27.94 319 GLN A CA 1
ATOM 2582 C C . GLN A 1 319 ? 29.598 5.510 -2.828 1.00 27.94 319 GLN A C 1
ATOM 2584 O O . GLN A 1 319 ? 30.577 5.441 -2.083 1.00 27.94 319 GLN A O 1
ATOM 2589 N N . PRO A 1 320 ? 29.717 5.212 -4.132 1.00 28.83 320 PRO A N 1
ATOM 2590 C CA . PRO A 1 320 ? 31.008 4.833 -4.673 1.00 28.83 320 PRO A CA 1
ATOM 2591 C C . PRO A 1 320 ? 31.826 6.093 -4.987 1.00 28.83 320 PRO A C 1
ATOM 2593 O O . PRO A 1 320 ? 31.649 6.744 -6.019 1.00 28.83 320 PRO A O 1
ATOM 2596 N N . THR A 1 321 ? 32.768 6.428 -4.104 1.00 22.83 321 THR A N 1
ATOM 2597 C CA . THR A 1 321 ? 33.935 7.248 -4.455 1.00 22.83 321 THR A CA 1
ATOM 2598 C C . THR A 1 321 ? 35.135 6.369 -4.801 1.00 22.83 321 THR A C 1
ATOM 2600 O O . THR A 1 321 ? 35.678 5.682 -3.946 1.00 22.83 321 THR A O 1
ATOM 2603 N N . SER A 1 322 ? 35.575 6.523 -6.052 1.00 27.33 322 SER A N 1
ATOM 2604 C CA . SER A 1 322 ? 36.949 6.459 -6.574 1.00 27.33 322 SER A CA 1
ATOM 2605 C C . SER A 1 322 ? 37.774 5.161 -6.519 1.00 27.33 322 SER A C 1
ATOM 2607 O O . SER A 1 322 ? 38.224 4.726 -5.467 1.00 27.33 322 SER A O 1
ATOM 2609 N N . THR A 1 323 ? 38.164 4.767 -7.741 1.00 27.27 323 THR A N 1
ATOM 2610 C CA . THR A 1 323 ? 39.480 4.261 -8.186 1.00 27.27 323 THR A CA 1
ATOM 2611 C C . THR A 1 323 ? 40.025 2.990 -7.554 1.00 27.27 323 THR A C 1
ATOM 2613 O O . THR A 1 323 ? 40.592 3.043 -6.473 1.00 27.27 323 THR A O 1
ATOM 2616 N N . GLU A 1 324 ? 40.094 1.931 -8.363 1.00 26.06 324 GLU A N 1
ATOM 2617 C CA . GLU A 1 324 ? 41.303 1.112 -8.440 1.00 26.06 324 GLU A CA 1
ATOM 2618 C C . GLU A 1 324 ? 41.504 0.565 -9.862 1.00 26.06 324 GLU A C 1
ATOM 2620 O O . GLU A 1 324 ? 40.586 0.070 -10.513 1.00 26.06 324 GLU A O 1
ATOM 2625 N N . GLU A 1 325 ? 42.726 0.756 -10.358 1.00 26.48 325 GLU A N 1
ATOM 2626 C CA . GLU A 1 325 ? 43.248 0.232 -11.615 1.00 26.48 325 GLU A CA 1
ATOM 2627 C C . GLU A 1 325 ? 43.370 -1.295 -11.536 1.00 26.48 325 GLU A C 1
ATOM 2629 O O . GLU A 1 325 ? 43.984 -1.815 -10.609 1.00 26.48 325 GLU A O 1
ATOM 2634 N N . ASN A 1 326 ? 42.904 -2.010 -12.561 1.00 27.66 326 ASN A N 1
ATOM 2635 C CA . ASN A 1 326 ? 43.568 -3.237 -12.989 1.00 27.66 326 ASN A CA 1
ATOM 2636 C C . ASN A 1 326 ? 43.421 -3.427 -14.500 1.00 27.66 326 ASN A C 1
ATOM 2638 O O . ASN A 1 326 ? 42.343 -3.632 -15.049 1.00 27.66 326 ASN A O 1
ATOM 2642 N N . THR A 1 327 ? 44.569 -3.316 -15.154 1.00 27.02 327 THR A N 1
ATOM 2643 C CA . THR A 1 327 ? 44.852 -3.661 -16.542 1.00 27.02 327 THR A CA 1
ATOM 2644 C C . THR A 1 327 ? 44.836 -5.174 -16.742 1.00 27.02 327 THR A C 1
ATOM 2646 O O . THR A 1 327 ? 45.620 -5.856 -16.091 1.00 27.02 327 THR A O 1
ATOM 2649 N N . GLU A 1 328 ? 44.080 -5.669 -17.722 1.00 28.47 328 GLU A N 1
ATOM 2650 C CA . GLU A 1 328 ? 44.521 -6.776 -18.583 1.00 28.47 328 GLU A CA 1
ATOM 2651 C C . GLU A 1 328 ? 43.808 -6.704 -19.949 1.00 28.47 328 GLU A C 1
ATOM 2653 O O . GLU A 1 328 ? 42.585 -6.727 -20.056 1.00 28.47 328 GLU A O 1
ATOM 2658 N N . GLU A 1 329 ? 44.611 -6.528 -21.002 1.00 26.42 329 GLU A N 1
ATOM 2659 C CA . GLU A 1 329 ? 44.220 -6.447 -22.413 1.00 26.42 329 GLU A CA 1
ATOM 2660 C C . GLU A 1 329 ? 43.744 -7.810 -22.950 1.00 26.42 329 GLU A C 1
ATOM 2662 O O . GLU A 1 329 ? 44.460 -8.804 -22.813 1.00 26.42 329 GLU A O 1
ATOM 2667 N N . ASN A 1 330 ? 42.658 -7.843 -23.732 1.00 25.66 330 ASN A N 1
ATOM 2668 C CA . ASN A 1 330 ? 42.805 -7.969 -25.191 1.00 25.66 330 ASN A CA 1
ATOM 2669 C C . ASN A 1 330 ? 41.480 -7.964 -25.973 1.00 25.66 330 ASN A C 1
ATOM 2671 O O . ASN A 1 330 ? 40.664 -8.873 -25.880 1.00 25.66 330 ASN A O 1
ATOM 2675 N N . THR A 1 331 ? 41.411 -6.965 -26.858 1.00 29.44 331 THR A N 1
ATOM 2676 C CA . THR A 1 331 ? 40.946 -7.017 -28.253 1.00 29.44 331 THR A CA 1
ATOM 2677 C C . THR A 1 331 ? 39.544 -7.543 -28.547 1.00 29.44 331 THR A C 1
ATOM 2679 O O . THR A 1 331 ? 39.381 -8.728 -28.805 1.00 29.44 331 THR A O 1
ATOM 2682 N N . GLU A 1 332 ? 38.613 -6.618 -28.790 1.00 29.12 332 GLU A N 1
ATOM 2683 C CA . GLU A 1 332 ? 37.790 -6.664 -30.004 1.00 29.12 332 GLU A CA 1
ATOM 2684 C C . GLU A 1 332 ? 37.325 -5.247 -30.393 1.00 29.12 332 GLU A C 1
ATOM 2686 O O . GLU A 1 332 ? 36.592 -4.575 -29.683 1.00 29.12 332 GLU A O 1
ATOM 2691 N N . THR A 1 333 ? 37.890 -4.770 -31.507 1.00 27.67 333 THR A N 1
ATOM 2692 C CA . THR A 1 333 ? 37.463 -3.660 -32.377 1.00 27.67 333 THR A CA 1
ATOM 2693 C C . THR A 1 333 ? 36.568 -2.561 -31.784 1.00 27.67 333 THR A C 1
ATOM 2695 O O . THR A 1 333 ? 35.349 -2.601 -31.916 1.00 27.67 333 THR A O 1
ATOM 2698 N N . ASN A 1 334 ? 37.211 -1.488 -31.310 1.00 27.64 334 ASN A N 1
ATOM 2699 C CA . ASN A 1 334 ? 36.627 -0.147 -31.265 1.00 27.64 334 ASN A CA 1
ATOM 2700 C C . ASN A 1 334 ? 36.164 0.271 -32.670 1.00 27.64 334 ASN A C 1
ATOM 2702 O O . ASN A 1 334 ? 36.970 0.681 -33.510 1.00 27.64 334 ASN A O 1
ATOM 2706 N N . THR A 1 335 ? 34.860 0.239 -32.907 1.00 30.45 335 THR A N 1
ATOM 2707 C CA . THR A 1 335 ? 34.221 1.355 -33.597 1.00 30.45 335 THR A CA 1
ATOM 2708 C C . THR A 1 335 ? 33.973 2.423 -32.541 1.00 30.45 335 THR A C 1
ATOM 2710 O O . THR A 1 335 ? 33.033 2.313 -31.763 1.00 30.45 335 THR A O 1
ATOM 2713 N N . ASP A 1 336 ? 34.859 3.420 -32.493 1.00 30.47 336 ASP A N 1
ATOM 2714 C CA . ASP A 1 336 ? 34.570 4.729 -31.906 1.00 30.47 336 ASP A CA 1
ATOM 2715 C C . ASP A 1 336 ? 33.307 5.279 -32.594 1.00 30.47 336 ASP A C 1
ATOM 2717 O O . ASP A 1 336 ? 33.384 5.953 -33.624 1.00 30.47 336 ASP A O 1
ATOM 2721 N N . GLU A 1 337 ? 32.127 4.979 -32.056 1.00 37.06 337 GLU A N 1
ATOM 2722 C CA . GLU A 1 337 ? 31.028 5.931 -32.131 1.00 37.06 337 GLU A CA 1
ATOM 2723 C C . GLU A 1 337 ? 31.339 6.996 -31.088 1.00 37.06 337 GLU A C 1
ATOM 2725 O O . GLU A 1 337 ? 31.114 6.833 -29.890 1.00 37.06 337 GLU A O 1
ATOM 2730 N N . SER A 1 338 ? 31.927 8.092 -31.558 1.00 37.38 338 SER A N 1
ATOM 2731 C CA . SER A 1 338 ? 31.939 9.352 -30.835 1.00 37.38 338 SER A CA 1
ATOM 2732 C C . SER A 1 338 ? 30.541 9.607 -30.272 1.00 37.38 338 SER A C 1
ATOM 2734 O O . SER A 1 338 ? 29.612 9.851 -31.043 1.00 37.38 338 SER A O 1
ATOM 2736 N N . ILE A 1 339 ? 30.382 9.554 -28.948 1.00 43.25 339 ILE A N 1
ATOM 2737 C CA . ILE A 1 339 ? 29.172 10.036 -28.286 1.00 43.25 339 ILE A CA 1
ATOM 2738 C C . ILE A 1 339 ? 29.142 11.546 -28.527 1.00 43.25 339 ILE A C 1
ATOM 2740 O O . ILE A 1 339 ? 29.778 12.332 -27.823 1.00 43.25 339 ILE A O 1
ATOM 2744 N N . GLU A 1 340 ? 28.460 11.958 -29.590 1.00 45.00 340 GLU A N 1
ATOM 2745 C CA . GLU A 1 340 ? 28.066 13.340 -29.779 1.00 45.00 340 GLU A CA 1
ATOM 2746 C C . GLU A 1 340 ? 27.131 13.703 -28.620 1.00 45.00 340 GLU A C 1
ATOM 2748 O O . GLU A 1 340 ? 25.957 13.339 -28.613 1.00 45.00 340 GLU A O 1
ATOM 2753 N N . ASN A 1 341 ? 27.644 14.440 -27.631 1.00 55.91 341 ASN A N 1
ATOM 2754 C CA . ASN A 1 341 ? 26.845 15.149 -26.626 1.00 55.91 341 ASN A CA 1
ATOM 2755 C C . ASN A 1 341 ? 26.092 16.321 -27.287 1.00 55.91 341 ASN A C 1
ATOM 2757 O O . ASN A 1 341 ? 26.238 17.481 -26.896 1.00 55.91 341 ASN A O 1
ATOM 2761 N N . ASN A 1 342 ? 25.341 16.035 -28.347 1.00 74.81 342 ASN A N 1
ATOM 2762 C CA . ASN A 1 342 ? 24.568 17.022 -29.073 1.00 74.81 342 ASN A CA 1
ATOM 2763 C C . ASN A 1 342 ? 23.262 17.263 -28.315 1.00 74.81 342 ASN A C 1
ATOM 2765 O O . ASN A 1 342 ? 22.435 16.365 -28.151 1.00 74.81 342 ASN A O 1
ATOM 2769 N N . VAL A 1 343 ? 23.084 18.500 -27.851 1.00 81.31 343 VAL A N 1
ATOM 2770 C CA . VAL A 1 343 ? 21.806 18.967 -27.314 1.00 81.31 343 VAL A CA 1
ATOM 2771 C C . VAL A 1 343 ? 20.765 18.836 -28.422 1.00 81.31 343 VAL A C 1
ATOM 2773 O O . VAL A 1 343 ? 20.874 19.469 -29.472 1.00 81.31 343 VAL A O 1
ATOM 2776 N N . SER A 1 344 ? 19.775 17.984 -28.189 1.00 87.69 344 SER A N 1
ATOM 2777 C CA . SER A 1 344 ? 18.634 17.787 -29.069 1.00 87.69 344 SER A CA 1
ATOM 2778 C C . SER A 1 344 ? 17.544 18.788 -28.708 1.00 87.69 344 SER A C 1
ATOM 2780 O O . SER A 1 344 ? 17.272 19.037 -27.534 1.00 87.69 344 SER A O 1
ATOM 2782 N N . THR A 1 345 ? 16.910 19.356 -29.729 1.00 93.19 345 THR A N 1
ATOM 2783 C CA . THR A 1 345 ? 15.741 20.221 -29.578 1.00 93.19 345 THR A CA 1
ATOM 2784 C C . THR A 1 345 ? 14.529 19.506 -30.152 1.00 93.19 345 THR A C 1
ATOM 2786 O O . THR A 1 345 ? 14.511 19.187 -31.340 1.00 93.19 345 THR A O 1
ATOM 2789 N N . MET A 1 346 ? 13.519 19.280 -29.319 1.00 94.62 346 MET A N 1
ATOM 2790 C CA . MET A 1 346 ? 12.245 18.672 -29.696 1.00 94.62 346 MET A CA 1
ATOM 2791 C C . MET A 1 346 ? 11.120 19.673 -29.446 1.00 94.62 346 MET A C 1
ATOM 2793 O O . MET A 1 346 ? 11.174 20.438 -28.484 1.00 94.62 346 MET A O 1
ATOM 2797 N N . THR A 1 347 ? 10.102 19.668 -30.299 1.00 93.56 347 THR A N 1
ATOM 2798 C CA . THR A 1 347 ? 8.939 20.549 -30.161 1.00 93.56 347 THR A CA 1
ATOM 2799 C C . THR A 1 347 ? 7.679 19.754 -30.457 1.00 93.56 347 THR A C 1
ATOM 2801 O O . THR A 1 347 ? 7.620 19.086 -31.488 1.00 93.56 347 THR A O 1
ATOM 2804 N N . ASP A 1 348 ? 6.679 19.872 -29.590 1.00 91.88 348 ASP A N 1
ATOM 2805 C CA . ASP A 1 348 ? 5.333 19.353 -29.804 1.00 91.88 348 ASP A CA 1
ATOM 2806 C C . ASP A 1 348 ? 4.303 20.395 -29.348 1.00 91.88 348 ASP A C 1
ATOM 2808 O O . ASP A 1 348 ? 4.281 20.823 -28.192 1.00 91.88 348 ASP A O 1
ATOM 2812 N N . GLY A 1 349 ? 3.496 20.873 -30.296 1.00 89.00 349 GLY A N 1
ATOM 2813 C CA . GLY A 1 349 ? 2.550 21.965 -30.076 1.00 89.00 349 GLY A CA 1
ATOM 2814 C C . GLY A 1 349 ? 3.205 23.222 -29.488 1.00 89.00 349 GLY A C 1
ATOM 2815 O O . GLY A 1 349 ? 4.008 23.890 -30.141 1.00 89.00 349 GLY A O 1
ATOM 2816 N N . TYR A 1 350 ? 2.809 23.558 -28.262 1.00 87.38 350 TYR A N 1
ATOM 2817 C CA . TYR A 1 350 ? 3.269 24.721 -27.496 1.00 87.38 350 TYR A CA 1
ATOM 2818 C C . TYR A 1 350 ? 4.455 24.403 -26.565 1.00 87.38 350 TYR A C 1
ATOM 2820 O O . TYR A 1 350 ? 4.931 25.301 -25.870 1.00 87.38 350 TYR A O 1
ATOM 2828 N N . VAL A 1 351 ? 4.936 23.155 -26.536 1.00 94.50 351 VAL A N 1
ATOM 2829 C CA . VAL A 1 351 ? 6.078 22.736 -25.713 1.00 94.50 351 VAL A CA 1
ATOM 2830 C C . VAL A 1 351 ? 7.314 22.553 -26.576 1.00 94.50 351 VAL A C 1
ATOM 2832 O O . VAL A 1 351 ? 7.290 21.893 -27.614 1.00 94.50 351 VAL A O 1
ATOM 2835 N N . LYS A 1 352 ? 8.428 23.104 -26.107 1.00 96.38 352 LYS A N 1
ATOM 2836 C CA . LYS A 1 352 ? 9.770 22.875 -26.630 1.00 96.38 352 LYS A CA 1
ATOM 2837 C C . LYS A 1 352 ? 10.650 22.329 -25.511 1.00 96.38 352 LYS A C 1
ATOM 2839 O O . LYS A 1 352 ? 10.653 22.864 -24.406 1.00 96.38 352 LYS A O 1
ATOM 2844 N N . VAL A 1 353 ? 11.427 21.301 -25.821 1.00 95.75 353 VAL A N 1
ATOM 2845 C CA . VAL A 1 353 ? 12.388 20.674 -24.915 1.00 95.75 353 VAL A CA 1
ATOM 2846 C C . VAL A 1 353 ? 13.779 20.708 -25.546 1.00 95.75 353 VAL A C 1
ATOM 2848 O O . VAL A 1 353 ? 13.954 20.336 -26.705 1.00 95.75 353 VAL A O 1
ATOM 2851 N N . GLU A 1 354 ? 14.775 21.162 -24.788 1.00 95.94 354 GLU A N 1
ATOM 2852 C CA . GLU A 1 354 ? 16.181 21.223 -25.198 1.00 95.94 354 GLU A CA 1
ATOM 2853 C C . GLU A 1 354 ? 17.047 20.497 -24.163 1.00 95.94 354 GLU A C 1
ATOM 2855 O O . GLU A 1 354 ? 17.182 20.955 -23.030 1.00 95.94 354 GLU A O 1
ATOM 2860 N N . GLY A 1 355 ? 17.644 19.369 -24.541 1.00 93.50 355 GLY A N 1
ATOM 2861 C CA . GLY A 1 355 ? 18.422 18.530 -23.626 1.00 93.50 355 GLY A CA 1
ATOM 2862 C C . GLY A 1 355 ? 19.180 17.425 -24.353 1.00 93.50 355 GLY A C 1
ATOM 2863 O O . GLY A 1 355 ? 19.120 17.317 -25.577 1.00 93.50 355 GLY A O 1
ATOM 2864 N N . ILE A 1 356 ? 19.917 16.605 -23.611 1.00 92.12 356 ILE A N 1
ATOM 2865 C CA . ILE A 1 356 ? 20.620 15.444 -24.171 1.00 92.12 356 ILE A CA 1
ATOM 2866 C C . ILE A 1 356 ? 19.736 14.213 -23.972 1.00 92.12 356 ILE A C 1
ATOM 2868 O O . ILE A 1 356 ? 19.423 13.852 -22.840 1.00 92.12 356 ILE A O 1
ATOM 2872 N N . PHE A 1 357 ? 19.360 13.557 -25.067 1.00 89.94 357 PHE A N 1
ATOM 2873 C CA . PHE A 1 357 ? 18.505 12.370 -25.065 1.00 89.94 357 PHE A CA 1
ATOM 2874 C C . PHE A 1 357 ? 19.170 11.221 -25.813 1.00 89.94 357 PHE A C 1
ATOM 2876 O O . PHE A 1 357 ? 20.146 11.408 -26.541 1.00 89.94 357 PHE A O 1
ATOM 2883 N N . GLU A 1 358 ? 18.637 10.017 -25.636 1.00 86.56 358 GLU A N 1
ATOM 2884 C CA . GLU A 1 358 ? 19.037 8.885 -26.462 1.00 86.56 358 GLU A CA 1
ATOM 2885 C C . GLU A 1 358 ? 18.660 9.090 -27.934 1.00 86.56 358 GLU A C 1
ATOM 2887 O O . GLU A 1 358 ? 17.666 9.739 -28.265 1.00 86.56 358 GLU A O 1
ATOM 2892 N N . SER A 1 359 ? 19.449 8.496 -28.832 1.00 86.62 359 SER A N 1
ATOM 2893 C CA . SER A 1 359 ? 19.157 8.522 -30.265 1.00 86.62 359 SER A CA 1
ATOM 2894 C C . SER A 1 359 ? 17.784 7.907 -30.557 1.00 86.62 359 SER A C 1
ATOM 2896 O O . SER A 1 359 ? 17.442 6.848 -30.024 1.00 86.62 359 SER A O 1
ATOM 2898 N N . GLY A 1 360 ? 17.003 8.576 -31.409 1.00 87.25 360 GLY A N 1
ATOM 2899 C CA . GLY A 1 360 ? 15.635 8.177 -31.755 1.00 87.25 360 GLY A CA 1
ATOM 2900 C C . GLY A 1 360 ? 14.555 8.653 -30.777 1.00 87.25 360 GLY A C 1
ATOM 2901 O O . GLY A 1 360 ? 13.393 8.309 -30.977 1.00 87.25 360 GLY A O 1
ATOM 2902 N N . ALA A 1 361 ? 14.910 9.437 -29.753 1.00 92.31 361 ALA A N 1
ATOM 2903 C CA . ALA A 1 361 ? 13.933 10.022 -28.843 1.00 92.31 361 ALA A CA 1
ATOM 2904 C C . ALA A 1 361 ? 13.076 11.112 -29.517 1.00 92.31 361 ALA A C 1
ATOM 2906 O O . ALA A 1 361 ? 13.560 11.876 -30.358 1.00 92.31 361 ALA A O 1
ATOM 2907 N N . TYR A 1 362 ? 11.810 11.203 -29.119 1.00 92.62 362 TYR A N 1
ATOM 2908 C CA . TYR A 1 362 ? 10.842 12.190 -29.590 1.00 92.62 362 TYR A CA 1
ATOM 2909 C C . TYR A 1 362 ? 9.938 12.669 -28.449 1.00 92.62 362 TYR A C 1
ATOM 2911 O O . TYR A 1 362 ? 9.714 11.961 -27.473 1.00 92.62 362 TYR A O 1
ATOM 2919 N N . LEU A 1 363 ? 9.428 13.894 -28.566 1.00 94.25 363 LEU A N 1
ATOM 2920 C CA . LEU A 1 363 ? 8.577 14.534 -27.563 1.00 94.25 363 LEU A CA 1
ATOM 2921 C C . LEU A 1 363 ? 7.099 14.299 -27.888 1.00 94.25 363 LEU A C 1
ATOM 2923 O O . LEU A 1 363 ? 6.700 14.497 -29.035 1.00 94.25 363 LEU A O 1
ATOM 2927 N N . GLU A 1 364 ? 6.302 13.966 -26.874 1.00 92.88 364 GLU A N 1
ATOM 2928 C CA . GLU A 1 364 ? 4.848 14.144 -26.899 1.00 92.88 364 GLU A CA 1
ATOM 2929 C C . GLU A 1 364 ? 4.434 15.007 -25.701 1.00 92.88 364 GLU A C 1
ATOM 2931 O O . GLU A 1 364 ? 4.813 14.739 -24.556 1.00 92.88 364 GLU A O 1
ATOM 2936 N N . ALA A 1 365 ? 3.665 16.059 -25.964 1.00 91.38 365 ALA A N 1
ATOM 2937 C CA . ALA A 1 365 ? 3.182 16.979 -24.948 1.00 91.38 365 ALA A CA 1
ATOM 2938 C C . ALA A 1 365 ? 1.669 17.176 -25.069 1.00 91.38 365 ALA A C 1
ATOM 2940 O O . ALA A 1 365 ? 1.155 17.622 -26.096 1.00 91.38 365 ALA A O 1
ATOM 2941 N N . VAL A 1 366 ? 0.945 16.889 -23.988 1.00 88.94 366 VAL A N 1
ATOM 2942 C CA . VAL A 1 366 ? -0.519 16.959 -23.947 1.00 88.94 366 VAL A CA 1
ATOM 2943 C C . VAL A 1 366 ? -0.967 17.930 -22.865 1.00 88.94 366 VAL A C 1
ATOM 2945 O O . VAL A 1 366 ? -0.558 17.845 -21.710 1.00 88.94 366 VAL A O 1
ATOM 2948 N N . LYS A 1 367 ? -1.851 18.860 -23.235 1.00 84.31 367 LYS A N 1
ATOM 2949 C CA . LYS A 1 367 ? -2.520 19.755 -22.293 1.00 84.31 367 LYS A CA 1
ATOM 2950 C C . LYS A 1 367 ? -3.703 19.005 -21.716 1.00 84.31 367 LYS A C 1
ATOM 2952 O O . LYS A 1 367 ? -4.593 18.581 -22.455 1.00 84.31 367 LYS A O 1
ATOM 2957 N N . ILE A 1 368 ? -3.733 18.881 -20.400 1.00 80.12 368 ILE A N 1
ATOM 2958 C CA . ILE A 1 368 ? -4.820 18.216 -19.696 1.00 80.12 368 ILE A CA 1
ATOM 2959 C C . ILE A 1 368 ? -5.916 19.265 -19.473 1.00 80.12 368 ILE A C 1
ATOM 2961 O O . ILE A 1 368 ? -5.732 20.238 -18.743 1.00 80.12 368 ILE A O 1
ATOM 2965 N N . VAL A 1 369 ? -7.048 19.105 -20.166 1.00 60.47 369 VAL A N 1
ATOM 2966 C CA . VAL A 1 369 ? -8.194 20.026 -20.096 1.00 60.47 369 VAL A CA 1
ATOM 2967 C C . VAL A 1 369 ? -9.281 19.405 -19.220 1.00 60.47 369 VAL A C 1
ATOM 2969 O O . VAL A 1 369 ? -9.994 18.506 -19.660 1.00 60.47 369 VAL A O 1
ATOM 2972 N N . GLY A 1 370 ? -9.425 19.894 -17.988 1.00 49.50 370 GLY A N 1
ATOM 2973 C CA . GLY A 1 370 ? -10.481 19.475 -17.064 1.00 49.50 370 GLY A CA 1
ATOM 2974 C C . GLY A 1 370 ? -10.341 20.126 -15.688 1.00 49.50 370 GLY A C 1
ATOM 2975 O O . GLY A 1 370 ? -9.230 20.427 -15.260 1.00 49.50 370 GLY A O 1
ATOM 2976 N N . TYR A 1 371 ? -11.467 20.346 -15.001 1.00 43.94 371 TYR A N 1
ATOM 2977 C CA . TYR A 1 371 ? -11.463 20.528 -13.548 1.00 43.94 371 TYR A CA 1
ATOM 2978 C C . TYR A 1 371 ? -10.961 19.211 -12.949 1.00 43.94 371 TYR A C 1
ATOM 2980 O O . TYR A 1 371 ? -11.614 18.179 -13.107 1.00 43.94 371 TYR A O 1
ATOM 2988 N N . LEU A 1 372 ? -9.796 19.212 -12.305 1.00 44.44 372 LEU A N 1
ATOM 2989 C CA . LEU A 1 372 ? -9.433 18.111 -11.420 1.00 44.44 372 LEU A CA 1
ATOM 2990 C C . LEU A 1 372 ? -10.328 18.233 -10.181 1.00 44.44 372 LEU A C 1
ATOM 2992 O O . LEU A 1 372 ? -9.951 18.861 -9.201 1.00 44.44 372 LEU A O 1
ATOM 2996 N N . ASP A 1 373 ? -11.522 17.637 -10.233 1.00 38.62 373 ASP A N 1
ATOM 2997 C CA . ASP A 1 373 ? -12.499 17.575 -9.127 1.00 38.62 373 ASP A CA 1
ATOM 2998 C C . ASP A 1 373 ? -11.977 16.803 -7.889 1.00 38.62 373 ASP A C 1
ATOM 3000 O O . ASP A 1 373 ? -12.737 16.525 -6.964 1.00 38.62 373 ASP A O 1
ATOM 3004 N N . TYR A 1 374 ? -10.697 16.418 -7.859 1.00 39.44 374 TYR A N 1
ATOM 3005 C CA . TYR A 1 374 ? -10.176 15.400 -6.945 1.00 39.44 374 TYR A CA 1
ATOM 3006 C C . TYR A 1 374 ? -8.846 15.721 -6.261 1.00 39.44 374 TYR A C 1
ATOM 3008 O O . TYR A 1 374 ? -8.314 14.861 -5.564 1.00 39.44 374 TYR A O 1
ATOM 3016 N N . ILE A 1 375 ? -8.306 16.931 -6.414 1.00 46.47 375 ILE A N 1
ATOM 3017 C CA . ILE A 1 375 ? -7.093 17.326 -5.693 1.00 46.47 375 ILE A CA 1
ATOM 3018 C C . ILE A 1 375 ? -7.407 18.577 -4.885 1.00 46.47 375 ILE A C 1
ATOM 3020 O O . ILE A 1 375 ? -7.798 19.600 -5.443 1.00 46.47 375 ILE A O 1
ATOM 3024 N N . ASP A 1 376 ? -7.259 18.482 -3.565 1.00 50.28 376 ASP A N 1
ATOM 3025 C CA . ASP A 1 376 ? -7.441 19.568 -2.594 1.00 50.28 376 ASP A CA 1
ATOM 3026 C C . ASP A 1 376 ? -6.261 20.565 -2.703 1.00 50.28 376 ASP A C 1
ATOM 3028 O O . ASP A 1 376 ? -5.512 20.799 -1.758 1.00 50.28 376 ASP A O 1
ATOM 3032 N N . TYR A 1 377 ? -6.052 21.099 -3.914 1.00 56.31 377 TYR A N 1
ATOM 3033 C CA . TYR A 1 377 ? -4.869 21.852 -4.350 1.00 56.31 377 TYR A CA 1
ATOM 3034 C C . TYR A 1 377 ? -4.634 23.115 -3.516 1.00 56.31 377 TYR A C 1
ATOM 3036 O O . TYR A 1 377 ? -3.493 23.505 -3.273 1.00 56.31 377 TYR A O 1
ATOM 3044 N N . GLU A 1 378 ? -5.712 23.722 -3.009 1.00 51.56 378 GLU A N 1
ATOM 3045 C CA . GLU A 1 378 ? -5.625 24.873 -2.108 1.00 51.56 378 GLU A CA 1
ATOM 3046 C C . GLU A 1 378 ? -4.814 24.540 -0.844 1.00 51.56 378 GLU A C 1
ATOM 3048 O O . GLU A 1 378 ? -4.014 25.365 -0.401 1.00 51.56 378 GLU A O 1
ATOM 3053 N N . LYS A 1 379 ? -4.940 23.323 -0.284 1.00 54.41 379 LYS A N 1
ATOM 3054 C CA . LYS A 1 379 ? -4.193 22.909 0.920 1.00 54.41 379 LYS A CA 1
ATOM 3055 C C . LYS A 1 379 ? -2.691 22.795 0.679 1.00 54.41 379 LYS A C 1
ATOM 3057 O O . LYS A 1 379 ? -1.915 23.213 1.542 1.00 54.41 379 LYS A O 1
ATOM 3062 N N . ASP A 1 380 ? -2.285 22.294 -0.482 1.00 57.22 380 ASP A N 1
ATOM 3063 C CA . ASP A 1 380 ? -0.870 22.116 -0.816 1.00 57.22 380 ASP A CA 1
ATOM 3064 C C . ASP A 1 380 ? -0.194 23.438 -1.194 1.00 57.22 380 ASP A C 1
ATOM 3066 O O . ASP A 1 380 ? 0.958 23.668 -0.828 1.00 57.22 380 ASP A O 1
ATOM 3070 N N . LEU A 1 381 ? -0.916 24.375 -1.814 1.00 56.53 381 LEU A N 1
ATOM 3071 C CA . LEU A 1 381 ? -0.414 25.729 -2.065 1.00 56.53 381 LEU A CA 1
ATOM 3072 C C . LEU A 1 381 ? -0.142 26.521 -0.778 1.00 56.53 381 LEU A C 1
ATOM 3074 O O . LEU A 1 381 ? 0.835 27.280 -0.715 1.00 56.53 381 LEU A O 1
ATOM 3078 N N . TYR A 1 382 ? -0.943 26.319 0.280 1.00 57.69 382 TYR A N 1
ATOM 3079 C CA . TYR A 1 382 ? -0.695 26.952 1.583 1.00 57.69 382 TYR A CA 1
ATOM 3080 C C . TYR A 1 382 ? 0.668 26.563 2.171 1.00 57.69 382 TYR A C 1
ATOM 3082 O O . TYR A 1 382 ? 1.300 27.397 2.829 1.00 57.69 382 TYR A O 1
ATOM 3090 N N . LYS A 1 383 ? 1.168 25.347 1.892 1.00 58.72 383 LYS A N 1
ATOM 3091 C CA . LYS A 1 383 ? 2.520 24.903 2.286 1.00 58.72 383 LYS A CA 1
ATOM 3092 C C . LYS A 1 383 ? 3.608 25.821 1.720 1.00 58.72 383 LYS A C 1
ATOM 3094 O O . LYS A 1 383 ? 4.611 26.066 2.389 1.00 58.72 383 LYS A O 1
ATOM 3099 N N . TYR A 1 384 ? 3.385 26.373 0.529 1.00 55.44 384 TYR A N 1
ATOM 3100 C CA . TYR A 1 384 ? 4.298 27.288 -0.159 1.00 55.44 384 TYR A CA 1
ATOM 3101 C C . TYR A 1 384 ? 3.986 28.772 0.095 1.00 55.44 384 TYR A C 1
ATOM 3103 O O . TYR A 1 384 ? 4.589 29.639 -0.532 1.00 55.44 384 TYR A O 1
ATOM 3111 N N . GLN A 1 385 ? 3.081 29.085 1.033 1.00 55.56 385 GLN A N 1
ATOM 3112 C CA . GLN A 1 385 ? 2.635 30.451 1.357 1.00 55.56 385 GLN A CA 1
ATOM 3113 C C . GLN A 1 385 ? 1.997 31.203 0.176 1.00 55.56 385 GLN A C 1
ATOM 3115 O O . GLN A 1 385 ? 1.972 32.437 0.156 1.00 55.56 385 GLN A O 1
ATOM 3120 N N . ILE A 1 386 ? 1.447 30.476 -0.795 1.00 57.94 386 ILE A N 1
ATOM 3121 C CA . ILE A 1 386 ? 0.731 31.058 -1.928 1.00 57.94 386 ILE A CA 1
ATOM 3122 C C . ILE A 1 386 ? -0.714 31.312 -1.460 1.00 57.94 386 ILE A C 1
ATOM 3124 O O . ILE A 1 386 ? -1.490 30.382 -1.280 1.00 57.94 386 ILE A O 1
ATOM 3128 N N . ILE A 1 387 ? -1.052 32.574 -1.160 1.00 52.38 387 ILE A N 1
ATOM 3129 C CA . ILE A 1 387 ? -2.383 33.010 -0.683 1.00 52.38 387 ILE A CA 1
ATOM 3130 C C . ILE A 1 387 ? -3.160 33.580 -1.864 1.00 52.38 387 ILE A C 1
ATOM 3132 O O . ILE A 1 387 ? -2.684 34.525 -2.500 1.00 52.38 387 ILE A O 1
ATOM 3136 N N . THR A 1 388 ? -4.359 33.069 -2.139 1.00 49.75 388 THR A N 1
ATOM 3137 C CA . THR A 1 388 ? -5.004 33.328 -3.431 1.00 49.75 388 THR A CA 1
ATOM 3138 C C . THR A 1 388 ? -6.414 33.897 -3.350 1.00 49.75 388 THR A C 1
ATOM 3140 O O . THR A 1 388 ? -7.089 33.855 -2.323 1.00 49.75 388 THR A O 1
ATOM 3143 N N . GLY A 1 389 ? -6.795 34.566 -4.444 1.00 55.91 389 GLY A N 1
ATOM 3144 C CA . GLY A 1 389 ? -8.105 35.185 -4.649 1.00 55.91 389 GLY A CA 1
ATOM 3145 C C . GLY A 1 389 ? -8.774 34.679 -5.931 1.00 55.91 389 GLY A C 1
ATOM 3146 O O . GLY A 1 389 ? -9.909 34.226 -5.872 1.00 55.91 389 GLY A O 1
ATOM 3147 N N . GLU A 1 390 ? -8.061 34.718 -7.068 1.00 55.47 390 GLU A N 1
ATOM 3148 C CA . GLU A 1 390 ? -8.410 34.047 -8.336 1.00 55.47 390 GLU A CA 1
ATOM 3149 C C . GLU A 1 390 ? -7.133 33.433 -8.941 1.00 55.47 390 GLU A C 1
ATOM 3151 O O . GLU A 1 390 ? -6.197 34.165 -9.279 1.00 55.47 390 GLU A O 1
ATOM 3156 N N . GLU A 1 391 ? -7.081 32.107 -9.073 1.00 66.00 391 GLU A N 1
ATOM 3157 C CA . GLU A 1 391 ? -5.959 31.369 -9.672 1.00 66.00 391 GLU A CA 1
ATOM 3158 C C . GLU A 1 391 ? -6.347 30.772 -11.024 1.00 66.00 391 GLU A C 1
ATOM 3160 O O . GLU A 1 391 ? -7.491 30.364 -11.225 1.00 66.00 391 GLU A O 1
ATOM 3165 N N . ASN A 1 392 ? -5.386 30.696 -11.948 1.00 70.81 392 ASN A N 1
ATOM 3166 C CA . ASN A 1 392 ? -5.513 29.885 -13.158 1.00 70.81 392 ASN A CA 1
ATOM 3167 C C . ASN A 1 392 ? -4.432 28.800 -13.133 1.00 70.81 392 ASN A C 1
ATOM 3169 O O . ASN A 1 392 ? -3.244 29.137 -13.141 1.00 70.81 392 ASN A O 1
ATOM 3173 N N . VAL A 1 393 ? -4.844 27.531 -13.087 1.00 78.00 393 VAL A N 1
ATOM 3174 C CA . VAL A 1 393 ? -3.948 26.368 -13.056 1.00 78.00 393 VAL A CA 1
ATOM 3175 C C . VAL A 1 393 ? -4.079 25.604 -14.367 1.00 78.00 393 VAL A C 1
ATOM 3177 O O . VAL A 1 393 ? -5.183 25.276 -14.801 1.00 78.00 393 VAL A O 1
ATOM 3180 N N . MET A 1 394 ? -2.948 25.321 -15.005 1.00 83.06 394 MET A N 1
ATOM 3181 C CA . MET A 1 394 ? -2.878 24.548 -16.247 1.00 83.06 394 MET A CA 1
ATOM 3182 C C . MET A 1 394 ? -1.988 23.336 -16.046 1.00 83.06 394 MET A C 1
ATOM 3184 O O . MET A 1 394 ? -0.936 23.460 -15.428 1.00 83.06 394 MET A O 1
ATOM 3188 N N . TYR A 1 395 ? -2.374 22.200 -16.619 1.00 85.69 395 TYR A N 1
ATOM 3189 C CA . TYR A 1 395 ? -1.653 20.940 -16.477 1.00 85.69 395 TYR A CA 1
ATOM 3190 C C . TYR A 1 395 ? -1.144 20.450 -17.831 1.00 85.69 395 TYR A C 1
ATOM 3192 O O . TYR A 1 395 ? -1.872 20.457 -18.830 1.00 85.69 395 TYR A O 1
ATOM 3200 N N . TYR A 1 396 ? 0.103 19.999 -17.842 1.00 87.75 396 TYR A N 1
ATOM 3201 C CA . TYR A 1 396 ? 0.802 19.510 -19.019 1.00 87.75 396 TYR A CA 1
ATOM 3202 C C . TYR A 1 396 ? 1.439 18.157 -18.705 1.00 87.75 396 TYR A C 1
ATOM 3204 O O . TYR A 1 396 ? 2.310 18.086 -17.844 1.00 87.75 396 TYR A O 1
ATOM 3212 N N . ASP A 1 397 ? 1.033 17.099 -19.408 1.00 89.69 397 ASP A N 1
ATOM 3213 C CA . ASP A 1 397 ? 1.829 15.869 -19.487 1.00 89.69 397 ASP A CA 1
ATOM 3214 C C . ASP A 1 397 ? 2.896 16.094 -20.555 1.00 89.69 397 ASP A C 1
ATOM 3216 O O . ASP A 1 397 ? 2.578 16.243 -21.738 1.00 89.69 397 ASP A O 1
ATOM 3220 N N . ILE A 1 398 ? 4.150 16.203 -20.123 1.00 92.25 398 ILE A N 1
ATOM 3221 C CA . ILE A 1 398 ? 5.296 16.391 -21.008 1.00 92.25 398 ILE A CA 1
ATOM 3222 C C . ILE A 1 398 ? 6.144 15.144 -20.865 1.00 92.25 398 ILE A C 1
ATOM 3224 O O . ILE A 1 398 ? 6.795 14.961 -19.840 1.00 92.25 398 ILE A O 1
ATOM 3228 N N . SER A 1 399 ? 6.150 14.307 -21.898 1.00 90.62 399 SER A N 1
ATOM 3229 C CA . SER A 1 399 ? 6.840 13.022 -21.889 1.00 90.62 399 SER A CA 1
ATOM 3230 C C . SER A 1 399 ? 7.729 12.889 -23.129 1.00 90.62 399 SER A C 1
ATOM 3232 O O . SER A 1 399 ? 7.319 13.186 -24.250 1.00 90.62 399 SER A O 1
ATOM 3234 N N . VAL A 1 400 ? 8.964 12.426 -22.939 1.00 91.31 400 VAL A N 1
ATOM 3235 C CA . VAL A 1 400 ? 9.865 12.080 -24.046 1.00 91.31 400 VAL A CA 1
ATOM 3236 C C . VAL A 1 400 ? 9.880 10.566 -24.187 1.00 91.31 400 VAL A C 1
ATOM 3238 O O . VAL A 1 400 ? 10.035 9.846 -23.201 1.00 91.31 400 VAL A O 1
ATOM 3241 N N . TYR A 1 401 ? 9.710 10.086 -25.413 1.00 91.00 401 TYR A N 1
ATOM 3242 C CA . TYR A 1 401 ? 9.605 8.674 -25.745 1.00 91.00 401 TYR A CA 1
ATOM 3243 C C . TYR A 1 401 ? 10.701 8.230 -26.704 1.00 91.00 401 TYR A C 1
ATOM 3245 O O . TYR A 1 401 ? 11.287 9.035 -27.422 1.00 91.00 401 TYR A O 1
ATOM 3253 N N . LYS A 1 402 ? 10.937 6.924 -26.747 1.00 91.25 402 LYS A N 1
ATOM 3254 C CA . LYS A 1 402 ? 11.738 6.235 -27.754 1.00 91.25 402 LYS A CA 1
ATOM 3255 C C . LYS A 1 402 ? 11.003 4.967 -28.165 1.00 91.25 402 LYS A C 1
ATOM 3257 O O . LYS A 1 402 ? 10.528 4.224 -27.309 1.00 91.25 402 LYS A O 1
ATOM 3262 N N . ASP A 1 403 ? 10.943 4.707 -29.463 1.00 91.31 403 ASP A N 1
ATOM 3263 C CA . ASP A 1 403 ? 10.375 3.462 -29.972 1.00 91.31 403 ASP A CA 1
ATOM 3264 C C . ASP A 1 403 ? 11.398 2.328 -29.834 1.00 91.31 403 ASP A C 1
ATOM 3266 O O . ASP A 1 403 ? 12.536 2.432 -30.302 1.00 91.31 403 ASP A O 1
ATOM 3270 N N . VAL A 1 404 ? 10.985 1.232 -29.199 1.00 90.56 404 VAL A N 1
ATOM 3271 C CA . VAL A 1 404 ? 11.778 0.008 -29.037 1.00 90.56 404 VAL A CA 1
ATOM 3272 C C . VAL A 1 404 ? 11.025 -1.189 -29.609 1.00 90.56 404 VAL A C 1
ATOM 3274 O O . VAL A 1 404 ? 9.797 -1.235 -29.591 1.00 90.56 404 VAL A O 1
ATOM 3277 N N . MET A 1 405 ? 11.760 -2.156 -30.154 1.00 90.75 405 MET A N 1
ATOM 3278 C CA . MET A 1 405 ? 11.178 -3.398 -30.660 1.00 90.75 405 MET A CA 1
ATOM 3279 C C . MET A 1 405 ? 11.154 -4.430 -29.538 1.00 90.75 405 MET A C 1
ATOM 3281 O O . MET A 1 405 ? 12.224 -4.831 -29.097 1.00 90.75 405 MET A O 1
ATOM 3285 N N . ILE A 1 406 ? 9.963 -4.871 -29.128 1.00 91.44 406 ILE A N 1
ATOM 3286 C CA . ILE A 1 406 ? 9.770 -5.944 -28.144 1.00 91.44 406 ILE A CA 1
ATOM 3287 C C . ILE A 1 406 ? 8.935 -7.055 -28.773 1.00 91.44 406 ILE A C 1
ATOM 3289 O O . ILE A 1 406 ? 7.802 -6.829 -29.204 1.00 91.44 406 ILE A O 1
ATOM 3293 N N . SER A 1 407 ? 9.494 -8.260 -28.863 1.00 90.12 407 SER A N 1
ATOM 3294 C CA . SER A 1 407 ? 8.842 -9.446 -29.438 1.00 90.12 407 SER A CA 1
ATOM 3295 C C . SER A 1 407 ? 8.227 -9.195 -30.832 1.00 90.12 407 SER A C 1
ATOM 3297 O O . SER A 1 407 ? 7.180 -9.730 -31.192 1.00 90.12 407 SER A O 1
ATOM 3299 N N . GLY A 1 408 ? 8.865 -8.337 -31.638 1.00 87.31 408 GLY A N 1
ATOM 3300 C CA . GLY A 1 408 ? 8.387 -7.952 -32.974 1.00 87.31 408 GLY A CA 1
ATOM 3301 C C . GLY A 1 408 ? 7.347 -6.821 -33.014 1.00 87.31 408 GLY A C 1
ATOM 3302 O O . GLY A 1 408 ? 6.913 -6.458 -34.107 1.00 87.31 408 GLY A O 1
ATOM 3303 N N . ASN A 1 409 ? 6.992 -6.230 -31.871 1.00 86.06 409 ASN A N 1
ATOM 3304 C CA . ASN A 1 409 ? 6.083 -5.088 -31.758 1.00 86.06 409 ASN A CA 1
ATOM 3305 C C . ASN A 1 409 ? 6.857 -3.798 -31.466 1.00 86.06 409 ASN A C 1
ATOM 3307 O O . ASN A 1 409 ? 7.846 -3.820 -30.739 1.00 86.06 409 ASN A O 1
ATOM 3311 N N . VAL A 1 410 ? 6.392 -2.670 -32.008 1.00 88.75 410 VAL A N 1
ATOM 3312 C CA . VAL A 1 410 ? 6.916 -1.342 -31.649 1.00 88.75 410 VAL A CA 1
ATOM 3313 C C . VAL A 1 410 ? 6.252 -0.898 -30.346 1.00 88.75 410 VAL A C 1
ATOM 3315 O O . VAL A 1 410 ? 5.025 -0.820 -30.282 1.00 88.75 410 VAL A O 1
ATOM 3318 N N . VAL A 1 411 ? 7.054 -0.611 -29.324 1.00 88.75 411 VAL A N 1
ATOM 3319 C CA . VAL A 1 411 ? 6.615 -0.190 -27.987 1.00 88.75 411 VAL A CA 1
ATOM 3320 C C . VAL A 1 411 ? 7.227 1.166 -27.653 1.00 88.75 411 VAL A C 1
ATOM 3322 O O . VAL A 1 411 ? 8.394 1.410 -27.958 1.00 88.75 411 VAL A O 1
ATOM 3325 N N . LYS A 1 412 ? 6.448 2.043 -27.007 1.00 88.69 412 LYS A N 1
ATOM 3326 C CA . LYS A 1 412 ? 6.923 3.352 -26.554 1.00 88.69 412 LYS A CA 1
ATOM 3327 C C . LYS A 1 412 ? 7.574 3.239 -25.176 1.00 88.69 412 LYS A C 1
ATOM 3329 O O . LYS A 1 412 ? 6.938 2.855 -24.197 1.00 88.69 412 LYS A O 1
ATOM 3334 N N . LEU A 1 413 ? 8.841 3.620 -25.084 1.00 88.06 413 LEU A N 1
ATOM 3335 C CA . LEU A 1 413 ? 9.592 3.695 -23.834 1.00 88.06 413 LEU A CA 1
ATOM 3336 C C . LEU A 1 413 ? 9.720 5.158 -23.405 1.00 88.06 413 LEU A C 1
ATOM 3338 O O . LEU A 1 413 ? 10.204 5.961 -24.200 1.00 88.06 413 LEU A O 1
ATOM 3342 N N . LYS A 1 414 ? 9.327 5.515 -22.174 1.00 88.56 414 LYS A N 1
ATOM 3343 C CA . LYS A 1 414 ? 9.590 6.857 -21.638 1.00 88.56 414 LYS A CA 1
ATOM 3344 C C . LYS A 1 414 ? 11.075 6.965 -21.313 1.00 88.56 414 LYS A C 1
ATOM 3346 O O . LYS A 1 414 ? 11.646 6.069 -20.696 1.00 88.56 414 LYS A O 1
ATOM 3351 N N . VAL A 1 415 ? 11.696 8.065 -21.718 1.00 88.62 415 VAL A N 1
ATOM 3352 C CA . VAL A 1 415 ? 13.119 8.331 -21.494 1.00 88.62 415 VAL A CA 1
ATOM 3353 C C . VAL A 1 415 ? 13.306 9.679 -20.813 1.00 88.62 415 VAL A C 1
ATOM 3355 O O . VAL A 1 415 ? 12.606 10.647 -21.104 1.00 88.62 415 VAL A O 1
ATOM 3358 N N . GLN A 1 416 ? 14.273 9.737 -19.902 1.00 90.06 416 GLN A N 1
ATOM 3359 C CA . GLN A 1 416 ? 14.621 10.946 -19.159 1.00 90.06 416 GLN A CA 1
ATOM 3360 C C . GLN A 1 416 ? 15.874 11.611 -19.756 1.00 90.06 416 GLN A C 1
ATOM 3362 O O . GLN A 1 416 ? 16.686 10.935 -20.397 1.00 90.06 416 GLN A O 1
ATOM 3367 N N . PRO A 1 417 ? 16.049 12.935 -19.600 1.00 90.81 417 PRO A N 1
ATOM 3368 C CA . PRO A 1 417 ? 17.195 13.642 -20.151 1.00 90.81 417 PRO A CA 1
ATOM 3369 C C . PRO A 1 417 ? 18.476 13.322 -19.374 1.00 90.81 417 PRO A C 1
ATOM 3371 O O . PRO A 1 417 ? 18.483 13.221 -18.147 1.00 90.81 417 PRO A O 1
ATOM 3374 N N . LYS A 1 418 ? 19.610 13.255 -20.074 1.00 88.75 418 LYS A N 1
ATOM 3375 C CA . LYS A 1 418 ? 20.930 13.144 -19.441 1.00 88.75 418 LYS A CA 1
ATOM 3376 C C . LYS A 1 418 ? 21.379 14.515 -18.931 1.00 88.75 418 LYS A C 1
ATOM 3378 O O . LYS A 1 418 ? 21.752 15.375 -19.724 1.00 88.75 418 LYS A O 1
ATOM 3383 N N . GLY A 1 419 ? 21.388 14.699 -17.610 1.00 82.94 419 GLY A N 1
ATOM 3384 C CA . GLY A 1 419 ? 21.882 15.924 -16.965 1.00 82.94 419 GLY A CA 1
ATOM 3385 C C . GLY A 1 419 ? 20.914 17.112 -17.008 1.00 82.94 419 GLY A C 1
ATOM 3386 O O . GLY A 1 419 ? 21.361 18.248 -16.860 1.00 82.94 419 GLY A O 1
ATOM 3387 N N . GLY A 1 420 ? 19.616 16.854 -17.205 1.00 88.31 420 GLY A N 1
ATOM 3388 C CA . GLY A 1 420 ? 18.573 17.880 -17.257 1.00 88.31 420 GLY A CA 1
ATOM 3389 C C . GLY A 1 420 ? 18.222 18.356 -18.666 1.00 88.31 420 GLY A C 1
ATOM 3390 O O . GLY A 1 420 ? 18.983 18.197 -19.623 1.00 88.31 420 GLY A O 1
ATOM 3391 N N . ALA A 1 421 ? 17.036 18.938 -18.794 1.00 94.38 421 ALA A N 1
ATOM 3392 C CA . ALA A 1 421 ? 16.547 19.555 -20.012 1.00 94.38 421 ALA A CA 1
ATOM 3393 C C . ALA A 1 421 ? 15.853 20.884 -19.710 1.00 94.38 421 ALA A C 1
ATOM 3395 O O . ALA A 1 421 ? 15.103 21.029 -18.741 1.00 94.38 421 ALA A O 1
ATOM 3396 N N . LYS A 1 422 ? 16.067 21.844 -20.606 1.00 96.31 422 LYS A N 1
ATOM 3397 C CA . LYS A 1 422 ? 15.324 23.094 -20.630 1.00 96.31 422 LYS A CA 1
ATOM 3398 C C . LYS A 1 422 ? 13.960 22.837 -21.254 1.00 96.31 422 LYS A C 1
ATOM 3400 O O . LYS A 1 422 ? 13.879 22.367 -22.388 1.00 96.31 422 LYS A O 1
ATOM 3405 N N . VAL A 1 423 ? 12.909 23.203 -20.539 1.00 96.75 423 VAL A N 1
ATOM 3406 C CA . VAL A 1 423 ? 11.526 23.142 -21.008 1.00 96.75 423 VAL A CA 1
ATOM 3407 C C . VAL A 1 423 ? 11.036 24.561 -21.242 1.00 96.75 423 VAL A C 1
ATOM 3409 O O . VAL A 1 423 ? 11.253 25.446 -20.417 1.00 96.75 423 VAL A O 1
ATOM 3412 N N . THR A 1 424 ? 10.383 24.784 -22.374 1.00 96.88 424 THR A N 1
ATOM 3413 C CA . THR A 1 424 ? 9.754 26.052 -22.733 1.00 96.88 424 THR A CA 1
ATOM 3414 C C . THR A 1 424 ? 8.316 25.781 -23.151 1.00 96.88 424 THR A C 1
ATOM 3416 O O . THR A 1 424 ? 8.075 24.985 -24.055 1.00 96.88 424 THR A O 1
ATOM 3419 N N . ILE A 1 425 ? 7.368 26.451 -22.502 1.00 94.69 425 ILE A N 1
ATOM 3420 C CA . ILE A 1 425 ? 5.929 26.323 -22.740 1.00 94.69 425 ILE A CA 1
ATOM 3421 C C . ILE A 1 425 ? 5.405 27.693 -23.167 1.00 94.69 425 ILE A C 1
ATOM 3423 O O . ILE A 1 425 ? 5.526 28.666 -22.423 1.00 94.69 425 ILE A O 1
ATOM 3427 N N . ALA A 1 426 ? 4.843 27.772 -24.371 1.00 92.69 426 ALA A N 1
ATOM 3428 C CA . ALA A 1 426 ? 4.205 28.978 -24.887 1.00 92.69 426 ALA A CA 1
ATOM 3429 C C . ALA A 1 426 ? 2.708 28.970 -24.546 1.00 92.69 426 ALA A C 1
ATOM 3431 O O . ALA A 1 426 ? 1.943 28.183 -25.099 1.00 92.69 426 ALA A O 1
ATOM 3432 N N . LEU A 1 427 ? 2.293 29.851 -23.642 1.00 88.12 427 LEU A N 1
ATOM 3433 C CA . LEU A 1 427 ? 0.893 30.039 -23.285 1.00 88.12 427 LEU A CA 1
ATOM 3434 C C . LEU A 1 427 ? 0.168 30.841 -24.373 1.00 88.12 427 LEU A C 1
ATOM 3436 O O . LEU A 1 427 ? 0.727 31.719 -25.028 1.00 88.12 427 LEU A O 1
ATOM 3440 N N . THR A 1 428 ? -1.101 30.525 -24.565 1.00 84.69 428 THR A N 1
ATOM 3441 C CA . THR A 1 428 ? -2.033 31.193 -25.472 1.00 84.69 428 THR A CA 1
ATOM 3442 C C . THR A 1 428 ? -2.617 32.458 -24.842 1.00 84.69 428 THR A C 1
ATOM 3444 O O . THR A 1 428 ? -2.731 32.576 -23.622 1.00 84.69 428 THR A O 1
ATOM 3447 N N . ASP A 1 429 ? -3.082 33.388 -25.678 1.00 78.62 429 ASP A N 1
ATOM 3448 C CA . ASP A 1 429 ? -3.721 34.633 -25.222 1.00 78.62 429 ASP A CA 1
ATOM 3449 C C . ASP A 1 429 ? -4.948 34.390 -24.318 1.00 78.62 429 ASP A C 1
ATOM 3451 O O . ASP A 1 429 ? -5.249 35.197 -23.440 1.00 78.62 429 ASP A O 1
ATOM 3455 N N . GLU A 1 430 ? -5.664 33.273 -24.508 1.00 74.00 430 GLU A N 1
ATOM 3456 C CA . GLU A 1 430 ? -6.798 32.883 -23.657 1.00 74.00 430 GLU A CA 1
ATOM 3457 C C . GLU A 1 430 ? -6.352 32.476 -22.243 1.00 74.00 430 GLU A C 1
ATOM 3459 O O . GLU A 1 430 ? -7.077 32.697 -21.270 1.00 74.00 430 GLU A O 1
ATOM 3464 N N . GLU A 1 431 ? -5.151 31.912 -22.110 1.00 73.25 431 GLU A N 1
ATOM 3465 C CA . GLU A 1 431 ? -4.573 31.501 -20.827 1.00 73.25 431 GLU A CA 1
ATOM 3466 C C . GLU A 1 431 ? -4.019 32.700 -20.050 1.00 73.25 431 GLU A C 1
ATOM 3468 O O . GLU A 1 431 ? -4.152 32.767 -18.823 1.00 73.25 431 GLU A O 1
ATOM 3473 N N . ILE A 1 432 ? -3.488 33.688 -20.775 1.00 72.19 432 ILE A N 1
ATOM 3474 C CA . ILE A 1 432 ? -2.936 34.943 -20.249 1.00 72.19 432 ILE A CA 1
ATOM 3475 C C . ILE A 1 432 ? -4.045 36.011 -20.168 1.00 72.19 432 ILE A C 1
ATOM 3477 O O . ILE A 1 432 ? -3.904 37.153 -20.606 1.00 72.19 432 ILE A O 1
ATOM 3481 N N . TYR A 1 433 ? -5.204 35.655 -19.606 1.00 65.12 433 TYR A N 1
ATOM 3482 C CA . TYR A 1 433 ? -6.291 36.618 -19.427 1.00 65.12 433 TYR A CA 1
ATOM 3483 C C . TYR A 1 433 ? -6.081 37.476 -18.168 1.00 65.12 433 TYR A C 1
ATOM 3485 O O . TYR A 1 433 ? -6.269 37.002 -17.041 1.00 65.12 433 TYR A O 1
ATOM 3493 N N . GLY A 1 434 ? -5.752 38.757 -18.361 1.00 65.94 434 GLY A N 1
ATOM 3494 C CA . GLY A 1 434 ? -5.519 39.747 -17.299 1.00 65.94 434 GLY A CA 1
ATOM 3495 C C . GLY A 1 434 ? -4.032 40.033 -17.048 1.00 65.94 434 GLY A C 1
ATOM 3496 O O . GLY A 1 434 ? -3.161 39.535 -17.752 1.00 65.94 434 GLY A O 1
ATOM 3497 N N . HIS A 1 435 ? -3.720 40.858 -16.045 1.00 70.31 435 HIS A N 1
ATOM 3498 C CA . HIS A 1 435 ? -2.329 41.145 -15.677 1.00 70.31 435 HIS A CA 1
ATOM 3499 C C . HIS A 1 435 ? -1.778 40.040 -14.763 1.00 70.31 435 HIS A C 1
ATOM 3501 O O . HIS A 1 435 ? -2.115 39.993 -13.577 1.00 70.31 435 HIS A O 1
ATOM 3507 N N . VAL A 1 436 ? -0.941 39.157 -15.316 1.00 74.44 436 VAL A N 1
ATOM 3508 C CA . VAL A 1 436 ? -0.212 38.123 -14.559 1.00 74.44 436 VAL A CA 1
ATOM 3509 C C . VAL A 1 436 ? 0.792 38.794 -13.619 1.00 74.44 436 VAL A C 1
ATOM 3511 O O . VAL A 1 436 ? 1.572 39.647 -14.042 1.00 74.44 436 VAL A O 1
ATOM 3514 N N . LYS A 1 437 ? 0.739 38.435 -12.334 1.00 77.88 437 LYS A N 1
ATOM 3515 C CA . LYS A 1 437 ? 1.617 38.952 -11.279 1.00 77.88 437 LYS A CA 1
ATOM 3516 C C . LYS A 1 437 ? 2.831 38.043 -11.089 1.00 77.88 437 LYS A C 1
ATOM 3518 O O . LYS A 1 437 ? 3.957 38.515 -11.179 1.00 77.88 437 LYS A O 1
ATOM 3523 N N . GLU A 1 438 ? 2.587 36.765 -10.815 1.00 83.25 438 GLU A N 1
ATOM 3524 C CA . GLU A 1 438 ? 3.605 35.737 -10.572 1.00 83.25 438 GLU A CA 1
ATOM 3525 C C . GLU A 1 438 ? 3.175 34.428 -11.243 1.00 83.25 438 GLU A C 1
ATOM 3527 O O . GLU A 1 438 ? 1.974 34.144 -11.336 1.00 83.25 438 GLU A O 1
ATOM 3532 N N . VAL A 1 439 ? 4.159 33.646 -11.689 1.00 85.25 439 VAL A N 1
ATOM 3533 C CA . VAL A 1 439 ? 3.978 32.316 -12.280 1.00 85.25 439 VAL A CA 1
ATOM 3534 C C . VAL A 1 439 ? 4.780 31.308 -11.468 1.00 85.25 439 VAL A C 1
ATOM 3536 O O . VAL A 1 439 ? 5.933 31.571 -11.135 1.00 85.25 439 VAL A O 1
ATOM 3539 N N . PHE A 1 440 ? 4.169 30.168 -11.167 1.00 87.31 440 PHE A N 1
ATOM 3540 C CA . PHE A 1 440 ? 4.798 29.048 -10.477 1.00 87.31 440 PHE A CA 1
ATOM 3541 C C . PHE A 1 440 ? 4.682 27.793 -11.334 1.00 87.31 440 PHE A C 1
ATOM 3543 O O . PHE A 1 440 ? 3.633 27.545 -11.930 1.00 87.31 440 PHE A O 1
ATOM 3550 N N . VAL A 1 441 ? 5.743 26.991 -11.375 1.00 90.56 441 VAL A N 1
ATOM 3551 C CA . VAL A 1 441 ? 5.737 25.672 -12.012 1.00 90.56 441 VAL A CA 1
ATOM 3552 C C . VAL A 1 441 ? 5.904 24.622 -10.930 1.00 90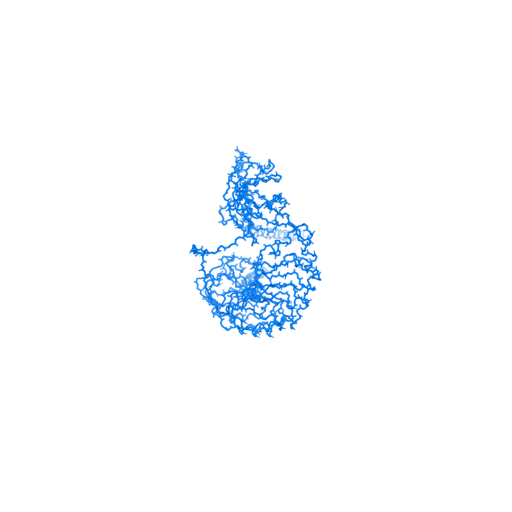.56 441 VAL A C 1
ATOM 3554 O O . VAL A 1 441 ? 6.847 24.685 -10.148 1.00 90.56 441 VAL A O 1
ATOM 3557 N N . PHE A 1 442 ? 5.018 23.637 -10.906 1.00 87.94 442 PHE A N 1
ATOM 3558 C CA . PHE A 1 442 ? 5.166 22.460 -10.063 1.00 87.94 442 PHE A CA 1
ATOM 3559 C C . PHE A 1 442 ? 5.316 21.222 -10.930 1.00 87.94 442 PHE A C 1
ATOM 3561 O O . PHE A 1 442 ? 4.592 21.066 -11.913 1.00 87.94 442 PHE A O 1
ATOM 3568 N N . ARG A 1 443 ? 6.231 20.336 -10.551 1.00 89.38 443 ARG A N 1
ATOM 3569 C CA . ARG A 1 443 ? 6.305 18.975 -11.082 1.00 89.38 443 ARG A CA 1
ATOM 3570 C C . ARG A 1 443 ? 5.588 18.031 -10.134 1.00 89.38 443 ARG A C 1
ATOM 3572 O O . ARG A 1 443 ? 5.785 18.127 -8.926 1.00 89.38 443 ARG A O 1
ATOM 3579 N N . TRP A 1 444 ? 4.779 17.144 -10.692 1.00 82.88 444 TRP A N 1
ATOM 3580 C CA . TRP A 1 444 ? 4.083 16.099 -9.957 1.00 82.88 444 TRP A CA 1
ATOM 3581 C C . TRP A 1 444 ? 4.916 14.824 -9.975 1.00 82.88 444 TRP A C 1
ATOM 3583 O O . TRP A 1 444 ? 5.368 14.384 -11.040 1.00 82.88 444 TRP A O 1
ATOM 3593 N N . GLU A 1 445 ? 5.117 14.259 -8.795 1.00 76.56 445 GLU A N 1
ATOM 3594 C CA . GLU A 1 445 ? 5.812 12.995 -8.591 1.00 76.56 445 GLU A CA 1
ATOM 3595 C C . GLU A 1 445 ? 4.811 11.826 -8.604 1.00 76.56 445 GLU A C 1
ATOM 3597 O O . GLU A 1 445 ? 3.597 12.013 -8.483 1.00 76.56 445 GLU A O 1
ATOM 3602 N N . ALA A 1 446 ? 5.310 10.599 -8.777 1.00 63.53 446 ALA A N 1
ATOM 3603 C CA . ALA A 1 446 ? 4.465 9.406 -8.894 1.00 63.53 446 ALA A CA 1
ATOM 3604 C C . ALA A 1 446 ? 3.639 9.102 -7.626 1.00 63.53 446 ALA A C 1
ATOM 3606 O O . ALA A 1 446 ? 2.589 8.473 -7.718 1.00 63.53 446 ALA A O 1
ATOM 3607 N N . ASP A 1 447 ? 4.092 9.570 -6.461 1.00 56.28 447 ASP A N 1
ATOM 3608 C CA . ASP A 1 447 ? 3.395 9.453 -5.174 1.00 56.28 447 ASP A CA 1
ATOM 3609 C C . ASP A 1 447 ? 2.291 10.513 -4.976 1.00 56.28 447 ASP A C 1
ATOM 3611 O O . ASP A 1 447 ? 1.638 10.548 -3.934 1.00 56.28 447 ASP A O 1
ATOM 3615 N N . GLY A 1 448 ? 2.069 11.375 -5.974 1.00 63.34 448 GLY A N 1
ATOM 3616 C CA . GLY A 1 448 ? 1.082 12.451 -5.939 1.00 63.34 448 GLY A CA 1
ATOM 3617 C C . GLY A 1 448 ? 1.574 13.735 -5.271 1.00 63.34 448 GLY A C 1
ATOM 3618 O O . GLY A 1 448 ? 0.832 14.717 -5.238 1.00 63.34 448 GLY A O 1
ATOM 3619 N N . THR A 1 449 ? 2.812 13.771 -4.769 1.00 69.38 449 THR A N 1
ATOM 3620 C CA . THR A 1 449 ? 3.403 14.997 -4.226 1.00 69.38 449 THR A CA 1
ATOM 3621 C C . THR A 1 449 ? 3.804 15.969 -5.336 1.00 69.38 449 THR A C 1
ATOM 3623 O O . THR A 1 449 ? 3.992 15.597 -6.497 1.00 69.38 449 THR A O 1
ATOM 3626 N N . MET A 1 450 ? 3.928 17.252 -4.982 1.00 77.06 450 MET A N 1
ATOM 3627 C CA . MET A 1 450 ? 4.359 18.298 -5.906 1.00 77.06 450 MET A CA 1
ATOM 3628 C C . MET A 1 450 ? 5.659 18.963 -5.455 1.00 77.06 450 MET A C 1
ATOM 3630 O O . MET A 1 450 ? 5.846 19.275 -4.277 1.00 77.06 450 MET A O 1
ATOM 3634 N N . THR A 1 451 ? 6.531 19.246 -6.417 1.00 83.31 451 THR A N 1
ATOM 3635 C CA . THR A 1 451 ? 7.794 19.957 -6.208 1.00 83.31 451 THR A CA 1
ATOM 3636 C C . THR A 1 451 ? 7.761 21.280 -6.958 1.00 83.31 451 THR A C 1
ATOM 3638 O O . THR A 1 451 ? 7.555 21.302 -8.170 1.00 83.31 451 THR A O 1
ATOM 3641 N N . LEU A 1 452 ? 7.976 22.393 -6.249 1.00 87.81 452 LEU A N 1
ATOM 3642 C CA . LEU A 1 452 ? 8.107 23.715 -6.864 1.00 87.81 452 LEU A CA 1
ATOM 3643 C C . LEU A 1 452 ? 9.423 23.798 -7.652 1.00 87.81 452 LEU A C 1
ATOM 3645 O O . LEU A 1 452 ? 10.494 23.557 -7.097 1.00 87.81 452 LEU A O 1
ATOM 3649 N N . ILE A 1 453 ? 9.333 24.185 -8.922 1.00 89.81 453 ILE A N 1
ATOM 3650 C CA . ILE A 1 453 ? 10.464 24.381 -9.828 1.00 89.81 453 ILE A CA 1
ATOM 3651 C C . ILE A 1 453 ? 10.6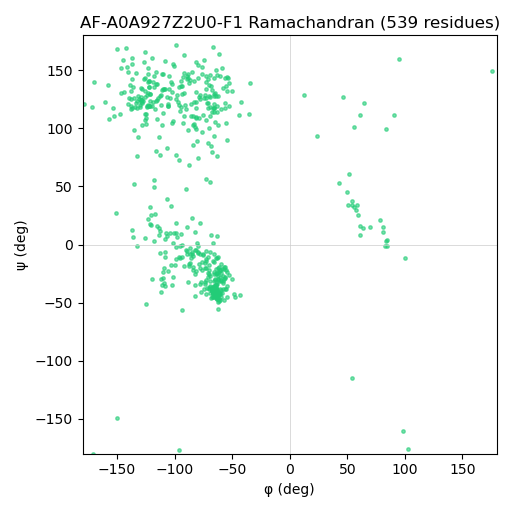29 25.874 -10.105 1.00 89.81 453 ILE A C 1
ATOM 3653 O O . ILE A 1 453 ? 9.665 26.580 -10.405 1.00 89.81 453 ILE A O 1
ATOM 3657 N N . GLU A 1 454 ? 11.869 26.354 -10.026 1.00 91.19 454 GLU A N 1
ATOM 3658 C CA . GLU A 1 454 ? 12.207 27.716 -10.431 1.00 91.19 454 GLU A CA 1
ATOM 3659 C C . GLU A 1 454 ? 11.970 27.894 -11.938 1.00 91.19 454 GLU A C 1
ATOM 3661 O O . GLU A 1 454 ? 12.456 27.115 -12.764 1.00 91.19 454 GLU A O 1
ATOM 3666 N N . CYS A 1 455 ? 11.208 28.926 -12.294 1.00 93.56 455 CYS A N 1
ATOM 3667 C CA . CYS A 1 455 ? 10.855 29.221 -13.673 1.00 93.56 455 CYS A CA 1
ATOM 3668 C C . CYS A 1 455 ? 11.031 30.703 -14.005 1.00 93.56 455 CYS A C 1
ATOM 3670 O O . CYS A 1 455 ? 10.764 31.579 -13.182 1.00 93.56 455 CYS A O 1
ATOM 3672 N N . ASP A 1 456 ? 11.385 30.965 -15.256 1.00 93.50 456 ASP A N 1
ATOM 3673 C CA . ASP A 1 456 ? 11.321 32.279 -15.877 1.00 93.50 456 ASP A CA 1
ATOM 3674 C C . ASP A 1 456 ? 9.993 32.427 -16.628 1.00 93.50 456 ASP A C 1
ATOM 3676 O O . ASP A 1 456 ? 9.537 31.495 -17.297 1.00 93.50 456 ASP A O 1
ATOM 3680 N N . TYR A 1 457 ? 9.393 33.614 -16.559 1.00 91.50 457 TYR A N 1
ATOM 3681 C CA . TYR A 1 457 ? 8.205 33.972 -17.330 1.00 91.50 457 TYR A CA 1
ATOM 3682 C C . TYR A 1 457 ? 8.435 35.288 -18.076 1.00 91.50 457 TYR A C 1
ATOM 3684 O O . TYR A 1 457 ? 8.702 36.316 -17.450 1.00 91.50 457 TYR A O 1
ATOM 3692 N N . ASP A 1 458 ? 8.310 35.255 -19.402 1.00 89.50 458 ASP A N 1
ATOM 3693 C CA . ASP A 1 458 ? 8.420 36.428 -20.274 1.00 89.50 458 ASP A CA 1
ATOM 3694 C C . ASP A 1 458 ? 7.369 36.355 -21.387 1.00 89.50 458 ASP A C 1
ATOM 3696 O O . ASP A 1 458 ? 7.332 35.388 -22.141 1.00 89.50 458 ASP A O 1
ATOM 3700 N N . ASP A 1 459 ? 6.499 37.365 -21.457 1.00 84.94 459 ASP A N 1
ATOM 3701 C CA . ASP A 1 459 ? 5.485 37.557 -22.510 1.00 84.94 459 ASP A CA 1
ATOM 3702 C C . ASP A 1 459 ? 4.728 36.276 -22.927 1.00 84.94 459 ASP A C 1
ATOM 3704 O O . ASP A 1 459 ? 4.691 35.892 -24.095 1.00 84.94 459 ASP A O 1
ATOM 3708 N N . GLY A 1 460 ? 4.153 35.566 -21.950 1.00 86.56 460 GLY A N 1
ATOM 3709 C CA . GLY A 1 460 ? 3.395 34.337 -22.203 1.00 86.56 460 GLY A CA 1
ATOM 3710 C C . GLY A 1 460 ? 4.237 33.070 -22.337 1.00 86.56 460 GLY A C 1
ATOM 3711 O O . GLY A 1 460 ? 3.686 31.985 -22.494 1.00 86.56 460 GLY A O 1
ATOM 3712 N N . VAL A 1 461 ? 5.560 33.164 -22.241 1.00 92.19 461 VAL A N 1
ATOM 3713 C CA . VAL A 1 461 ? 6.467 32.021 -22.334 1.00 92.19 461 VAL A CA 1
ATOM 3714 C C . VAL A 1 461 ? 6.999 31.670 -20.952 1.00 92.19 461 VAL A C 1
ATOM 3716 O O . VAL A 1 461 ? 7.682 32.471 -20.318 1.00 92.19 461 VAL A O 1
ATOM 3719 N N . VAL A 1 462 ? 6.720 30.449 -20.500 1.00 95.25 462 VAL A N 1
ATOM 3720 C CA . VAL A 1 462 ? 7.265 29.880 -19.261 1.00 95.25 462 VAL A CA 1
ATOM 3721 C C . VAL A 1 462 ? 8.464 29.006 -19.611 1.00 95.25 462 VAL A C 1
ATOM 3723 O O . VAL A 1 462 ? 8.372 28.146 -20.486 1.00 95.25 462 VAL A O 1
ATOM 3726 N N . THR A 1 463 ? 9.598 29.211 -18.948 1.00 95.69 463 THR A N 1
ATOM 3727 C CA . THR A 1 463 ? 10.819 28.421 -19.145 1.00 95.69 463 THR A CA 1
ATOM 3728 C C . THR A 1 463 ? 11.346 27.908 -17.813 1.00 95.69 463 THR A C 1
ATOM 3730 O O . THR A 1 463 ? 11.456 28.670 -16.863 1.00 95.69 463 THR A O 1
ATOM 3733 N N . PHE A 1 464 ? 11.711 26.631 -17.741 1.00 95.81 464 PHE A N 1
ATOM 3734 C CA . PHE A 1 464 ? 12.278 26.021 -16.535 1.00 95.81 464 PHE A CA 1
ATOM 3735 C C . PHE A 1 464 ? 13.245 24.884 -16.887 1.00 95.81 464 PHE A C 1
ATOM 3737 O O . PHE A 1 464 ? 13.333 24.463 -18.043 1.00 95.81 464 PHE A O 1
ATOM 3744 N N . GLN A 1 465 ? 14.002 24.406 -15.901 1.00 95.00 465 GLN A N 1
ATOM 3745 C CA . GLN A 1 465 ? 14.838 23.209 -16.028 1.00 95.00 465 GLN A CA 1
ATOM 3746 C C . GLN A 1 465 ? 14.143 22.031 -15.351 1.00 95.00 465 GLN A C 1
ATOM 3748 O O . GLN A 1 465 ? 13.618 22.185 -14.251 1.00 95.00 465 GLN A O 1
ATOM 3753 N N . SER A 1 466 ? 14.174 20.859 -15.979 1.00 92.31 466 SER A N 1
ATOM 3754 C CA . SER A 1 466 ? 13.779 19.613 -15.324 1.00 92.31 466 SER A CA 1
ATOM 3755 C C . SER A 1 466 ? 14.735 18.488 -15.688 1.00 92.31 466 SER A C 1
ATOM 3757 O O . SER A 1 466 ? 15.125 18.329 -16.843 1.00 92.31 466 SER A O 1
ATOM 3759 N N . ASP A 1 467 ? 15.105 17.694 -14.696 1.00 88.75 467 ASP A N 1
ATOM 3760 C CA . ASP A 1 467 ? 15.810 16.419 -14.844 1.00 88.75 467 ASP A CA 1
ATOM 3761 C C . ASP A 1 467 ? 14.864 15.226 -14.998 1.00 88.75 467 ASP A C 1
ATOM 3763 O O . ASP A 1 467 ? 15.307 14.128 -15.328 1.00 88.75 467 ASP A O 1
ATOM 3767 N N . HIS A 1 468 ? 13.565 15.461 -14.819 1.00 87.31 468 HIS A N 1
ATOM 3768 C CA . HIS A 1 468 ? 12.532 14.444 -14.895 1.00 87.31 468 HIS A CA 1
ATOM 3769 C C . HIS A 1 468 ? 11.286 14.977 -15.609 1.00 87.31 468 HIS A C 1
ATOM 3771 O O . HIS A 1 468 ? 10.736 16.014 -15.240 1.00 87.31 468 HIS A O 1
ATOM 3777 N N . PHE A 1 469 ? 10.839 14.278 -16.641 1.00 86.81 469 PHE A N 1
ATOM 3778 C CA . PHE A 1 469 ? 9.615 14.534 -17.382 1.00 86.81 469 PHE A CA 1
ATOM 3779 C C . PHE A 1 469 ? 8.464 13.740 -16.773 1.00 86.81 469 PHE A C 1
ATOM 3781 O O . PHE A 1 469 ? 8.522 12.511 -16.707 1.00 86.81 469 PHE A O 1
ATOM 3788 N N . SER A 1 470 ? 7.442 14.470 -16.329 1.00 81.75 470 SER A N 1
ATOM 3789 C CA . SER A 1 470 ? 6.194 13.961 -15.763 1.00 81.75 470 SER A CA 1
ATOM 3790 C C . SER A 1 470 ? 5.047 14.943 -16.070 1.00 81.75 470 SER A C 1
ATOM 3792 O O . SER A 1 470 ? 5.055 15.629 -17.098 1.00 81.75 470 SER A O 1
ATOM 3794 N N . ILE A 1 471 ? 4.053 15.022 -15.182 1.00 86.88 471 ILE A N 1
ATOM 3795 C CA . ILE A 1 471 ? 3.018 16.052 -15.222 1.00 86.88 471 ILE A CA 1
ATOM 3796 C C . ILE A 1 471 ? 3.568 17.325 -14.575 1.00 86.88 471 ILE A C 1
ATOM 3798 O O . ILE A 1 471 ? 4.091 17.309 -13.461 1.00 86.88 471 ILE A O 1
ATOM 3802 N N . PHE A 1 472 ? 3.395 18.449 -15.258 1.00 89.56 472 PHE A N 1
ATOM 3803 C CA . PHE A 1 472 ? 3.708 19.777 -14.749 1.00 89.56 472 PHE A CA 1
ATOM 3804 C C . PHE A 1 472 ? 2.433 20.600 -14.616 1.00 89.56 472 PHE A C 1
ATOM 3806 O O . PHE A 1 472 ? 1.598 20.602 -15.522 1.00 89.56 472 PHE A O 1
ATOM 3813 N N . SER A 1 473 ? 2.298 21.345 -13.521 1.00 88.06 473 SER A N 1
ATOM 3814 C CA . SER A 1 473 ? 1.261 22.364 -13.375 1.00 88.06 473 SER A CA 1
ATOM 3815 C C . SER A 1 473 ? 1.854 23.764 -13.361 1.00 88.06 473 SER A C 1
ATOM 3817 O O . SER A 1 473 ? 2.807 24.030 -12.632 1.00 88.06 473 SER A O 1
ATOM 3819 N N . ILE A 1 474 ? 1.255 24.665 -14.133 1.00 87.44 474 ILE A N 1
ATOM 3820 C CA . ILE A 1 474 ? 1.589 26.087 -14.169 1.00 87.44 474 ILE A CA 1
ATOM 3821 C C . ILE A 1 474 ? 0.480 26.847 -13.451 1.00 87.44 474 ILE A C 1
ATOM 3823 O O . ILE A 1 474 ? -0.670 26.813 -13.890 1.00 87.44 474 ILE A O 1
ATOM 3827 N N . VAL A 1 475 ? 0.833 27.550 -12.378 1.00 84.56 475 VAL A N 1
ATOM 3828 C CA . VAL A 1 475 ? -0.077 28.404 -11.608 1.00 84.56 475 VAL A CA 1
ATOM 3829 C C . VAL A 1 475 ? 0.239 29.855 -11.897 1.00 84.56 475 VAL A C 1
ATOM 3831 O O . VAL A 1 475 ? 1.378 30.292 -11.738 1.00 84.56 475 VAL A O 1
ATOM 3834 N N . MET A 1 476 ? -0.775 30.621 -12.283 1.00 80.62 476 MET A N 1
ATOM 3835 C CA . MET A 1 476 ? -0.647 32.058 -12.507 1.00 80.62 476 MET A CA 1
ATOM 3836 C C . MET A 1 476 ? -1.490 32.828 -11.500 1.00 80.62 476 MET A C 1
ATOM 3838 O O . MET A 1 476 ? -2.710 32.653 -11.428 1.00 80.62 476 MET A O 1
ATOM 3842 N N . THR A 1 477 ? -0.849 33.740 -10.771 1.00 76.94 477 THR A N 1
ATOM 3843 C CA . THR A 1 477 ? -1.546 34.700 -9.909 1.00 76.94 477 THR A CA 1
ATOM 3844 C C . THR A 1 477 ? -1.804 35.989 -10.679 1.00 76.94 477 THR A C 1
ATOM 3846 O O . THR A 1 477 ? -0.995 36.410 -11.510 1.00 76.94 477 THR A O 1
ATOM 3849 N N . LYS A 1 478 ? -2.942 36.637 -10.427 1.00 70.88 478 LYS A N 1
ATOM 3850 C CA . LYS A 1 478 ? -3.347 37.855 -11.141 1.00 70.88 478 LYS A CA 1
ATOM 3851 C C . LYS A 1 478 ? -3.304 39.076 -10.234 1.00 70.88 478 LYS A C 1
ATOM 3853 O O . LYS A 1 478 ? -3.597 39.000 -9.040 1.00 70.88 478 LYS A O 1
ATOM 3858 N N . ILE A 1 479 ? -2.973 40.228 -10.814 1.00 60.47 479 ILE A N 1
ATOM 3859 C CA . ILE A 1 479 ? -3.187 41.519 -10.160 1.00 60.47 479 ILE A CA 1
ATOM 3860 C C . ILE A 1 479 ? -4.695 41.767 -10.148 1.00 60.47 479 ILE A C 1
ATOM 3862 O O . ILE A 1 479 ? -5.313 41.904 -11.203 1.00 60.47 479 ILE A O 1
ATOM 3866 N N . ILE A 1 480 ? -5.289 41.851 -8.958 1.00 55.50 480 ILE A N 1
ATOM 3867 C CA . ILE A 1 480 ? -6.660 42.341 -8.808 1.00 55.50 480 ILE A CA 1
ATOM 3868 C C . ILE A 1 480 ? -6.640 43.809 -9.245 1.00 55.50 480 ILE A C 1
ATOM 3870 O O . ILE A 1 480 ? -6.088 44.660 -8.549 1.00 55.50 480 ILE A O 1
ATOM 3874 N N . SER A 1 481 ? -7.175 44.110 -10.428 1.00 45.56 481 SER A N 1
ATOM 3875 C CA . SER A 1 481 ? -7.307 45.490 -10.884 1.00 45.56 481 SER A CA 1
ATOM 3876 C C . SER A 1 481 ? -8.378 46.189 -10.044 1.00 45.56 481 SER A C 1
ATOM 3878 O O . SER A 1 481 ? -9.575 46.026 -10.292 1.00 45.56 481 SER A O 1
ATOM 3880 N N . ASP A 1 482 ? -7.945 46.976 -9.062 1.00 43.53 482 ASP A N 1
ATOM 3881 C CA . ASP A 1 482 ? -8.745 48.043 -8.462 1.00 43.53 482 ASP A CA 1
ATOM 3882 C C . ASP A 1 482 ? -8.949 49.143 -9.515 1.00 43.53 482 ASP A C 1
ATOM 3884 O O . ASP A 1 482 ? -8.260 50.157 -9.514 1.00 43.53 482 ASP A O 1
ATOM 3888 N N . ASP A 1 483 ? -9.884 48.945 -10.444 1.00 37.44 483 ASP A N 1
ATOM 3889 C CA . ASP A 1 483 ? -10.325 50.015 -11.341 1.00 37.44 483 ASP A CA 1
ATOM 3890 C C . ASP A 1 483 ? -11.852 50.063 -11.415 1.00 37.44 483 ASP A C 1
ATOM 3892 O O . ASP A 1 483 ? -12.515 49.636 -12.359 1.00 37.44 483 ASP A O 1
ATOM 3896 N N . ASN A 1 484 ? -12.423 50.610 -10.345 1.00 31.80 484 ASN A N 1
ATOM 3897 C CA . ASN A 1 484 ? -13.235 51.811 -10.474 1.00 31.80 484 ASN A CA 1
ATOM 3898 C C . ASN A 1 484 ? -13.275 52.522 -9.124 1.00 31.80 484 ASN A C 1
ATOM 3900 O O . ASN A 1 484 ? -13.960 52.110 -8.191 1.00 31.80 484 ASN A O 1
ATOM 3904 N N . GLY A 1 485 ? -12.570 53.650 -9.052 1.00 42.91 485 GLY A N 1
ATOM 3905 C CA . GLY A 1 485 ? -12.807 54.676 -8.050 1.00 42.91 485 GLY A CA 1
ATOM 3906 C C . GLY A 1 485 ? -14.205 55.272 -8.209 1.00 42.91 485 GLY A C 1
ATOM 3907 O O . GLY A 1 485 ? -14.349 56.376 -8.720 1.00 42.91 485 GLY A O 1
ATOM 3908 N N . ASN A 1 486 ? -15.232 54.542 -7.782 1.00 31.70 486 ASN A N 1
ATOM 3909 C CA . ASN A 1 486 ? -16.389 55.080 -7.084 1.00 31.70 486 ASN A CA 1
ATOM 3910 C C . ASN A 1 486 ? -17.251 53.947 -6.518 1.00 31.70 486 ASN A C 1
ATOM 3912 O O . ASN A 1 486 ? -17.564 52.982 -7.205 1.00 31.70 486 ASN A O 1
ATOM 3916 N N . ASP A 1 487 ? -17.722 54.203 -5.302 1.00 31.77 487 ASP A N 1
ATOM 3917 C CA . ASP A 1 487 ? -18.759 53.497 -4.551 1.00 31.77 487 ASP A CA 1
ATOM 3918 C C . ASP A 1 487 ? -18.367 52.232 -3.761 1.00 31.77 487 ASP A C 1
ATOM 3920 O O . ASP A 1 487 ? -18.283 51.122 -4.268 1.00 31.77 487 ASP A O 1
ATOM 3924 N N . ASN A 1 488 ? -18.181 52.480 -2.458 1.00 33.16 488 ASN A N 1
ATOM 3925 C CA . ASN A 1 488 ? -18.705 51.749 -1.300 1.00 33.16 488 ASN A CA 1
ATOM 3926 C C . ASN A 1 488 ? -18.635 50.211 -1.270 1.00 33.16 488 ASN A C 1
ATOM 3928 O O . ASN A 1 488 ? -19.149 49.494 -2.117 1.00 33.16 488 ASN A O 1
ATOM 3932 N N . GLY A 1 489 ? -18.053 49.716 -0.174 1.00 40.38 489 GLY A N 1
ATOM 3933 C CA . GLY A 1 489 ? -17.669 48.325 0.018 1.00 40.38 489 GLY A CA 1
ATOM 3934 C C . GLY A 1 489 ? -18.750 47.289 -0.278 1.00 40.38 489 GLY A C 1
ATOM 3935 O O . GLY A 1 489 ? -19.862 47.368 0.228 1.00 40.38 489 GLY A O 1
ATOM 3936 N N . SER A 1 490 ? -18.372 46.263 -1.039 1.00 39.38 490 SER A N 1
ATOM 3937 C CA . SER A 1 490 ? -19.242 45.118 -1.329 1.00 39.38 490 SER A CA 1
ATOM 3938 C C . SER A 1 490 ? -18.497 43.799 -1.587 1.00 39.38 490 SER A C 1
ATOM 3940 O O . SER A 1 490 ? -19.032 42.905 -2.225 1.00 39.38 490 SER A O 1
ATOM 3942 N N . LYS A 1 491 ? -17.288 43.605 -1.037 1.00 35.22 491 LYS A N 1
ATOM 3943 C CA . LYS A 1 491 ? -16.672 42.258 -0.914 1.00 35.22 491 LYS A CA 1
ATOM 3944 C C . LYS A 1 491 ? -16.359 41.847 0.526 1.00 35.22 491 LYS A C 1
ATOM 3946 O O . LYS A 1 491 ? -15.638 40.897 0.781 1.00 35.22 491 LYS A O 1
ATOM 3951 N N . ASN A 1 492 ? -16.965 42.548 1.482 1.00 35.47 492 ASN A N 1
ATOM 3952 C CA . ASN A 1 492 ? -16.949 42.186 2.900 1.00 35.47 492 ASN A CA 1
ATOM 3953 C C . ASN A 1 492 ? -18.360 41.827 3.410 1.00 35.47 492 ASN A C 1
ATOM 3955 O O . ASN A 1 492 ? -18.609 41.843 4.615 1.00 35.47 492 ASN A O 1
ATOM 3959 N N . GLU A 1 493 ? -19.307 41.571 2.496 1.00 36.38 493 GLU A N 1
ATOM 3960 C CA . GLU A 1 493 ? -20.715 41.333 2.833 1.00 36.38 493 GLU A CA 1
ATOM 3961 C C . GLU A 1 493 ? -21.119 39.855 2.818 1.00 36.38 493 GLU A C 1
ATOM 3963 O O . GLU A 1 493 ? -21.943 39.482 3.645 1.00 36.38 493 GLU A O 1
ATOM 3968 N N . GLU A 1 494 ? -20.484 38.975 2.037 1.00 36.00 494 GLU A N 1
ATOM 3969 C CA . GLU A 1 494 ? -20.808 37.535 2.092 1.00 36.00 494 GLU A CA 1
ATOM 3970 C C . GLU A 1 494 ? -20.356 36.890 3.416 1.00 36.00 494 GLU A C 1
ATOM 3972 O O . GLU A 1 494 ? -21.114 36.141 4.034 1.00 36.00 494 GLU A O 1
ATOM 3977 N N . TRP A 1 495 ? -19.218 37.318 3.981 1.00 31.28 495 TRP A N 1
ATOM 3978 C CA . TRP A 1 495 ? -18.796 36.897 5.327 1.00 31.28 495 TRP A CA 1
ATOM 3979 C C . TRP A 1 495 ? -19.567 37.606 6.463 1.00 31.28 495 TRP A C 1
ATOM 3981 O O . TRP A 1 495 ? -19.707 37.079 7.570 1.00 31.28 495 TRP A O 1
ATOM 3991 N N . LYS A 1 496 ? -20.158 38.783 6.200 1.00 33.38 496 LYS A N 1
ATOM 3992 C CA . LYS A 1 496 ? -21.075 39.446 7.149 1.00 33.38 496 LYS A CA 1
ATOM 3993 C C . LYS A 1 496 ? -22.497 38.895 7.089 1.00 33.38 496 LYS A C 1
ATOM 3995 O O . LYS A 1 496 ? -23.206 39.008 8.090 1.00 33.38 496 LYS A O 1
ATOM 4000 N N . MET A 1 497 ? -22.915 38.270 5.991 1.00 29.88 497 MET A N 1
ATOM 4001 C CA . MET A 1 497 ? -24.254 37.697 5.868 1.00 29.88 497 MET A CA 1
ATOM 4002 C C . MET A 1 497 ? -24.374 36.396 6.674 1.00 29.88 497 MET A C 1
ATOM 4004 O O . MET A 1 497 ? -25.353 36.245 7.411 1.00 29.88 497 MET A O 1
ATOM 4008 N N . ALA A 1 498 ? -23.322 35.565 6.702 1.00 33.38 498 ALA A N 1
ATOM 4009 C CA . ALA A 1 498 ? -23.234 34.389 7.580 1.00 33.38 498 ALA A CA 1
ATOM 4010 C C . ALA A 1 498 ? -23.193 34.751 9.081 1.00 33.38 498 ALA A C 1
ATOM 4012 O O . ALA A 1 498 ? -23.735 34.029 9.918 1.00 33.38 498 ALA A O 1
ATOM 4013 N N . ASN A 1 499 ? -22.648 35.921 9.438 1.00 34.44 499 ASN A N 1
ATOM 4014 C CA . ASN A 1 499 ? -22.594 36.395 10.827 1.00 34.44 499 ASN A CA 1
ATOM 4015 C C . ASN A 1 499 ? -23.759 37.336 11.217 1.00 34.44 499 ASN A C 1
ATOM 4017 O O . ASN A 1 499 ? -23.875 37.766 12.369 1.00 34.44 499 ASN A O 1
ATOM 4021 N N . SER A 1 500 ? -24.666 37.650 10.284 1.00 33.91 500 SER A N 1
ATOM 4022 C CA . SER A 1 500 ? -25.866 38.451 10.564 1.00 33.91 500 SER A CA 1
ATOM 4023 C C . SER A 1 500 ? -27.009 37.617 11.150 1.00 33.91 500 SER A C 1
ATOM 4025 O O . SER A 1 500 ? -27.787 38.139 11.948 1.00 33.91 500 SER A O 1
ATOM 4027 N N . LEU A 1 501 ? -27.061 36.306 10.883 1.00 36.88 501 LEU A N 1
ATOM 4028 C CA . LEU A 1 501 ? -28.087 35.402 11.423 1.00 36.88 501 LEU A CA 1
ATOM 4029 C C . LEU A 1 501 ? -28.014 35.233 12.953 1.00 36.88 501 LEU A C 1
ATOM 4031 O O . LEU A 1 501 ? -29.048 35.031 13.584 1.00 36.88 501 LEU A O 1
ATOM 4035 N N . LYS A 1 502 ? -26.853 35.457 13.589 1.00 41.56 502 LYS A N 1
ATOM 4036 C CA . LYS A 1 502 ? -26.726 35.493 15.064 1.00 41.56 502 LYS A CA 1
ATOM 4037 C C . LYS A 1 502 ? -27.186 36.815 15.704 1.00 41.56 502 LYS A C 1
ATOM 4039 O O . LYS A 1 502 ? -27.490 36.835 16.895 1.00 41.56 502 LYS A O 1
ATOM 4044 N N . LYS A 1 503 ? -27.321 37.913 14.943 1.00 40.75 503 LYS A N 1
ATOM 4045 C CA . LYS A 1 503 ? -27.840 39.203 15.455 1.00 40.75 503 LYS A CA 1
ATOM 4046 C C . LYS A 1 503 ? -29.367 39.298 15.463 1.00 40.75 503 LYS A C 1
ATOM 4048 O O . LYS A 1 503 ? -29.910 40.116 16.206 1.00 40.75 503 LYS A O 1
ATOM 4053 N N . TRP A 1 504 ? -30.060 38.463 14.689 1.00 38.34 504 TRP A N 1
ATOM 4054 C CA . TRP A 1 504 ? -31.525 38.457 14.633 1.00 38.34 504 TRP A CA 1
ATOM 4055 C C . TRP A 1 504 ? -32.176 37.463 15.592 1.00 38.34 504 TRP A C 1
ATOM 4057 O O . TRP A 1 504 ? -33.369 37.594 15.821 1.00 38.34 504 TRP A O 1
ATOM 4067 N N . ILE A 1 505 ? -31.442 36.544 16.228 1.00 45.00 505 ILE A N 1
ATOM 4068 C CA . ILE A 1 505 ? -32.019 35.624 17.229 1.00 45.00 505 ILE A CA 1
ATOM 4069 C C . ILE A 1 505 ? -32.643 36.392 18.415 1.00 45.00 505 ILE A C 1
ATOM 4071 O O . ILE A 1 505 ? -33.805 36.131 18.736 1.00 45.00 505 ILE A O 1
ATOM 4075 N N . PRO A 1 506 ? -31.992 37.420 19.005 1.00 48.47 506 PRO A N 1
ATOM 4076 C CA . PRO A 1 506 ? -32.633 38.244 20.030 1.00 48.47 506 PRO A CA 1
ATOM 4077 C C . PRO A 1 506 ? -33.822 39.040 19.477 1.00 48.47 506 PRO A C 1
ATOM 4079 O O . PRO A 1 506 ? -34.832 39.189 20.159 1.00 48.47 506 PRO A O 1
ATOM 4082 N N . LEU A 1 507 ? -33.737 39.527 18.232 1.00 41.72 507 LEU A N 1
ATOM 4083 C CA . LEU A 1 507 ? -34.799 40.323 17.613 1.00 41.72 507 LEU A CA 1
ATOM 4084 C C . LEU A 1 507 ? -36.024 39.473 17.246 1.00 41.72 507 LEU A C 1
ATOM 4086 O O . LEU A 1 507 ? -37.146 39.923 17.435 1.00 41.72 507 LEU A O 1
ATOM 4090 N N . ALA A 1 508 ? -35.827 38.238 16.784 1.00 45.94 508 ALA A N 1
ATOM 4091 C CA . ALA A 1 508 ? -36.872 37.267 16.482 1.00 45.94 508 ALA A CA 1
ATOM 4092 C C . ALA A 1 508 ? -37.575 36.810 17.764 1.00 45.94 508 ALA A C 1
ATOM 4094 O O . ALA A 1 508 ? -38.802 36.760 17.799 1.00 45.94 508 ALA A O 1
ATOM 4095 N N . ILE A 1 509 ? -36.826 36.593 18.853 1.00 52.34 509 ILE A N 1
ATOM 4096 C CA . ILE A 1 509 ? -37.398 36.332 20.182 1.00 52.34 509 ILE A CA 1
ATOM 4097 C C . ILE A 1 509 ? -38.205 37.547 20.666 1.00 52.34 509 ILE A C 1
ATOM 4099 O O . ILE A 1 509 ? -39.332 37.384 21.128 1.00 52.34 509 ILE A O 1
ATOM 4103 N N . ILE A 1 510 ? -37.699 38.775 20.500 1.00 57.03 510 ILE A N 1
ATOM 4104 C CA . ILE A 1 510 ? -38.432 40.002 20.855 1.00 57.03 510 ILE A CA 1
ATOM 4105 C C . ILE A 1 510 ? -39.691 40.175 19.990 1.00 57.03 510 ILE A C 1
ATOM 4107 O O . ILE A 1 510 ? -40.737 40.535 20.523 1.00 57.03 510 ILE A O 1
ATOM 4111 N N . VAL A 1 511 ? -39.638 39.886 18.687 1.00 54.03 511 VAL A N 1
ATOM 4112 C CA . VAL A 1 511 ? -40.796 39.951 17.779 1.00 54.03 511 VAL A CA 1
ATOM 4113 C C . VAL A 1 511 ? -41.843 38.902 18.150 1.00 54.03 511 VAL A C 1
ATOM 4115 O O . VAL A 1 511 ? -43.025 39.233 18.194 1.00 54.03 511 VAL A O 1
ATOM 4118 N N . VAL A 1 512 ? -41.438 37.678 18.501 1.00 54.69 512 VAL A N 1
ATOM 4119 C CA . VAL A 1 512 ? -42.353 36.629 18.984 1.00 54.69 512 VAL A CA 1
ATOM 4120 C C . VAL A 1 512 ? -42.976 37.026 20.326 1.00 54.69 512 VAL A C 1
ATOM 4122 O O . VAL A 1 512 ? -44.189 36.908 20.492 1.00 54.69 512 VAL A O 1
ATOM 4125 N N . VAL A 1 513 ? -42.202 37.587 21.260 1.00 60.16 513 VAL A N 1
ATOM 4126 C CA . VAL A 1 513 ? -42.722 38.087 22.546 1.00 60.16 513 VAL A CA 1
ATOM 4127 C C . VAL A 1 513 ? -43.684 39.263 22.341 1.00 60.16 513 VAL A C 1
ATOM 4129 O O . VAL A 1 513 ? -44.766 39.276 22.928 1.00 60.16 513 VAL A O 1
ATOM 4132 N N . LEU A 1 514 ? -43.353 40.226 21.476 1.00 59.59 514 LEU A N 1
ATOM 4133 C CA . LEU A 1 514 ? -44.230 41.353 21.144 1.00 59.59 514 LEU A CA 1
ATOM 4134 C C . LEU A 1 514 ? -45.502 40.892 20.425 1.00 59.59 514 LEU A C 1
ATOM 4136 O O . LEU A 1 514 ? -46.574 41.420 20.712 1.00 59.59 514 LEU A O 1
ATOM 4140 N N . PHE A 1 515 ? -45.416 39.885 19.553 1.00 55.31 515 PHE A N 1
ATOM 4141 C CA . PHE A 1 515 ? -46.572 39.289 18.887 1.00 55.31 515 PHE A CA 1
ATOM 4142 C C . PHE A 1 515 ? -47.494 38.586 19.890 1.00 55.31 515 PHE A C 1
ATOM 4144 O O . PHE A 1 515 ? -48.702 38.812 19.871 1.00 55.31 515 PHE A O 1
ATOM 4151 N N . VAL A 1 516 ? -46.941 37.822 20.838 1.00 61.16 516 VAL A N 1
ATOM 4152 C CA . VAL A 1 516 ? -47.713 37.182 21.919 1.00 61.16 516 VAL A CA 1
ATOM 4153 C C . VAL A 1 516 ? -48.379 38.227 22.825 1.00 61.16 516 VAL A C 1
ATOM 4155 O O . VAL A 1 516 ? -49.549 38.074 23.185 1.00 61.16 516 VAL A O 1
ATOM 4158 N N . VAL A 1 517 ? -47.691 39.328 23.146 1.00 66.25 517 VAL A N 1
ATOM 4159 C CA . VAL A 1 517 ? -48.263 40.444 23.923 1.00 66.25 517 VAL A CA 1
ATOM 4160 C C . VAL A 1 517 ? -49.365 41.166 23.139 1.00 66.25 517 VAL A C 1
ATOM 4162 O O . VAL A 1 517 ? -50.423 41.450 23.702 1.00 66.25 517 VAL A O 1
ATOM 4165 N N . LEU A 1 518 ? -49.170 41.424 21.843 1.00 57.84 518 LEU A N 1
ATOM 4166 C CA . LEU A 1 518 ? -50.155 42.082 20.980 1.00 57.84 518 LEU A CA 1
ATOM 4167 C C . LEU A 1 518 ? -51.415 41.223 20.811 1.00 57.84 518 LEU A C 1
ATOM 4169 O O . LEU A 1 518 ? -52.526 41.729 20.968 1.00 57.84 518 LEU A O 1
ATOM 4173 N N . VAL A 1 519 ? -51.255 39.917 20.572 1.00 59.56 519 VAL A N 1
ATOM 4174 C CA . VAL A 1 519 ? -52.363 38.952 20.532 1.00 59.56 519 VAL A CA 1
ATOM 4175 C C . VAL A 1 519 ? -53.077 38.914 21.885 1.00 59.56 519 VAL A C 1
ATOM 4177 O O . VAL A 1 519 ? -54.306 38.958 21.923 1.00 59.56 519 VAL A O 1
ATOM 4180 N N . GLY A 1 520 ? -52.341 38.946 23.000 1.00 59.16 520 GLY A N 1
ATOM 4181 C CA . GLY A 1 520 ? -52.911 39.057 24.345 1.00 59.16 520 GLY A CA 1
ATOM 4182 C C . GLY A 1 520 ? -53.754 40.323 24.555 1.00 59.16 520 GLY A C 1
ATOM 4183 O O . GLY A 1 520 ? -54.846 40.244 25.120 1.00 59.16 520 GLY A O 1
ATOM 4184 N N . ILE A 1 521 ? -53.302 41.480 24.060 1.00 66.88 521 ILE A N 1
ATOM 4185 C CA . ILE A 1 521 ? -54.035 42.757 24.138 1.00 66.88 521 ILE A CA 1
ATOM 4186 C C . ILE A 1 521 ? -55.276 42.742 23.237 1.00 66.88 521 ILE A C 1
ATOM 4188 O O . ILE A 1 521 ? -56.341 43.193 23.658 1.00 66.88 521 ILE A O 1
ATOM 4192 N N . ILE A 1 522 ? -55.173 42.196 22.022 1.00 58.75 522 ILE A N 1
ATOM 4193 C CA . ILE A 1 522 ? -56.305 42.069 21.093 1.00 58.75 522 ILE A CA 1
ATOM 4194 C C . ILE A 1 522 ? -57.373 41.148 21.687 1.00 58.75 522 ILE A C 1
ATOM 4196 O O . ILE A 1 522 ? -58.551 41.503 21.703 1.00 58.75 522 ILE A O 1
ATOM 4200 N N . VAL A 1 523 ? -56.976 40.003 22.247 1.00 56.22 523 VAL A N 1
ATOM 4201 C CA . VAL A 1 523 ? -57.891 39.079 22.931 1.00 56.22 523 VAL A CA 1
ATOM 4202 C C . VAL A 1 523 ? -58.510 39.742 24.165 1.00 56.22 523 VAL A C 1
ATOM 4204 O O . VAL A 1 523 ? -59.718 39.628 24.376 1.00 56.22 523 VAL A O 1
ATOM 4207 N N . TYR A 1 524 ? -57.733 40.506 24.940 1.00 61.31 524 TYR A N 1
ATOM 4208 C CA . TYR A 1 524 ? -58.255 41.291 26.060 1.00 61.31 524 TYR A CA 1
ATOM 4209 C C . TYR A 1 524 ? -59.298 42.326 25.611 1.00 61.31 524 TYR A C 1
ATOM 4211 O O . TYR A 1 524 ? -60.345 42.437 26.247 1.00 61.31 524 TYR A O 1
ATOM 4219 N N . GLU A 1 525 ? -59.073 43.042 24.507 1.00 57.69 525 GLU A N 1
ATOM 4220 C CA . GLU A 1 525 ? -60.028 44.031 23.997 1.00 57.69 525 GLU A CA 1
ATOM 4221 C C . GLU A 1 525 ? -61.269 43.412 23.343 1.00 57.69 525 GLU A C 1
ATOM 4223 O O . GLU A 1 525 ? -62.370 43.949 23.479 1.00 57.69 525 GLU A O 1
ATOM 4228 N N . ILE A 1 526 ? -61.145 42.247 22.703 1.00 60.06 526 ILE A N 1
ATOM 4229 C CA . ILE A 1 526 ? -62.299 41.477 22.216 1.00 60.06 526 ILE A CA 1
ATOM 4230 C C . ILE A 1 526 ? -63.168 41.038 23.401 1.00 60.06 526 ILE A C 1
ATOM 4232 O O . ILE A 1 526 ? -64.380 41.258 23.390 1.00 60.06 526 ILE A O 1
ATOM 4236 N N . ILE A 1 527 ? -62.552 40.504 24.461 1.00 54.53 527 ILE A N 1
ATOM 4237 C CA . ILE A 1 527 ? -63.250 40.094 25.687 1.00 54.53 527 ILE A CA 1
ATOM 4238 C C . ILE A 1 527 ? -63.856 41.308 26.404 1.00 54.53 527 ILE A C 1
ATOM 4240 O O . ILE A 1 527 ? -64.993 41.242 26.875 1.00 54.53 527 ILE A O 1
ATOM 4244 N N . ARG A 1 528 ? -63.146 42.441 26.456 1.00 58.19 528 ARG A N 1
ATOM 4245 C CA . ARG A 1 528 ? -63.649 43.701 27.017 1.00 58.19 528 ARG A CA 1
ATOM 4246 C C . ARG A 1 528 ? -64.868 44.197 26.237 1.00 58.19 528 ARG A C 1
ATOM 4248 O O . ARG A 1 528 ? -65.876 44.513 26.862 1.00 58.19 528 ARG A O 1
ATOM 4255 N N . ARG A 1 529 ? -64.832 44.215 24.900 1.00 52.59 529 ARG A N 1
ATOM 4256 C CA . ARG A 1 529 ? -65.974 44.613 24.051 1.00 52.59 529 ARG A CA 1
ATOM 4257 C C . ARG A 1 529 ? -67.175 43.672 24.182 1.00 52.59 529 ARG A C 1
ATOM 4259 O O . ARG A 1 529 ? -68.304 44.155 24.220 1.00 52.59 529 ARG A O 1
ATOM 4266 N N . GLU A 1 530 ? -66.955 42.366 24.311 1.00 53.62 530 GLU A N 1
ATOM 4267 C CA . GLU A 1 530 ? -68.001 41.372 24.617 1.00 53.62 530 GLU A CA 1
ATOM 4268 C C . GLU A 1 530 ? -68.641 41.610 25.999 1.00 53.62 530 GLU A C 1
ATOM 4270 O O . GLU A 1 530 ? -69.866 41.590 26.144 1.00 53.62 530 GLU A O 1
ATOM 4275 N N . LEU A 1 531 ? -67.827 41.919 27.015 1.00 50.41 531 LEU A N 1
ATOM 4276 C CA . LEU A 1 531 ? -68.293 42.279 28.358 1.00 50.41 531 LEU A CA 1
ATOM 4277 C C . LEU A 1 531 ? -69.085 43.594 28.373 1.00 50.41 531 LEU A C 1
ATOM 4279 O O . LEU A 1 531 ? -70.106 43.666 29.053 1.00 50.41 531 LEU A O 1
ATOM 4283 N N . TYR A 1 532 ? -68.672 44.609 27.605 1.00 52.22 532 TYR A N 1
ATOM 4284 C CA . TYR A 1 532 ? -69.420 45.866 27.480 1.00 52.22 532 TYR A CA 1
ATOM 4285 C C . TYR A 1 532 ? -70.729 45.698 26.696 1.00 52.22 532 TYR A C 1
ATOM 4287 O O . TYR A 1 532 ? -71.748 46.225 27.138 1.00 52.22 532 TYR A O 1
ATOM 4295 N N . LYS A 1 533 ? -70.763 44.887 25.627 1.00 47.03 533 LYS A N 1
ATOM 4296 C CA . LYS A 1 533 ? -72.014 44.542 24.920 1.00 47.03 533 LYS A CA 1
ATOM 4297 C C . LYS A 1 533 ? -73.026 43.836 25.831 1.00 47.03 533 LYS A C 1
ATOM 4299 O O . LYS A 1 533 ? -74.215 44.133 25.767 1.00 47.03 533 LYS A O 1
ATOM 4304 N N . LYS A 1 534 ? -72.570 42.956 26.731 1.00 47.97 534 LYS A N 1
ATOM 4305 C CA . LYS A 1 534 ? -73.436 42.309 27.738 1.00 47.97 534 LYS A CA 1
ATOM 4306 C C . LYS A 1 534 ? -73.923 43.254 28.843 1.00 47.97 534 LYS A C 1
ATOM 4308 O O . LYS A 1 534 ? -74.958 42.980 29.444 1.00 47.97 534 LYS A O 1
ATOM 4313 N N . ILE A 1 535 ? -73.208 44.346 29.115 1.00 50.09 535 ILE A N 1
ATOM 4314 C CA . ILE A 1 535 ? -73.628 45.384 30.073 1.00 50.09 535 ILE A CA 1
ATOM 4315 C C . ILE A 1 535 ? -74.610 46.371 29.418 1.00 50.09 535 ILE A C 1
ATOM 4317 O O . ILE A 1 535 ? -75.557 46.793 30.073 1.00 50.09 535 ILE A O 1
ATOM 4321 N N . GLU A 1 536 ? -74.448 46.684 28.130 1.00 44.84 536 GLU A N 1
ATOM 4322 C CA . GLU A 1 536 ? -75.337 47.590 27.383 1.00 44.84 536 GLU A CA 1
ATOM 4323 C C . GLU A 1 536 ? -76.706 46.956 27.058 1.00 44.84 536 GLU A C 1
ATOM 4325 O O . GLU A 1 536 ? -77.728 47.634 27.140 1.00 44.84 536 GLU A O 1
ATOM 4330 N N . ILE A 1 537 ? -76.760 45.641 26.799 1.00 49.34 537 ILE A N 1
ATOM 4331 C CA . ILE A 1 537 ? -78.027 44.894 26.641 1.00 49.34 537 ILE A CA 1
ATOM 4332 C C . ILE A 1 537 ? -78.829 44.861 27.956 1.00 49.34 537 ILE A C 1
ATOM 4334 O O . ILE A 1 537 ? -80.051 44.913 27.926 1.00 49.34 537 ILE A O 1
ATOM 4338 N N . ARG A 1 538 ? -78.161 44.891 29.118 1.00 48.19 538 ARG A N 1
ATOM 4339 C CA . ARG A 1 538 ? -78.804 44.930 30.447 1.00 48.19 538 ARG A CA 1
ATOM 4340 C C . ARG A 1 538 ? -79.307 46.308 30.894 1.00 48.19 538 ARG A C 1
ATOM 4342 O O . ARG A 1 538 ? -79.887 46.399 31.968 1.00 48.19 538 ARG A O 1
ATOM 4349 N N . PHE A 1 539 ? -79.020 47.363 30.132 1.00 45.62 539 PHE A N 1
ATOM 4350 C CA . PHE A 1 539 ? -79.478 48.734 30.400 1.00 45.62 539 PHE A CA 1
ATOM 4351 C C . PHE A 1 539 ? -80.554 49.210 29.402 1.00 45.62 539 PHE A C 1
ATOM 4353 O O . PHE A 1 539 ? -81.079 50.311 29.564 1.00 45.62 539 PHE A O 1
ATOM 4360 N N . LYS A 1 540 ? -80.857 48.416 28.361 1.00 43.56 540 LYS A N 1
ATOM 4361 C CA . LYS A 1 540 ? -81.920 48.672 27.367 1.00 43.56 540 LYS A CA 1
ATOM 4362 C C . LYS A 1 540 ? -83.140 47.744 27.494 1.00 43.56 540 LYS A C 1
ATOM 4364 O O . LYS A 1 540 ? -84.146 48.021 26.845 1.00 43.56 540 LYS A O 1
ATOM 4369 N N . GLU A 1 541 ? -83.048 46.692 28.302 1.00 39.25 541 GLU A N 1
ATOM 4370 C CA . GLU A 1 541 ? -84.186 45.995 28.928 1.00 39.25 541 GLU A CA 1
ATOM 4371 C C . GLU A 1 541 ? -84.465 46.628 30.294 1.00 39.25 541 GLU A C 1
ATOM 4373 O O . GLU A 1 541 ? -85.659 46.734 30.657 1.00 39.25 541 GLU A O 1
#

Mean predicted aligned error: 15.89 Å

Foldseek 3Di:
DPPVVVVVVVVVVVVVVVVVVVVVVVVVPPAAFDDPVQFPDPLLQQLVLVVLLPDPNHPPPSTDGLVSLQPDQEDAAEVVVVRADPAAGEGGVNLSNQNHQEYHDYYDQVRDHEHPCCLVVLSNQRHQYDAAEQHADADPLSLLSHQNHQEYAHHLYAYADPLSLLRHLNHQYYHHHNNARHDDPLSPLSNQNHQEYHHANYQDADPVSLQVSLNQAHQYDEHAQYCHADPPSVVSHLCHHQEYHHAQNQHADDAQSQSNANHQQAAHAAYQYAQQVCVRSHHPNLVVPLASCVRNNNVRYDPDHDDPPDDDDDDDDDDDDDDDDDDDDDDDDDPPPPPPQDFDWADDDQKIKTFRWDPQKHKDKDKDDDDPPDDPVVVQVVVVVDDADDKDKTKMQIWIWHWDAHNNDTGTYTTFGDPKMKMKGAADPVSVPAAWDDKWKWDADPVRDIDTFDWDDDPRMIIGIDRDGGMMMMMTGHDPDPPDPDDDDDPCVVVVVVVVVVVCPVVVVVVVVVVVVVVVVVVVVVVVVVVVVVVVVVVVD